Protein 4TOY (pdb70)

Sequence (455 aa):
GQLVQSGAELKKPGASSVKISCKTSGYRFNFYHINWIRQTAGRGPEWMGWISPYSGDKNLAPAFQDDRVIMMTTDTEVPVTSFTSTGAAYMMEIRNLKFDDTGTYFCAKGLLRDGSSTWLPYLWGQGTLLTVSSASTKGPSVFPLAPSSKSTSGGTAALGCCLVKDYFPEPVTVSWNSGALTSGVHHTFPAVLQSSGLYSLSSVVTVPSSSLGTQTYICNVNNHKPSNNTKVDKRVEPKSCCDKGLEVLFSVLTQSASVSGSLGQSVTISCTGPNSVCCCSSHKSISWYQWPPGRAPTLIIYEDNEERAPGISPRFSGYKSYWSAYLTISSDLRPEDETTYYCCCSYTHNSGCVFGTGTKVSVLGQSKANPSVTLFPPSSEELQANKATLVCLISDFYPGAVTVAWKADSSPVKAGVEETTTPSKQSNNKYAASSYLSLTPEQWKSHRSYSCCQVTHEGSTVEKTVAPTEC

Structure (mmCIF, N/CA/C/O backbone):
data_4TOY
#
_entry.id   4TOY
#
_cell.length_a   57.183
_cell.length_b   57.183
_cell.length_c   267.677
_cell.angle_alpha   90.00
_cell.angle_beta   90.00
_cell.angle_gamma   90.00
#
_symmetry.space_group_name_H-M   'P 41 21 2'
#
loop_
_entity.id
_entity.type
_entity.pdbx_description
1 polymer '35O22 Fab Heavy chain'
2 polymer '35O22 Fab Light chain'
3 water water
#
loop_
_atom_site.group_PDB
_atom_site.id
_atom_site.type_symbol
_atom_site.label_atom_id
_atom_site.label_alt_id
_atom_site.label_comp_id
_atom_site.label_asym_id
_atom_site.label_entity_id
_atom_site.label_seq_id
_atom_site.pdbx_PDB_ins_code
_atom_site.Cartn_x
_atom_site.Cartn_y
_atom_site.Cartn_z
_atom_site.occupancy
_atom_site.B_iso_or_equiv
_atom_site.auth_seq_id
_atom_site.auth_comp_id
_atom_site.auth_asym_id
_atom_site.auth_atom_id
_atom_site.pdbx_PDB_model_num
ATOM 9 N N . GLY A 1 2 ? 8.339 -5.175 -18.651 1.00 72.56 2 GLY H N 1
ATOM 10 C CA . GLY A 1 2 ? 8.845 -3.878 -18.245 1.00 63.86 2 GLY H CA 1
ATOM 11 C C . GLY A 1 2 ? 7.749 -2.928 -17.812 1.00 58.23 2 GLY H C 1
ATOM 12 O O . GLY A 1 2 ? 6.692 -3.349 -17.334 1.00 43.20 2 GLY H O 1
ATOM 16 N N . GLN A 1 3 ? 8.009 -1.636 -17.991 1.00 43.15 3 GLN H N 1
ATOM 17 C CA . GLN A 1 3 ? 7.121 -0.597 -17.505 1.00 38.76 3 GLN H CA 1
ATOM 18 C C . GLN A 1 3 ? 7.034 0.541 -18.506 1.00 31.58 3 GLN H C 1
ATOM 19 O O . GLN A 1 3 ? 8.052 1.020 -19.002 1.00 31.32 3 GLN H O 1
ATOM 33 N N . LEU A 1 4 ? 5.807 0.945 -18.811 1.00 28.59 4 LEU H N 1
ATOM 34 C CA . LEU A 1 4 ? 5.544 2.188 -19.521 1.00 23.84 4 LEU H CA 1
ATOM 35 C C . LEU A 1 4 ? 4.835 3.124 -18.553 1.00 24.46 4 LEU H C 1
ATOM 36 O O . LEU A 1 4 ? 3.718 2.842 -18.122 1.00 28.51 4 LEU H O 1
ATOM 52 N N . VAL A 1 5 ? 5.500 4.221 -18.195 1.00 25.45 5 VAL H N 1
ATOM 53 C CA . VAL A 1 5 ? 4.953 5.180 -17.241 1.00 23.54 5 VAL H CA 1
ATOM 54 C C . VAL A 1 5 ? 4.666 6.497 -17.942 1.00 22.02 5 VAL H C 1
ATOM 55 O O . VAL A 1 5 ? 5.576 7.170 -18.427 1.00 26.26 5 VAL H O 1
ATOM 68 N N . GLN A 1 6 ? 3.388 6.858 -17.982 1.00 21.17 6 GLN H N 1
ATOM 69 C CA . GLN A 1 6 ? 2.953 8.054 -18.684 1.00 19.83 6 GLN H CA 1
ATOM 70 C C . GLN A 1 6 ? 2.860 9.271 -17.776 1.00 20.51 6 GLN H C 1
ATOM 71 O O . GLN A 1 6 ? 2.746 9.150 -16.558 1.00 23.72 6 GLN H O 1
ATOM 85 N N . SER A 1 7 ? 2.902 10.445 -18.396 1.00 21.04 7 SER H N 1
ATOM 86 C CA . SER A 1 7 ? 2.792 11.703 -17.672 1.00 21.07 7 SER H CA 1
ATOM 87 C C . SER A 1 7 ? 1.381 11.869 -17.121 1.00 22.75 7 SER H C 1
ATOM 88 O O . SER A 1 7 ? 0.462 11.139 -17.502 1.00 21.11 7 SER H O 1
ATOM 96 N N . GLY A 1 8 ? 1.219 12.832 -16.219 1.00 22.89 8 GLY H N 1
ATOM 97 C CA . GLY A 1 8 ? -0.023 12.995 -15.490 1.00 25.12 8 GLY H CA 1
ATOM 98 C C . GLY A 1 8 ? -1.164 13.620 -16.270 1.00 22.36 8 GLY H C 1
ATOM 99 O O . GLY A 1 8 ? -0.995 14.125 -17.384 1.00 22.39 8 GLY H O 1
ATOM 103 N N . ALA A 1 9 ? -2.342 13.585 -15.656 1.00 23.11 9 ALA H N 1
ATOM 104 C CA . ALA A 1 9 ? -3.553 14.153 -16.232 1.00 19.87 9 ALA H CA 1
ATOM 105 C C . ALA A 1 9 ? -3.371 15.626 -16.548 1.00 20.50 9 ALA H C 1
ATOM 106 O O . ALA A 1 9 ? -2.648 16.335 -15.842 1.00 23.09 9 ALA H O 1
ATOM 113 N N . GLU A 1 10 ? -4.041 16.081 -17.600 1.00 20.11 10 GLU H N 1
ATOM 114 C CA . GLU A 1 10 ? -3.947 17.473 -18.021 1.00 20.06 10 GLU H CA 1
ATOM 115 C C . GLU A 1 10 ? -5.298 18.068 -18.400 1.00 20.16 10 GLU H C 1
ATOM 116 O O . GLU A 1 10 ? -6.174 17.381 -18.941 1.00 19.29 10 GLU H O 1
ATOM 128 N N . LEU A 1 11 ? -5.446 19.351 -18.085 1.00 20.85 11 LEU H N 1
ATOM 129 C CA . LEU A 1 11 ? -6.574 20.158 -18.524 1.00 19.29 11 LEU H CA 1
ATOM 130 C C . LEU A 1 11 ? -6.070 21.146 -19.557 1.00 21.30 11 LEU H C 1
ATOM 131 O O . LEU A 1 11 ? -5.101 21.862 -19.306 1.00 21.57 11 LEU H O 1
ATOM 147 N N . LYS A 1 12 ? -6.724 21.173 -20.714 1.00 17.09 12 LYS H N 1
ATOM 148 C CA . LYS A 1 12 ? -6.365 22.085 -21.796 1.00 16.92 12 LYS H CA 1
ATOM 149 C C . LYS A 1 12 ? -7.590 22.810 -22.323 1.00 17.47 12 LYS H C 1
ATOM 150 O O . LYS A 1 12 ? -8.699 22.286 -22.284 1.00 17.89 12 LYS H O 1
ATOM 169 N N . LYS A 1 13 ? -7.381 24.027 -22.812 1.00 18.22 13 LYS H N 1
ATOM 170 C CA . LYS A 1 13 ? -8.449 24.802 -23.416 1.00 18.70 13 LYS H CA 1
ATOM 171 C C . LYS A 1 13 ? -8.575 24.437 -24.890 1.00 18.05 13 LYS H C 1
ATOM 172 O O . LYS A 1 13 ? -7.623 23.948 -25.497 1.00 18.50 13 LYS H O 1
ATOM 191 N N . PRO A 1 14 ? -9.761 24.652 -25.470 1.00 19.31 14 PRO H N 1
ATOM 192 C CA . PRO A 1 14 ? -9.884 24.393 -26.905 1.00 19.09 14 PRO H CA 1
ATOM 193 C C . PRO A 1 14 ? -8.895 25.238 -27.701 1.00 19.79 14 PRO H C 1
ATOM 194 O O . PRO A 1 14 ? -8.655 26.404 -27.363 1.00 21.25 14 PRO H O 1
ATOM 205 N N . GLY A 1 15 ? -8.311 24.635 -28.729 1.00 20.03 15 GLY H N 1
ATOM 206 C CA . GLY A 1 15 ? -7.347 25.308 -29.578 1.00 21.44 15 GLY H CA 1
ATOM 207 C C . GLY A 1 15 ? -5.918 25.045 -29.147 1.00 21.20 15 GLY H C 1
ATOM 208 O O . GLY A 1 15 ? -4.977 25.251 -29.917 1.00 25.48 15 GLY H O 1
ATOM 212 N N . ALA A 1 16 ? -5.753 24.591 -27.911 1.00 19.93 16 ALA H N 1
ATOM 213 C CA . ALA A 1 16 ? -4.425 24.350 -27.362 1.00 19.92 16 ALA H CA 1
ATOM 214 C C . ALA A 1 16 ? -3.811 23.042 -27.865 1.00 22.93 16 ALA H C 1
ATOM 215 O O . ALA A 1 16 ? -4.442 22.276 -28.594 1.00 20.08 16 ALA H O 1
ATOM 222 N N . SER A 1 17 ? -2.552 22.829 -27.491 1.00 21.64 17 SER H N 1
ATOM 223 C CA A SER A 1 17 ? -1.848 21.584 -27.770 0.59 19.05 17 SER H CA 1
ATOM 224 C CA B SER A 1 17 ? -1.853 21.582 -27.770 0.41 22.32 17 SER H CA 1
ATOM 225 C C . SER A 1 17 ? -1.408 20.957 -26.456 1.00 19.90 17 SER H C 1
ATOM 226 O O . SER A 1 17 ? -1.344 21.632 -25.428 1.00 22.64 17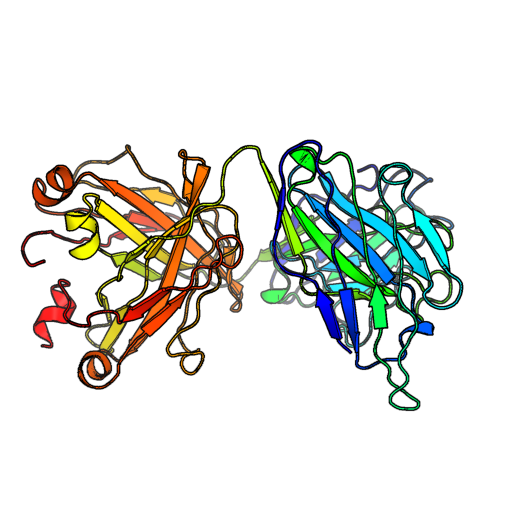 SER H O 1
ATOM 239 N N . VAL A 1 18 ? -1.107 19.669 -26.492 1.00 20.12 18 VAL H N 1
ATOM 240 C CA . VAL A 1 18 ? -0.605 18.981 -25.314 1.00 19.02 18 VAL H CA 1
ATOM 241 C C . VAL A 1 18 ? 0.405 17.939 -25.765 1.00 20.57 18 VAL H C 1
ATOM 242 O O . VAL A 1 18 ? 0.228 17.313 -26.803 1.00 21.38 18 VAL H O 1
ATOM 255 N N . LYS A 1 19 ? 1.473 17.780 -24.991 1.00 19.65 19 LYS H N 1
ATOM 256 C CA . LYS A 1 19 ? 2.480 16.767 -25.269 1.00 18.12 19 LYS H CA 1
ATOM 257 C C . LYS A 1 19 ? 2.532 15.792 -24.099 1.00 19.20 19 LYS H C 1
ATOM 258 O O . LYS A 1 19 ? 2.876 16.175 -22.974 1.00 23.58 19 LYS H O 1
ATOM 277 N N . ILE A 1 20 ? 2.170 14.545 -24.379 1.00 20.14 20 ILE H N 1
ATOM 278 C CA . ILE A 1 20 ? 2.137 13.473 -23.390 1.00 16.40 20 ILE H CA 1
ATOM 279 C C . ILE A 1 20 ? 3.414 12.640 -23.506 1.00 17.72 20 ILE H C 1
ATOM 280 O O . ILE A 1 20 ? 3.868 12.348 -24.612 1.00 21.82 20 ILE H O 1
ATOM 296 N N . SER A 1 21 ? 3.995 12.261 -22.370 1.00 20.63 21 SER H N 1
ATOM 297 C CA . SER A 1 21 ? 5.217 11.456 -22.372 1.00 22.18 21 SER H CA 1
ATOM 298 C C . SER A 1 21 ? 4.956 10.028 -21.904 1.00 23.73 21 SER H C 1
ATOM 299 O O . SER A 1 21 ? 3.977 9.747 -21.206 1.00 19.49 21 SER H O 1
ATOM 307 N N . CYS A 1 22 ? 5.849 9.136 -22.319 1.00 20.06 22 CYS H N 1
ATOM 308 C CA . CYS A 1 22 ? 5.755 7.714 -22.041 1.00 23.10 22 CYS H CA 1
ATOM 309 C C . CYS A 1 22 ? 7.178 7.228 -21.779 1.00 22.99 22 CYS H C 1
ATOM 310 O O . CYS A 1 22 ? 7.944 7.023 -22.720 1.00 23.83 22 CYS H O 1
ATOM 317 N N . LYS A 1 23 ? 7.534 7.084 -20.503 1.00 23.95 23 LYS H N 1
ATOM 318 C CA . LYS A 1 23 ? 8.884 6.682 -20.104 1.00 23.58 23 LYS H CA 1
ATOM 319 C C . LYS A 1 23 ? 8.946 5.180 -19.881 1.00 28.90 23 LYS H C 1
ATOM 320 O O . LYS A 1 23 ? 8.076 4.607 -19.223 1.00 29.11 23 LYS H O 1
ATOM 339 N N . THR A 1 24 ? 9.993 4.556 -20.414 1.00 26.80 24 THR H N 1
ATOM 340 C CA . THR A 1 24 ? 10.073 3.102 -20.477 1.00 26.40 24 THR H CA 1
ATOM 341 C C . THR A 1 24 ? 11.245 2.540 -19.691 1.00 28.41 24 THR H C 1
ATOM 342 O O . THR A 1 24 ? 12.264 3.201 -19.511 1.00 30.00 24 THR H O 1
ATOM 353 N N . SER A 1 25 ? 11.085 1.302 -19.237 1.00 32.42 25 SER H N 1
ATOM 354 C CA . SER A 1 25 ? 12.153 0.584 -18.559 1.00 31.22 25 SER H CA 1
ATOM 355 C C . SER A 1 25 ? 11.840 -0.911 -18.549 1.00 30.43 25 SER H C 1
ATOM 356 O O . SER A 1 25 ? 10.722 -1.319 -18.855 1.00 29.68 25 SER H O 1
ATOM 364 N N . GLY A 1 26 ? 12.838 -1.724 -18.213 1.00 36.46 26 GLY H N 1
ATOM 365 C CA . GLY A 1 26 ? 12.635 -3.152 -18.035 1.00 34.97 26 GLY H CA 1
ATOM 366 C C . GLY A 1 26 ? 12.732 -3.984 -19.299 1.00 36.06 26 GLY H C 1
ATOM 367 O O . GLY A 1 26 ? 12.539 -5.198 -19.255 1.00 33.13 26 GLY H O 1
ATOM 371 N N . TYR A 1 27 ? 13.032 -3.334 -20.421 1.00 31.47 27 TYR H N 1
ATOM 372 C CA . TYR A 1 27 ? 13.218 -4.015 -21.701 1.00 26.51 27 TYR H CA 1
ATOM 373 C C . TYR A 1 27 ? 14.075 -3.131 -22.608 1.00 32.78 27 TYR H C 1
ATOM 374 O O . TYR A 1 27 ? 14.372 -1.989 -22.257 1.00 30.97 27 TYR H O 1
ATOM 392 N N . ARG A 1 28 ? 14.479 -3.649 -23.764 1.00 25.30 28 ARG H N 1
ATOM 393 C CA . ARG A 1 28 ? 15.308 -2.869 -24.682 1.00 31.02 28 ARG H CA 1
ATOM 394 C C . ARG A 1 28 ? 14.439 -1.974 -25.560 1.00 25.34 28 ARG H C 1
ATOM 395 O O . ARG A 1 28 ? 13.838 -2.420 -26.541 1.00 23.31 28 ARG H O 1
ATOM 416 N N . PHE A 1 29 ? 14.398 -0.699 -25.184 1.00 24.23 29 PHE H N 1
ATOM 417 C CA . PHE A 1 29 ? 13.578 0.319 -25.832 1.00 24.89 29 PHE H CA 1
ATOM 418 C C . PHE A 1 29 ? 13.651 0.317 -27.360 1.00 20.94 29 PHE H C 1
ATOM 419 O O . PHE A 1 29 ? 12.628 0.419 -28.031 1.00 22.10 29 PHE H O 1
ATOM 436 N N . ASN A 1 30 ? 14.855 0.201 -27.909 1.00 23.23 30 ASN H N 1
ATOM 437 C CA . ASN A 1 30 ? 15.043 0.398 -29.344 1.00 27.19 30 ASN H CA 1
ATOM 438 C C . ASN A 1 30 ? 14.305 -0.610 -30.222 1.00 24.47 30 ASN H C 1
ATOM 439 O O . ASN A 1 30 ? 14.035 -0.325 -31.387 1.00 31.06 30 ASN H O 1
ATOM 450 N N . PHE A 1 31 ? 13.966 -1.774 -29.671 1.00 20.18 31 PHE H N 1
ATOM 451 C CA . PHE A 1 31 ? 13.556 -2.909 -30.495 1.00 21.10 31 PHE H CA 1
ATOM 452 C C . PHE A 1 31 ? 12.043 -3.135 -30.581 1.00 22.09 31 PHE H C 1
ATOM 453 O O . PHE A 1 31 ? 11.598 -4.108 -31.191 1.00 20.76 31 PHE H O 1
ATOM 470 N N . TYR A 1 32 ? 11.257 -2.237 -29.994 1.00 16.89 32 TYR H N 1
ATOM 471 C CA . TYR A 1 32 ? 9.799 -2.369 -29.993 1.00 15.42 32 TYR H CA 1
ATOM 472 C C . TYR A 1 32 ? 9.100 -1.081 -30.427 1.00 15.31 32 TYR H C 1
ATOM 473 O O . TYR A 1 32 ? 9.410 -0.004 -29.924 1.00 18.01 32 TYR H O 1
ATOM 491 N N . HIS A 1 33 ? 8.140 -1.201 -31.340 1.00 16.58 33 HIS H N 1
ATOM 492 C CA . HIS A 1 33 ? 7.310 -0.056 -31.722 1.00 17.16 33 HIS H CA 1
ATOM 493 C C . HIS A 1 33 ? 6.545 0.476 -30.517 1.00 15.44 33 HIS H C 1
ATOM 494 O O . HIS A 1 33 ? 6.061 -0.303 -29.697 1.00 15.93 33 HIS H O 1
ATOM 507 N N . ILE A 1 34 ? 6.420 1.798 -30.424 1.00 14.07 34 ILE H N 1
ATOM 508 C CA . ILE A 1 34 ? 5.537 2.427 -29.448 1.00 16.36 34 ILE H CA 1
ATOM 509 C C . ILE A 1 34 ? 4.281 2.928 -30.167 1.00 12.91 34 ILE H C 1
ATOM 510 O O . ILE A 1 34 ? 4.377 3.697 -31.122 1.00 14.45 34 ILE H O 1
ATOM 526 N N . ASN A 1 35 ? 3.120 2.475 -29.696 1.00 13.85 35 ASN H N 1
ATOM 527 C CA . ASN A 1 35 ? 1.817 2.905 -30.207 1.00 13.41 35 ASN H CA 1
ATOM 528 C C . ASN A 1 35 ? 1.177 3.935 -29.308 1.00 12.79 35 ASN H C 1
ATOM 529 O O . ASN A 1 35 ? 1.429 3.955 -28.109 1.00 14.34 35 ASN H O 1
ATOM 540 N N . TRP A 1 36 ? 0.290 4.735 -29.888 1.00 12.97 36 TRP H N 1
ATOM 541 C CA . TRP A 1 36 ? -0.579 5.613 -29.118 1.00 13.79 36 TRP H CA 1
ATOM 542 C C . TRP A 1 36 ? -2.018 5.290 -29.491 1.00 11.58 36 TRP H C 1
ATOM 543 O O . TRP A 1 36 ? -2.356 5.203 -30.667 1.00 13.74 36 TRP H O 1
ATOM 564 N N . ILE A 1 37 ? -2.832 5.080 -28.461 1.00 13.39 37 ILE H N 1
ATOM 565 C CA . ILE A 1 37 ? -4.231 4.697 -28.590 1.00 13.54 37 ILE H CA 1
ATOM 566 C C . ILE A 1 37 ? -5.028 5.514 -27.590 1.00 13.38 37 ILE H C 1
ATOM 567 O O . ILE A 1 37 ? -4.579 5.714 -26.463 1.00 17.04 37 ILE H O 1
ATOM 583 N N . ARG A 1 38 ? -6.198 6.003 -27.988 1.00 14.56 38 ARG H N 1
ATOM 584 C CA . ARG A 1 38 ? -7.042 6.742 -27.054 1.00 12.94 38 ARG H CA 1
ATOM 585 C C . ARG A 1 38 ? -8.432 6.128 -26.944 1.00 14.52 38 ARG H C 1
ATOM 586 O O . ARG A 1 38 ? -8.839 5.327 -27.774 1.00 16.51 38 ARG H O 1
ATOM 607 N N . GLN A 1 39 ? -9.132 6.516 -25.886 1.00 15.52 39 GLN H N 1
ATOM 608 C CA . GLN A 1 39 ? -10.531 6.193 -25.702 1.00 18.06 39 GLN H CA 1
ATOM 609 C C . GLN A 1 39 ? -11.259 7.487 -25.391 1.00 15.43 39 GLN H C 1
ATOM 610 O O . GLN A 1 39 ? -10.910 8.178 -24.442 1.00 19.98 39 GLN H O 1
ATOM 624 N N . THR A 1 40 ? -12.241 7.827 -26.223 1.00 21.59 40 THR H N 1
ATOM 625 C CA . THR A 1 40 ? -13.107 8.981 -25.984 1.00 18.13 40 THR H CA 1
ATOM 626 C C . THR A 1 40 ? -14.555 8.510 -25.913 1.00 22.13 40 THR H C 1
ATOM 627 O O . THR A 1 40 ? -14.907 7.464 -26.464 1.00 26.20 40 THR H O 1
ATOM 638 N N . ALA A 1 41 ? -15.388 9.284 -25.229 1.00 30.17 41 ALA H N 1
ATOM 639 C CA . ALA A 1 41 ? -16.793 8.936 -25.061 1.00 34.02 41 ALA H CA 1
ATOM 640 C C . ALA A 1 41 ? -17.505 8.859 -26.408 1.00 44.41 41 ALA H C 1
ATOM 641 O O . ALA A 1 41 ? -18.380 8.017 -26.610 1.00 43.47 41 ALA H O 1
ATOM 648 N N . GLY A 1 42 ? -17.109 9.732 -27.329 1.00 31.43 42 GLY H N 1
ATOM 649 C CA . GLY A 1 42 ? -17.787 9.865 -28.605 1.00 40.17 42 GLY H CA 1
ATOM 650 C C . GLY A 1 42 ? -17.417 8.841 -29.663 1.00 37.80 42 GLY H C 1
ATOM 651 O O . GLY A 1 42 ? -18.249 8.511 -30.509 1.00 52.87 42 GLY H O 1
ATOM 655 N N . ARG A 1 43 ? -16.185 8.335 -29.624 1.00 28.98 43 ARG H N 1
ATOM 656 C CA . ARG A 1 43 ? -15.682 7.484 -30.705 1.00 32.11 43 ARG H CA 1
ATOM 657 C C . ARG A 1 43 ? -15.198 6.103 -30.251 1.00 33.47 43 ARG H C 1
ATOM 658 O O . ARG A 1 43 ? -14.898 5.250 -31.082 1.00 36.44 43 ARG H O 1
ATOM 679 N N . GLY A 1 44 ? -15.129 5.876 -28.945 1.00 33.54 44 GLY H N 1
ATOM 680 C CA . GLY A 1 44 ? -14.646 4.605 -28.434 1.00 29.59 44 GLY H CA 1
ATOM 681 C C . GLY A 1 44 ? -13.146 4.472 -28.625 1.00 21.71 44 GLY H C 1
ATOM 682 O O . GLY A 1 44 ? -12.449 5.478 -28.757 1.00 25.71 44 GLY H O 1
ATOM 686 N N . PRO A 1 45 ? -12.631 3.232 -28.623 1.00 19.47 45 PRO H N 1
ATOM 687 C CA . PRO A 1 45 ? -11.175 3.094 -28.754 1.00 16.99 45 PRO H CA 1
ATOM 688 C C . PRO A 1 45 ? -10.689 3.441 -30.154 1.00 16.78 45 PRO H C 1
ATOM 689 O O . PRO A 1 45 ? -11.305 3.056 -31.143 1.00 18.77 45 PRO H O 1
ATOM 700 N N . GLU A 1 46 ? -9.582 4.171 -30.220 1.00 17.19 46 GLU H N 1
ATOM 701 C CA . GLU A 1 46 ? -9.073 4.680 -31.477 1.00 15.45 46 GLU H CA 1
ATOM 702 C C . GLU A 1 46 ? -7.546 4.645 -31.493 1.00 12.84 46 GLU H C 1
ATOM 703 O O . GLU A 1 46 ? -6.888 5.339 -30.726 1.00 14.78 46 GLU H O 1
ATOM 715 N N . TRP A 1 47 ? -6.989 3.815 -32.368 1.00 14.12 47 TRP H N 1
ATOM 716 C CA . TRP A 1 47 ? -5.547 3.750 -32.567 1.00 14.93 47 TRP H CA 1
ATOM 717 C C . TRP A 1 47 ? -5.084 4.994 -33.325 1.00 13.23 47 TRP H C 1
ATOM 718 O O . TRP A 1 47 ? -5.676 5.364 -34.333 1.00 16.16 47 TRP H O 1
ATOM 739 N N . MET A 1 48 ? -4.032 5.642 -32.833 1.00 14.81 48 MET H N 1
ATOM 740 C CA . MET A 1 48 ? -3.600 6.926 -33.376 1.00 15.05 48 MET H CA 1
ATOM 741 C C . MET A 1 48 ? -2.368 6.787 -34.273 1.00 15.08 48 MET H C 1
ATOM 742 O O . MET A 1 48 ? -2.287 7.405 -35.330 1.00 17.01 48 MET H O 1
ATOM 756 N N . GLY A 1 49 ? -1.413 5.965 -33.857 1.00 16.16 49 GLY H N 1
ATOM 757 C CA . GLY A 1 49 ? -0.216 5.756 -34.648 1.00 14.59 49 GLY H CA 1
ATOM 758 C C . GLY A 1 49 ? 0.842 4.975 -33.902 1.00 16.18 49 GLY H C 1
ATOM 759 O O . GLY A 1 49 ? 0.680 4.653 -32.723 1.00 14.69 49 GLY H O 1
ATOM 763 N N . TRP A 1 50 ? 1.923 4.633 -34.597 1.00 13.98 50 TRP H N 1
ATOM 764 C CA . TRP A 1 50 ? 3.101 4.127 -33.914 1.00 14.05 50 TRP H CA 1
ATOM 765 C C . TRP A 1 50 ? 4.364 4.759 -34.464 1.00 14.16 50 TRP H C 1
ATOM 766 O O . TRP A 1 50 ? 4.371 5.381 -35.532 1.00 16.65 50 TRP H O 1
ATOM 787 N N . ILE A 1 51 ? 5.426 4.618 -33.683 1.00 14.41 51 ILE H N 1
ATOM 788 C CA . ILE A 1 51 ? 6.747 5.071 -34.067 1.00 14.41 51 ILE H CA 1
ATOM 789 C C . ILE A 1 51 ? 7.765 3.999 -33.693 1.00 16.46 51 ILE H C 1
ATOM 790 O O . ILE A 1 51 ? 7.610 3.313 -32.682 1.00 16.77 51 ILE H O 1
ATOM 806 N N . SER A 1 52 ? 8.779 3.837 -34.538 1.00 15.63 52 SER H N 1
ATOM 807 C CA . SER A 1 52 ? 9.907 2.956 -34.260 1.00 18.69 52 SER H CA 1
ATOM 808 C C . SER A 1 52 ? 11.037 3.729 -33.594 1.00 17.17 52 SER H C 1
ATOM 809 O O . SER A 1 52 ? 11.613 4.626 -34.203 1.00 21.21 52 SER H O 1
ATOM 817 N N . PRO A 1 53 A 11.372 3.387 -32.342 1.00 17.81 52 PRO H N 1
ATOM 818 C CA . PRO A 1 53 A 12.473 4.089 -31.679 1.00 20.14 52 PRO H CA 1
ATOM 819 C C . PRO A 1 53 A 13.806 3.991 -32.417 1.00 23.12 52 PRO H C 1
ATOM 820 O O . PRO A 1 53 A 14.596 4.925 -32.360 1.00 25.87 52 PRO H O 1
ATOM 831 N N . TYR A 1 54 ? 14.053 2.887 -33.113 1.00 19.84 53 TYR H N 1
ATOM 832 C CA . TYR A 1 54 ? 15.351 2.691 -33.753 1.00 20.97 53 TYR H CA 1
ATOM 833 C C . TYR A 1 54 ? 15.554 3.557 -34.993 1.00 23.24 53 TYR H C 1
ATOM 834 O O . TYR A 1 54 ? 16.636 4.103 -35.205 1.00 24.00 53 TYR H O 1
ATOM 852 N N . SER A 1 55 ? 14.516 3.664 -35.816 1.00 19.69 54 SER H N 1
ATOM 853 C CA . SER A 1 55 ? 14.635 4.315 -37.122 1.00 21.70 54 SER H CA 1
ATOM 854 C C . SER A 1 55 ? 13.947 5.668 -37.184 1.00 20.83 54 SER H C 1
ATOM 855 O O . SER A 1 55 ? 14.303 6.509 -38.003 1.00 23.67 54 SER H O 1
ATOM 863 N N . GLY A 1 56 ? 12.937 5.853 -36.343 1.00 19.32 55 GLY H N 1
ATOM 864 C CA . GLY A 1 56 ? 12.090 7.027 -36.426 1.00 20.76 55 GLY H CA 1
ATOM 865 C C . GLY A 1 56 ? 10.962 6.855 -37.430 1.00 18.33 55 GLY H C 1
ATOM 866 O O . GLY A 1 56 ? 10.226 7.802 -37.712 1.00 21.26 55 GLY H O 1
ATOM 870 N N . ASP A 1 57 ? 10.834 5.656 -37.990 1.00 19.75 56 ASP H N 1
ATOM 871 C CA . ASP A 1 57 ? 9.724 5.349 -38.890 1.00 19.33 56 ASP H CA 1
ATOM 872 C C . ASP A 1 57 ? 8.404 5.545 -38.148 1.00 17.84 56 ASP H C 1
ATOM 873 O O . ASP A 1 57 ? 8.287 5.170 -36.986 1.00 18.88 56 ASP H O 1
ATOM 882 N N . LYS A 1 58 ? 7.430 6.145 -38.826 1.00 19.87 57 LYS H N 1
ATOM 883 C CA . LYS A 1 58 ? 6.139 6.460 -38.231 1.00 21.62 57 LYS H CA 1
ATOM 884 C C . LYS A 1 58 ? 4.993 5.967 -39.104 1.00 21.33 57 LYS H C 1
ATOM 885 O O . LYS A 1 58 ? 5.097 5.914 -40.333 1.00 24.10 57 LYS H O 1
ATOM 904 N N . ASN A 1 59 ? 3.898 5.618 -38.445 1.00 17.09 58 ASN H N 1
ATOM 905 C CA . ASN A 1 59 ? 2.650 5.290 -39.110 1.00 15.59 58 ASN H CA 1
ATOM 906 C C . ASN A 1 59 ? 1.529 5.969 -38.337 1.00 17.02 58 ASN H C 1
ATOM 907 O O . ASN A 1 59 ? 1.318 5.673 -37.171 1.00 17.78 58 ASN H O 1
ATOM 918 N N . LEU A 1 60 ? 0.843 6.914 -38.976 1.00 20.37 59 LEU H N 1
ATOM 919 C CA . LEU A 1 60 ? -0.257 7.646 -38.345 1.00 22.13 59 LEU H CA 1
ATOM 920 C C . LEU A 1 60 ? -1.593 7.319 -38.996 1.00 20.06 59 LEU H C 1
ATOM 921 O O . LEU A 1 60 ? -1.691 7.230 -40.217 1.00 23.49 59 LEU H O 1
ATOM 937 N N . ALA A 1 61 ? -2.628 7.156 -38.178 1.00 19.37 60 ALA H N 1
ATOM 938 C CA . ALA A 1 61 ? -3.975 7.015 -38.707 1.00 20.08 60 ALA H CA 1
ATOM 939 C C . ALA A 1 61 ? -4.352 8.304 -39.441 1.00 21.54 60 ALA H C 1
ATOM 940 O O . ALA A 1 61 ? -3.978 9.391 -39.005 1.00 21.35 60 ALA H O 1
ATOM 947 N N . PRO A 1 62 ? -5.075 8.191 -40.569 1.00 25.01 61 PRO H N 1
ATOM 948 C CA . PRO A 1 62 ? -5.456 9.380 -41.340 1.00 27.40 61 PRO H CA 1
ATOM 949 C C . PRO A 1 62 ? -6.089 10.496 -40.511 1.00 25.90 61 PRO H C 1
ATOM 950 O O . PRO A 1 62 ? -5.864 11.672 -40.805 1.00 28.58 61 PRO H O 1
ATOM 961 N N . ALA A 1 63 ? -6.869 10.137 -39.497 1.00 24.96 62 ALA H N 1
ATOM 962 C CA . ALA A 1 63 ? -7.566 11.133 -38.689 1.00 29.23 62 ALA H CA 1
ATOM 963 C C . ALA A 1 63 ? -6.607 11.997 -37.873 1.00 29.21 62 ALA H C 1
ATOM 964 O O . ALA A 1 63 ? -6.989 13.069 -37.399 1.00 33.81 62 ALA H O 1
ATOM 971 N N . PHE A 1 64 ? -5.370 11.533 -37.714 1.00 25.33 63 PHE H N 1
ATOM 972 C CA . PHE A 1 64 ? -4.392 12.215 -36.861 1.00 25.99 63 PHE H CA 1
ATOM 973 C C . PHE A 1 64 ? -3.152 12.681 -37.617 1.00 30.10 63 PHE H C 1
ATOM 974 O O . PHE A 1 64 ? -2.245 13.267 -37.030 1.00 30.79 63 PHE H O 1
ATOM 991 N N . GLN A 1 65 ? -3.130 12.438 -38.922 1.00 30.16 64 GLN H N 1
ATOM 992 C CA . GLN A 1 65 ? -1.955 12.707 -39.746 1.00 31.43 64 GLN H CA 1
ATOM 993 C C . GLN A 1 65 ? -1.465 14.156 -39.686 1.00 34.38 64 GLN H C 1
ATOM 994 O O . GLN A 1 65 ? -0.260 14.404 -39.730 1.00 39.43 64 GLN H O 1
ATOM 1008 N N . ASP A 1 66 ? -2.394 15.104 -39.577 1.00 27.31 65 ASP H N 1
ATOM 1009 C CA A ASP A 1 66 ? -2.059 16.522 -39.669 0.65 34.88 65 ASP H CA 1
ATOM 1010 C CA B ASP A 1 66 ? -2.057 16.523 -39.671 0.35 34.00 65 ASP H CA 1
ATOM 1011 C C . ASP A 1 66 ? -2.119 17.242 -38.324 1.00 29.59 65 ASP H C 1
ATOM 1012 O O . ASP A 1 66 ? -2.011 18.470 -38.269 1.00 35.14 65 ASP H O 1
ATOM 1027 N N . ARG A 1 67 ? -2.286 16.491 -37.239 1.00 24.57 66 ARG H N 1
ATOM 1028 C CA . ARG A 1 67 ? -2.398 17.113 -35.918 1.00 25.41 66 ARG H CA 1
ATOM 1029 C C . ARG A 1 67 ? -1.618 16.407 -34.809 1.00 19.46 66 ARG H C 1
ATOM 1030 O O . ARG A 1 67 ? -1.596 16.893 -33.676 1.00 21.62 66 ARG H O 1
ATOM 1051 N N . VAL A 1 68 ? -0.979 15.284 -35.126 1.00 22.56 67 VAL H N 1
ATOM 1052 C CA . VAL A 1 68 ? -0.196 14.548 -34.135 1.00 20.37 67 VAL H CA 1
ATOM 1053 C C . VAL A 1 68 ? 1.264 14.432 -34.555 1.00 20.81 67 VAL H C 1
ATOM 1054 O O . VAL A 1 68 ? 1.570 14.097 -35.704 1.00 23.67 67 VAL H O 1
ATOM 1067 N N . ILE A 1 69 ? 2.152 14.710 -33.603 1.00 18.36 68 ILE H N 1
ATOM 1068 C CA . ILE A 1 69 ? 3.592 14.565 -33.783 1.00 20.03 68 ILE H CA 1
ATOM 1069 C C . ILE A 1 69 ? 4.118 13.548 -32.777 1.00 20.55 68 ILE H C 1
ATOM 1070 O O . ILE A 1 69 ? 4.013 13.748 -31.569 1.00 19.16 68 ILE H O 1
ATOM 1086 N N . MET A 1 70 ? 4.661 12.446 -33.284 1.00 18.79 69 MET H N 1
ATOM 1087 C CA A MET A 1 70 ? 5.273 11.426 -32.438 0.81 19.08 69 MET H CA 1
ATOM 1088 C CA B MET A 1 70 ? 5.270 11.435 -32.432 0.19 18.16 69 MET H CA 1
ATOM 1089 C C . MET A 1 70 ? 6.788 11.538 -32.502 1.00 19.58 69 MET H C 1
ATOM 1090 O O . MET A 1 70 ? 7.360 11.684 -33.581 1.00 21.71 69 MET H O 1
ATOM 1115 N N . THR A 1 71 ? 7.428 11.468 -31.340 1.00 21.04 70 THR H N 1
ATOM 1116 C CA . THR A 1 71 ? 8.881 11.508 -31.245 1.00 22.00 70 THR H CA 1
ATOM 1117 C C . THR A 1 71 ? 9.363 10.519 -30.190 1.00 21.80 70 THR H C 1
ATOM 1118 O O . THR A 1 71 ? 8.580 10.055 -29.357 1.00 21.96 70 THR H O 1
ATOM 1129 N N . THR A 1 72 ? 10.651 10.189 -30.238 1.00 23.70 71 THR H N 1
ATOM 1130 C CA . THR A 1 72 ? 11.291 9.434 -29.162 1.00 24.67 71 THR H CA 1
ATOM 1131 C C . THR A 1 72 ? 12.657 10.024 -28.845 1.00 30.35 71 THR H C 1
ATOM 1132 O O . THR A 1 72 ? 13.269 10.707 -29.673 1.00 30.58 71 THR H O 1
ATOM 1143 N N . ASP A 1 73 ? 13.124 9.765 -27.630 1.00 31.80 72 ASP H N 1
ATOM 1144 C CA . ASP A 1 73 ? 14.492 10.084 -27.260 1.00 31.02 72 ASP H CA 1
ATOM 1145 C C . ASP A 1 73 ? 15.363 8.893 -27.613 1.00 41.04 72 ASP H C 1
ATOM 1146 O O . ASP A 1 73 ? 14.870 7.878 -28.103 1.00 35.53 72 ASP H O 1
ATOM 1155 N N . THR A 1 74 A 16.661 9.017 -27.368 1.00 34.94 72 THR H N 1
ATOM 1156 C CA . THR A 1 74 A 17.580 7.921 -27.620 1.00 37.34 72 THR H CA 1
ATOM 1157 C C . THR A 1 74 A 17.647 7.009 -26.402 1.00 36.06 72 THR H C 1
ATOM 1158 O O . THR A 1 74 A 17.604 7.469 -25.260 1.00 39.43 72 THR H O 1
ATOM 1169 N N . GLU A 1 75 B 17.753 5.713 -26.662 1.00 37.18 72 GLU H N 1
ATOM 1170 C CA . GLU A 1 75 B 17.765 4.708 -25.609 1.00 35.30 72 GLU H CA 1
ATOM 1171 C C . GLU A 1 75 B 18.990 4.844 -24.705 1.00 40.76 72 GLU H C 1
ATOM 1172 O O . GLU A 1 75 B 20.109 5.043 -25.181 1.00 47.74 72 GLU H O 1
ATOM 1184 N N . VAL A 1 76 C 18.762 4.742 -23.399 1.00 39.11 72 VAL H N 1
ATOM 1185 C CA . VAL A 1 76 C 19.844 4.706 -22.422 1.00 49.71 72 VAL H CA 1
ATOM 1186 C C . VAL A 1 76 C 20.091 3.270 -21.974 1.00 48.08 72 VAL H C 1
ATOM 1187 O O . VAL A 1 76 C 19.322 2.717 -21.186 1.00 41.64 72 VAL H O 1
ATOM 1191 N N . PRO A 1 77 D 21.169 2.659 -22.484 1.00 51.74 72 PRO H N 1
ATOM 1192 C CA . PRO A 1 77 D 21.496 1.263 -22.177 1.00 54.73 72 PRO H CA 1
ATOM 1193 C C . PRO A 1 77 D 21.694 1.023 -20.682 1.00 56.20 72 PRO H C 1
ATOM 1194 O O . PRO A 1 77 D 22.323 1.835 -20.003 1.00 53.06 72 PRO H O 1
ATOM 1198 N N . VAL A 1 78 E 21.145 -0.079 -20.181 1.00 49.60 72 VAL H N 1
ATOM 1199 C CA . VAL A 1 78 E 21.358 -0.494 -18.797 1.00 61.66 72 VAL H CA 1
ATOM 1200 C C . VAL A 1 78 E 22.037 -1.868 -18.759 1.00 61.80 72 VAL H C 1
ATOM 1201 O O . VAL A 1 78 E 23.182 -2.003 -18.317 1.00 67.06 72 VAL H O 1
ATOM 1205 N N . THR A 1 79 F 21.322 -2.885 -19.231 1.00 54.99 72 THR H N 1
ATOM 1206 C CA . THR A 1 79 F 21.869 -4.230 -19.336 1.00 60.95 72 THR H CA 1
ATOM 1207 C C . THR A 1 79 F 21.634 -4.744 -20.751 1.00 59.97 72 THR H C 1
ATOM 1208 O O . THR A 1 79 F 21.076 -4.035 -21.589 1.00 57.99 72 THR H O 1
ATOM 1212 N N . SER A 1 80 G 22.068 -5.972 -21.017 1.00 52.38 72 SER H N 1
ATOM 1213 C CA . SER A 1 80 G 21.885 -6.574 -22.331 1.00 53.87 72 SER H CA 1
ATOM 1214 C C . SER A 1 80 G 20.402 -6.677 -22.667 1.00 45.21 72 SER H C 1
ATOM 1215 O O . SER A 1 80 G 20.003 -6.485 -23.816 1.00 48.26 72 SER H O 1
ATOM 1218 N N . PHE A 1 81 H 19.585 -6.936 -21.648 1.00 45.84 72 PHE H N 1
ATOM 1219 C CA . PHE A 1 81 H 18.156 -7.178 -21.834 1.00 44.74 72 PHE H CA 1
ATOM 1220 C C . PHE A 1 81 H 17.281 -5.962 -21.530 1.00 40.29 72 PHE H C 1
ATOM 1221 O O . PHE A 1 81 H 16.089 -5.982 -21.828 1.00 37.33 72 PHE H O 1
ATOM 1238 N N . THR A 1 82 ? 17.852 -4.910 -20.945 1.00 37.97 73 THR H N 1
ATOM 1239 C CA . THR A 1 82 ? 17.045 -3.753 -20.552 1.00 36.66 73 THR H CA 1
ATOM 1240 C C . THR A 1 82 ? 17.710 -2.408 -20.818 1.00 37.52 73 THR H C 1
ATOM 1241 O O . THR A 1 82 ? 18.933 -2.287 -20.854 1.00 40.05 73 THR H O 1
ATOM 1252 N N . SER A 1 83 ? 16.863 -1.401 -21.003 1.00 35.59 74 SER H N 1
ATOM 1253 C CA . SER A 1 83 ? 17.292 -0.024 -21.178 1.00 36.36 74 SER H CA 1
ATOM 1254 C C . SER A 1 83 ? 16.134 0.886 -20.792 1.00 34.58 74 SER H C 1
ATOM 1255 O O . SER A 1 83 ? 15.018 0.414 -20.563 1.00 35.90 74 SER H O 1
ATOM 1263 N N . THR A 1 84 ? 16.401 2.185 -20.706 1.00 35.50 75 THR H N 1
ATOM 1264 C CA . THR A 1 84 ? 15.341 3.168 -20.507 1.00 33.86 75 THR H CA 1
ATOM 1265 C C . THR A 1 84 ? 15.198 4.034 -21.747 1.00 32.47 75 THR H C 1
ATOM 1266 O O . THR A 1 84 ? 16.169 4.284 -22.464 1.00 37.99 75 THR H O 1
ATOM 1277 N N . GLY A 1 85 ? 13.975 4.483 -21.996 1.00 29.89 76 GLY H N 1
ATOM 1278 C CA . GLY A 1 85 ? 13.693 5.323 -23.139 1.00 29.28 76 GLY H CA 1
ATOM 1279 C C . GLY A 1 85 ? 12.534 6.243 -22.843 1.00 25.19 76 GLY H C 1
ATOM 1280 O O . GLY A 1 85 ? 11.999 6.252 -21.735 1.00 29.26 76 GLY H O 1
ATOM 1284 N N . ALA A 1 86 ? 12.145 7.023 -23.841 1.00 24.29 77 ALA H N 1
ATOM 1285 C CA . ALA A 1 86 ? 10.977 7.873 -23.718 1.00 23.94 77 ALA H CA 1
ATOM 1286 C C . ALA A 1 86 ? 10.390 8.134 -25.088 1.00 21.86 77 ALA H C 1
ATOM 1287 O O . ALA A 1 86 ? 11.123 8.325 -26.060 1.00 23.48 77 ALA H O 1
ATOM 1294 N N . ALA A 1 87 ? 9.062 8.109 -25.147 1.00 19.65 78 ALA H N 1
ATOM 1295 C CA . ALA A 1 87 ? 8.309 8.458 -26.343 1.00 17.54 78 ALA H CA 1
ATOM 1296 C C . ALA A 1 87 ? 7.345 9.581 -26.005 1.00 18.11 78 ALA H C 1
ATOM 1297 O O . ALA A 1 87 ? 6.900 9.695 -24.863 1.00 19.59 78 ALA H O 1
ATOM 1304 N N . TYR A 1 88 ? 7.027 10.406 -26.999 1.00 18.80 79 TYR H N 1
ATOM 1305 C CA . TYR A 1 88 ? 6.130 11.531 -26.800 1.00 18.29 79 TYR H CA 1
ATOM 1306 C C . TYR A 1 88 ? 5.116 11.613 -27.908 1.00 17.72 79 TYR H C 1
ATOM 1307 O O . TYR A 1 88 ? 5.387 11.252 -29.049 1.00 20.19 79 TYR H O 1
ATOM 1325 N N . MET A 1 89 ? 3.943 12.105 -27.546 1.00 15.85 80 MET H N 1
ATOM 1326 C CA A MET A 1 89 ? 2.880 12.347 -28.499 0.73 15.75 80 MET H CA 1
ATOM 1327 C CA B MET A 1 89 ? 2.881 12.360 -28.507 0.27 17.22 80 MET H CA 1
ATOM 1328 C C . MET A 1 89 ? 2.330 13.747 -28.260 1.00 16.14 80 MET H C 1
ATOM 1329 O O . MET A 1 89 ? 1.820 14.039 -27.175 1.00 17.57 80 MET H O 1
ATOM 1354 N N . GLU A 1 90 ? 2.456 14.597 -29.273 1.00 16.35 81 GLU H N 1
ATOM 1355 C CA . GLU A 1 90 ? 1.928 15.951 -29.224 1.00 17.38 81 GLU H CA 1
ATOM 1356 C C . GLU A 1 90 ? 0.720 16.039 -30.136 1.00 17.38 81 GLU H C 1
ATOM 1357 O O . GLU A 1 90 ? 0.813 15.734 -31.320 1.00 19.15 81 GLU H O 1
ATOM 1369 N N . ILE A 1 91 ? -0.409 16.452 -29.577 1.00 17.55 82 ILE H N 1
ATOM 1370 C CA . ILE A 1 91 ? -1.628 16.615 -30.354 1.00 17.69 82 ILE H CA 1
ATOM 1371 C C . ILE A 1 91 ? -2.061 18.080 -30.297 1.00 19.12 82 ILE H C 1
ATOM 1372 O O . ILE A 1 91 ? -2.073 18.697 -29.232 1.00 19.05 82 ILE H O 1
ATOM 1388 N N . ARG A 1 92 A -2.383 18.633 -31.460 1.00 18.25 82 ARG H N 1
ATOM 1389 C CA . ARG A 1 92 A -2.664 20.062 -31.602 1.00 18.24 82 ARG H CA 1
ATOM 1390 C C . ARG A 1 92 A -4.131 20.328 -31.928 1.00 18.14 82 ARG H C 1
ATOM 1391 O O . ARG A 1 92 A -4.888 19.403 -32.234 1.00 21.00 82 ARG H O 1
ATOM 1412 N N . ASN A 1 93 B -4.517 21.598 -31.851 1.00 22.19 82 ASN H N 1
ATOM 1413 C CA . ASN A 1 93 B -5.868 22.029 -32.193 1.00 25.56 82 ASN H CA 1
ATOM 1414 C C . ASN A 1 93 B -6.926 21.259 -31.417 1.00 18.54 82 ASN H C 1
ATOM 1415 O O . ASN A 1 93 B -7.886 20.749 -31.997 1.00 20.66 82 ASN H O 1
ATOM 1426 N N . LEU A 1 94 C -6.756 21.178 -30.101 1.00 17.08 82 LEU H N 1
ATOM 1427 C CA . LEU A 1 94 C -7.653 20.381 -29.272 1.00 16.05 82 LEU H CA 1
ATOM 1428 C C . LEU A 1 94 C -9.076 20.917 -29.266 1.00 16.77 82 LEU H C 1
ATOM 1429 O O . LEU A 1 94 C -9.310 22.126 -29.310 1.00 16.62 82 LEU H O 1
ATOM 1445 N N . LYS A 1 95 ? -10.020 19.985 -29.213 1.00 18.50 83 LYS H N 1
ATOM 1446 C CA . LYS A 1 95 ? -11.438 20.299 -29.121 1.00 16.49 83 LYS H CA 1
ATOM 1447 C C . LYS A 1 95 ? -12.068 19.423 -28.048 1.00 17.40 83 LYS H C 1
ATOM 1448 O O . LYS A 1 95 ? -11.430 18.501 -27.549 1.00 17.58 83 LYS H O 1
ATOM 1467 N N . PHE A 1 96 ? -13.314 19.712 -27.685 1.00 16.82 84 PHE H N 1
ATOM 1468 C CA . PHE A 1 96 ? -13.950 19.008 -26.577 1.00 20.01 84 PHE H CA 1
ATOM 1469 C C . PHE A 1 96 ? -14.011 17.496 -26.811 1.00 23.79 84 PHE H C 1
ATOM 1470 O O . PHE A 1 96 ? -13.932 16.728 -25.857 1.00 21.32 84 PHE H O 1
ATOM 1487 N N . ASP A 1 97 ? -14.121 17.063 -28.064 1.00 19.24 85 ASP H N 1
ATOM 1488 C CA . ASP A 1 97 ? -14.259 15.636 -28.351 1.00 22.07 85 ASP H CA 1
ATOM 1489 C C . ASP A 1 97 ? -12.926 14.884 -28.267 1.00 19.13 85 ASP H C 1
ATOM 1490 O O . ASP A 1 97 ? -12.884 13.666 -28.451 1.00 21.99 85 ASP H O 1
ATOM 1499 N N . ASP A 1 98 ? -11.846 15.602 -27.973 1.00 17.22 86 ASP H N 1
ATOM 1500 C CA . ASP A 1 98 ? -10.550 14.970 -27.721 1.00 16.76 86 ASP H CA 1
ATOM 1501 C C . ASP A 1 98 ? -10.402 14.572 -26.254 1.00 18.28 86 ASP H C 1
ATOM 1502 O O . ASP A 1 98 ? -9.430 13.927 -25.880 1.00 17.60 86 ASP H O 1
ATOM 1511 N N . THR A 1 99 ? -11.358 14.973 -25.420 1.00 17.03 87 THR H N 1
ATOM 1512 C CA . THR A 1 99 ? -11.373 14.564 -24.022 1.00 15.33 87 THR H CA 1
ATOM 1513 C C . THR A 1 99 ? -11.422 13.048 -23.928 1.00 16.13 87 THR H C 1
ATOM 1514 O O . THR A 1 99 ? -12.268 12.411 -24.560 1.00 18.50 87 THR H O 1
ATOM 1525 N N . GLY A 1 100 ? -10.528 12.474 -23.134 1.00 17.71 88 GLY H N 1
ATOM 1526 C CA . GLY A 1 100 ? -10.512 11.038 -22.959 1.00 17.64 88 GLY H CA 1
ATOM 1527 C C . GLY A 1 100 ? -9.207 10.541 -22.391 1.00 15.86 88 GLY H C 1
ATOM 1528 O O . GLY A 1 100 ? -8.409 11.316 -21.876 1.00 18.08 88 GLY H O 1
ATOM 1532 N N . THR A 1 101 ? -8.999 9.232 -22.490 1.00 15.75 89 THR H N 1
ATOM 1533 C CA . THR A 1 101 ? -7.814 8.594 -21.934 1.00 15.52 89 THR H CA 1
ATOM 1534 C C . THR A 1 101 ? -6.872 8.198 -23.060 1.00 15.79 89 THR H C 1
ATOM 1535 O O . THR A 1 101 ? -7.277 7.564 -24.024 1.00 16.65 89 THR H O 1
ATOM 1546 N N . TYR A 1 102 ? -5.613 8.594 -22.923 1.00 15.37 90 TYR H N 1
ATOM 1547 C CA . TYR A 1 102 ? -4.596 8.354 -23.932 1.00 15.03 90 TYR H CA 1
ATOM 1548 C C . TYR A 1 102 ? -3.576 7.372 -23.389 1.00 14.40 90 TYR H C 1
ATOM 1549 O O . TYR A 1 102 ? -3.066 7.554 -22.285 1.00 17.75 90 TYR H O 1
ATOM 1567 N N . PHE A 1 103 ? -3.303 6.336 -24.177 1.00 14.86 91 PHE H N 1
ATOM 1568 C CA . PHE A 1 103 ? -2.393 5.256 -23.805 1.00 15.16 91 PHE H CA 1
ATOM 1569 C C . PHE A 1 103 ? -1.206 5.186 -24.743 1.00 15.03 91 PHE H C 1
ATOM 1570 O O . PHE A 1 103 ? -1.365 5.372 -25.949 1.00 15.01 91 PHE H O 1
ATOM 1587 N N . CYS A 1 104 ? -0.031 4.881 -24.203 1.00 14.85 92 CYS H N 1
ATOM 1588 C CA . CYS A 1 104 ? 1.063 4.399 -25.035 1.00 14.74 92 CYS H CA 1
ATOM 1589 C C . CYS A 1 104 ? 1.142 2.891 -24.825 1.00 16.36 92 CYS H C 1
ATOM 1590 O O . CYS A 1 104 ? 0.741 2.389 -23.775 1.00 16.61 92 CYS H O 1
ATOM 1597 N N . ALA A 1 105 ? 1.623 2.164 -25.828 1.00 14.19 93 ALA H N 1
ATOM 1598 C CA . ALA A 1 105 ? 1.716 0.710 -25.722 1.00 13.91 93 ALA H CA 1
ATOM 1599 C C . ALA A 1 105 ? 2.795 0.148 -26.630 1.00 14.18 93 ALA H C 1
ATOM 1600 O O . ALA A 1 105 ? 2.937 0.564 -27.781 1.00 16.33 93 ALA H O 1
ATOM 1607 N N . LYS A 1 106 ? 3.533 -0.813 -26.090 1.00 15.22 94 LYS H N 1
ATOM 1608 C CA . LYS A 1 106 ? 4.664 -1.447 -26.756 1.00 18.02 94 LYS H CA 1
ATOM 1609 C C . LYS A 1 106 ? 4.192 -2.643 -27.587 1.00 17.92 94 LYS H C 1
ATOM 1610 O O . LYS A 1 106 ? 3.319 -3.391 -27.163 1.00 17.35 94 LYS H O 1
ATOM 1629 N N . GLY A 1 107 ? 4.768 -2.809 -28.772 1.00 14.34 95 GLY H N 1
ATOM 1630 C CA . GLY A 1 107 ? 4.345 -3.846 -29.701 1.00 14.17 95 GLY H CA 1
ATOM 1631 C C . GLY A 1 107 ? 4.755 -5.269 -29.338 1.00 15.57 95 GLY H C 1
ATOM 1632 O O . GLY A 1 107 ? 5.752 -5.492 -28.655 1.00 16.69 95 GLY H O 1
ATOM 1636 N N . LEU A 1 108 ? 3.972 -6.231 -29.821 1.00 13.69 96 LEU H N 1
ATOM 1637 C CA . LEU A 1 108 ? 4.231 -7.661 -29.644 1.00 15.11 96 LEU H CA 1
ATOM 1638 C C . LEU A 1 108 ? 5.077 -8.230 -30.786 1.00 13.88 96 LEU H C 1
ATOM 1639 O O . LEU A 1 108 ? 4.573 -8.475 -31.882 1.00 15.19 96 LEU H O 1
ATOM 1655 N N . LEU A 1 109 ? 6.357 -8.473 -30.525 1.00 15.62 97 LEU H N 1
ATOM 1656 C CA . LEU A 1 109 ? 7.261 -9.030 -31.535 1.00 16.29 97 LEU H CA 1
ATOM 1657 C C . LEU A 1 109 ? 6.854 -10.421 -32.012 1.00 15.79 97 LEU H C 1
ATOM 1658 O O . LEU A 1 109 ? 7.155 -10.811 -33.142 1.00 16.15 97 LEU H O 1
ATOM 1674 N N . ARG A 1 110 ? 6.190 -11.171 -31.137 1.00 16.33 98 ARG H N 1
ATOM 1675 C CA . ARG A 1 110 ? 5.725 -12.519 -31.451 1.00 17.52 98 ARG H CA 1
ATOM 1676 C C . ARG A 1 110 ? 4.665 -12.509 -32.560 1.00 16.05 98 ARG H C 1
ATOM 1677 O O . ARG A 1 110 ? 4.403 -13.541 -33.184 1.00 18.67 98 ARG H O 1
ATOM 1698 N N . ASP A 1 111 ? 4.050 -11.351 -32.795 1.00 16.97 99 ASP H N 1
ATOM 1699 C CA . ASP A 1 111 ? 3.173 -11.179 -33.952 1.00 17.13 99 ASP H CA 1
ATOM 1700 C C . ASP A 1 111 ? 4.056 -10.855 -35.158 1.00 19.34 99 ASP H C 1
ATOM 1701 O O . ASP A 1 111 ? 4.342 -9.696 -35.441 1.00 18.74 99 ASP H O 1
ATOM 1710 N N . GLY A 1 112 ? 4.488 -11.897 -35.856 1.00 18.56 100 GLY H N 1
ATOM 1711 C CA . GLY A 1 112 ? 5.533 -11.784 -36.858 1.00 19.78 100 GLY H CA 1
ATOM 1712 C C . GLY A 1 112 ? 5.232 -10.900 -38.055 1.00 19.86 100 GLY H C 1
ATOM 1713 O O . GLY A 1 112 ? 6.149 -10.312 -38.627 1.00 18.34 100 GLY H O 1
ATOM 1717 N N . SER A 1 113 A 3.964 -10.806 -38.446 1.00 18.02 100 SER H N 1
ATOM 1718 C CA . SER A 1 113 A 3.590 -9.988 -39.598 1.00 17.13 100 SER H CA 1
ATOM 1719 C C . SER A 1 113 A 3.166 -8.574 -39.188 1.00 17.14 100 SER H C 1
ATOM 1720 O O . SER A 1 113 A 3.085 -7.684 -40.035 1.00 19.85 100 SER H O 1
ATOM 1728 N N . SER A 1 114 B 2.914 -8.370 -37.896 1.00 15.66 100 SER H N 1
ATOM 1729 C CA . SER A 1 114 B 2.598 -7.043 -37.350 1.00 15.59 100 SER H CA 1
ATOM 1730 C C . SER A 1 114 B 3.207 -6.882 -35.961 1.00 15.02 100 SER H C 1
ATOM 1731 O O . SER A 1 114 B 2.509 -6.942 -34.950 1.00 14.21 100 SER H O 1
ATOM 1739 N N . THR A 1 115 C 4.522 -6.677 -35.918 1.00 15.52 100 THR H N 1
ATOM 1740 C CA . THR A 1 115 C 5.253 -6.650 -34.653 1.00 14.65 100 THR H CA 1
ATOM 1741 C C . THR A 1 115 C 4.916 -5.433 -33.794 1.00 14.97 100 THR H C 1
ATOM 1742 O O . THR A 1 115 C 5.340 -5.342 -32.643 1.00 17.07 100 THR H O 1
ATOM 1753 N N . TRP A 1 116 D 4.154 -4.505 -34.362 1.00 16.16 100 TRP H N 1
ATOM 1754 C CA . TRP A 1 116 D 3.728 -3.299 -33.662 1.00 15.05 100 TRP H CA 1
ATOM 1755 C C . TRP A 1 116 D 2.473 -3.513 -32.803 1.00 14.20 100 TRP H C 1
ATOM 1756 O O . TRP A 1 116 D 2.133 -2.648 -32.001 1.00 14.31 100 TRP H O 1
ATOM 1777 N N . LEU A 1 117 E 1.783 -4.644 -32.957 1.00 13.35 100 LEU H N 1
ATOM 1778 C CA . LEU A 1 117 E 0.474 -4.819 -32.310 1.00 12.97 100 LEU H CA 1
ATOM 1779 C C . LEU A 1 117 E 0.556 -4.521 -30.809 1.00 13.44 100 LEU H C 1
ATOM 1780 O O . LEU A 1 117 E 1.375 -5.113 -30.113 1.00 15.71 100 LEU H O 1
ATOM 1796 N N . PRO A 1 118 F -0.275 -3.578 -30.311 1.00 13.23 100 PRO H N 1
ATOM 1797 C CA . PRO A 1 118 F -0.055 -3.097 -28.938 1.00 13.74 100 PRO H CA 1
ATOM 1798 C C . PRO A 1 118 F -0.339 -4.145 -27.871 1.00 14.83 100 PRO H C 1
ATOM 1799 O O . PRO A 1 118 F -1.441 -4.685 -27.773 1.00 17.27 100 PRO H O 1
ATOM 1810 N N . TYR A 1 119 ? 0.681 -4.412 -27.064 1.00 14.72 101 TYR H N 1
ATOM 1811 C CA . TYR A 1 119 ? 0.664 -5.521 -26.117 1.00 14.29 101 TYR H CA 1
ATOM 1812 C C . TYR A 1 119 ? 0.831 -5.092 -24.665 1.00 15.62 101 TYR H C 1
ATOM 1813 O O . TYR A 1 119 ? 0.026 -5.466 -23.811 1.00 15.54 101 TYR H O 1
ATOM 1831 N N . LEU A 1 120 ? 1.889 -4.338 -24.383 1.00 14.55 102 LEU H N 1
ATOM 1832 C CA . LEU A 1 120 ? 2.166 -3.875 -23.027 1.00 14.80 102 LEU H CA 1
ATOM 1833 C C . LEU A 1 120 ? 1.814 -2.401 -22.951 1.00 15.75 102 LEU H C 1
ATOM 1834 O O . LEU A 1 120 ? 2.431 -1.577 -23.630 1.00 17.36 102 LEU H O 1
ATOM 1850 N N . TRP A 1 121 ? 0.822 -2.078 -22.122 1.00 15.57 103 TRP H N 1
ATOM 1851 C CA . TRP A 1 121 ? 0.227 -0.744 -22.101 1.00 16.29 103 TRP H CA 1
ATOM 1852 C C . TRP A 1 121 ? 0.664 0.087 -20.906 1.00 18.13 103 TRP H C 1
ATOM 1853 O O . TRP A 1 121 ? 0.881 -0.435 -19.814 1.00 20.29 103 TRP H O 1
ATOM 1874 N N . GLY A 1 122 ? 0.776 1.394 -21.121 1.00 17.80 104 GLY H N 1
ATOM 1875 C CA . GLY A 1 122 ? 0.974 2.326 -20.025 1.00 17.42 104 GLY H CA 1
ATOM 1876 C C . GLY A 1 122 ? -0.298 2.469 -19.209 1.00 16.34 104 GLY H C 1
ATOM 1877 O O . GLY A 1 122 ? -1.314 1.858 -19.524 1.00 19.10 104 GLY H O 1
ATOM 1881 N N . GLN A 1 123 ? -0.247 3.286 -18.158 1.00 19.82 105 GLN H N 1
ATOM 1882 C CA . GLN A 1 123 ? -1.374 3.397 -17.231 1.00 20.46 105 GLN H CA 1
ATOM 1883 C C . GLN A 1 123 ? -2.441 4.371 -17.730 1.00 21.79 105 GLN H C 1
ATOM 1884 O O . GLN A 1 123 ? -3.520 4.467 -17.148 1.00 24.47 105 GLN H O 1
ATOM 1898 N N . GLY A 1 124 ? -2.131 5.092 -18.804 1.00 19.85 106 GLY H N 1
ATOM 1899 C CA . GLY A 1 124 ? -3.071 6.028 -19.390 1.00 18.99 106 GLY H CA 1
ATOM 1900 C C . GLY A 1 124 ? -2.909 7.426 -18.825 1.00 21.56 106 GLY H C 1
ATOM 1901 O O . GLY A 1 124 ? -2.490 7.605 -17.679 1.00 21.89 106 GLY H O 1
ATOM 1905 N N . THR A 1 125 ? -3.245 8.412 -19.655 1.00 18.33 107 THR H N 1
ATOM 1906 C CA . THR A 1 125 ? -3.230 9.823 -19.294 1.00 18.95 107 THR H CA 1
ATOM 1907 C C . THR A 1 125 ? -4.603 10.401 -19.597 1.00 20.71 107 THR H C 1
ATOM 1908 O O . THR A 1 125 ? -5.084 10.304 -20.725 1.00 19.00 107 THR H O 1
ATOM 1919 N N . LEU A 1 126 ? -5.236 11.001 -18.594 1.00 18.86 108 LEU H N 1
ATOM 1920 C CA . LEU A 1 126 ? -6.541 11.617 -18.785 1.00 20.49 108 LEU H CA 1
ATOM 1921 C C . LEU A 1 126 ? -6.384 13.060 -19.253 1.00 18.46 108 LEU H C 1
ATOM 1922 O O . LEU A 1 126 ? -5.851 13.909 -18.535 1.00 23.00 108 LEU H O 1
ATOM 1938 N N . LEU A 1 127 ? -6.842 13.317 -20.474 1.00 16.91 109 LEU H N 1
ATOM 1939 C CA . LEU A 1 127 ? -6.871 14.650 -21.045 1.00 17.31 109 LEU H CA 1
ATOM 1940 C C . LEU A 1 127 ? -8.293 15.169 -21.031 1.00 18.13 109 LEU H C 1
ATOM 1941 O O . LEU A 1 127 ? -9.192 14.541 -21.583 1.00 19.97 109 LEU H O 1
ATOM 1957 N N . THR A 1 128 ? -8.494 16.312 -20.387 1.00 18.16 110 THR H N 1
ATOM 1958 C CA . THR A 1 128 ? -9.773 16.998 -20.426 1.00 18.90 110 THR H CA 1
ATOM 1959 C C . THR A 1 128 ? -9.611 18.293 -21.210 1.00 21.68 110 THR H C 1
ATOM 1960 O O . THR A 1 128 ? -8.758 19.120 -20.884 1.00 20.33 110 THR H O 1
ATOM 1971 N N . VAL A 1 129 ? -10.421 18.461 -22.253 1.00 17.67 111 VAL H N 1
ATOM 1972 C CA . VAL A 1 129 ? -10.457 19.711 -23.004 1.00 18.53 111 VAL H CA 1
ATOM 1973 C C . VAL A 1 129 ? -11.732 20.445 -22.634 1.00 21.28 111 VAL H C 1
ATOM 1974 O O . VAL A 1 129 ? -12.834 19.946 -22.853 1.00 23.32 111 VAL H O 1
ATOM 1987 N N . SER A 1 130 ? -11.571 21.627 -22.051 1.00 20.04 112 SER H N 1
ATOM 1988 C CA . SER A 1 130 ? -12.700 22.378 -21.515 1.00 21.07 112 SER H CA 1
ATOM 1989 C C . SER A 1 130 ? -12.332 23.843 -21.351 1.00 27.92 112 SER H C 1
ATOM 1990 O O . SER A 1 130 ? -11.155 24.181 -21.257 1.00 25.60 112 SER H O 1
ATOM 1998 N N . SER A 1 131 ? -13.342 24.709 -21.316 1.00 24.61 113 SER H N 1
ATOM 1999 C CA . SER A 1 131 ? -13.125 26.133 -21.084 1.00 24.84 113 SER H CA 1
ATOM 2000 C C . SER A 1 131 ? -13.162 26.474 -19.596 1.00 30.01 113 SER H C 1
ATOM 2001 O O . SER A 1 131 ? -12.856 27.603 -19.205 1.00 32.78 113 SER H O 1
ATOM 2009 N N . ALA A 1 132 ? -13.548 25.501 -18.776 1.00 27.40 114 ALA H N 1
ATOM 2010 C CA . ALA A 1 132 ? -13.661 25.704 -17.336 1.00 30.67 114 ALA H CA 1
ATOM 2011 C C . ALA A 1 132 ? -12.300 25.634 -16.657 1.00 26.72 114 ALA H C 1
ATOM 2012 O O . ALA A 1 132 ? -11.407 24.915 -17.110 1.00 32.14 114 ALA H O 1
ATOM 2019 N N . SER A 1 133 ? -12.151 26.386 -15.570 1.00 31.40 115 SER H N 1
ATOM 2020 C CA . SER A 1 133 ? -10.898 26.428 -14.824 1.00 34.86 115 SER H CA 1
ATOM 2021 C C . SER A 1 133 ? -10.769 25.245 -13.871 1.00 33.73 115 SER H C 1
ATOM 2022 O O . SER A 1 133 ? -11.766 24.635 -13.475 1.00 37.93 115 SER H O 1
ATOM 2030 N N . THR A 1 134 ? -9.531 24.924 -13.509 1.00 29.11 116 THR H N 1
ATOM 2031 C CA . THR A 1 134 ? -9.269 23.877 -12.531 1.00 28.76 116 THR H CA 1
ATOM 2032 C C . THR A 1 134 ? -9.836 24.295 -11.182 1.00 30.11 116 THR H C 1
ATOM 2033 O O . THR A 1 134 ? -9.770 25.468 -10.811 1.00 34.85 116 THR H O 1
ATOM 2044 N N . LYS A 1 135 ? -10.409 23.339 -10.459 1.00 33.17 117 LYS H N 1
ATOM 2045 C CA . LYS A 1 135 ? -10.854 23.576 -9.091 1.00 34.70 117 LYS H CA 1
ATOM 2046 C C . LYS A 1 135 ? -10.454 22.403 -8.207 1.00 33.70 117 LYS H C 1
ATOM 2047 O O . LYS A 1 135 ? -10.775 21.254 -8.505 1.00 31.80 117 LYS H O 1
ATOM 2066 N N . GLY A 1 136 ? -9.740 22.702 -7.127 1.00 35.62 118 GLY H N 1
ATOM 2067 C CA . GLY A 1 136 ? -9.322 21.681 -6.185 1.00 43.50 118 GLY H CA 1
ATOM 2068 C C . GLY A 1 136 ? -10.472 21.278 -5.283 1.00 38.08 118 GLY H C 1
ATOM 2069 O O . GLY A 1 136 ? -11.387 22.070 -5.051 1.00 39.59 118 GLY H O 1
ATOM 2073 N N . PRO A 1 137 ? -10.433 20.045 -4.757 1.00 39.68 119 PRO H N 1
ATOM 2074 C CA . PRO A 1 137 ? -11.546 19.530 -3.954 1.00 34.19 119 PRO H CA 1
ATOM 2075 C C . PRO A 1 137 ? -11.603 20.091 -2.540 1.00 34.91 119 PRO H C 1
ATOM 2076 O O . PRO A 1 137 ? -10.582 20.515 -1.997 1.00 36.01 119 PRO H O 1
ATOM 2087 N N . SER A 1 138 ? -12.803 20.094 -1.967 1.00 33.81 120 SER H N 1
ATOM 2088 C CA . SER A 1 138 ? -12.979 20.269 -0.533 1.00 32.29 120 SER H CA 1
ATOM 2089 C C . SER A 1 138 ? -13.234 18.887 0.045 1.00 35.62 120 SER H C 1
ATOM 2090 O O . SER A 1 138 ? -14.109 18.169 -0.444 1.00 37.71 120 SER H O 1
ATOM 2098 N N . VAL A 1 139 ? -12.468 18.505 1.063 1.00 33.65 121 VAL H N 1
ATOM 2099 C CA . VAL A 1 139 ? -12.589 17.164 1.634 1.00 32.77 121 VAL H CA 1
ATOM 2100 C C . VAL A 1 139 ? -13.266 17.236 2.997 1.00 34.87 121 VAL H C 1
ATOM 2101 O O . VAL A 1 139 ? -12.875 18.019 3.866 1.00 34.27 121 VAL H O 1
ATOM 2114 N N . PHE A 1 140 ? -14.298 16.414 3.160 1.00 35.29 122 PHE H N 1
ATOM 2115 C CA . PHE A 1 140 ? -15.061 16.361 4.395 1.00 32.02 122 PHE H CA 1
ATOM 2116 C C . PHE A 1 140 ? -15.090 14.934 4.914 1.00 31.43 122 PHE H C 1
ATOM 2117 O O . PHE A 1 140 ? -15.109 13.988 4.129 1.00 30.35 122 PHE H O 1
ATOM 2134 N N . PRO A 1 141 ? -15.099 14.771 6.241 1.00 32.20 123 PRO H N 1
ATOM 2135 C CA . PRO A 1 141 ? -15.126 13.422 6.807 1.00 32.86 123 PRO H CA 1
ATOM 2136 C C . PRO A 1 141 ? -16.488 12.762 6.651 1.00 31.37 123 PRO H C 1
ATOM 2137 O O . PRO A 1 141 ? -17.518 13.436 6.721 1.00 34.06 123 PRO H O 1
ATOM 2148 N N . LEU A 1 142 ? -16.479 11.457 6.418 1.00 30.50 124 LEU H N 1
ATOM 2149 C CA . LEU A 1 142 ? -17.680 10.649 6.503 1.00 30.80 124 LEU H CA 1
ATOM 2150 C C . LEU A 1 142 ? -17.607 9.906 7.832 1.00 30.71 124 LEU H C 1
ATOM 2151 O O . LEU A 1 142 ? -16.933 8.883 7.942 1.00 30.23 124 LEU H O 1
ATOM 2167 N N . ALA A 1 143 ? -18.288 10.446 8.838 1.00 29.62 125 ALA H N 1
ATOM 2168 C CA . ALA A 1 143 ? -18.155 9.971 10.210 1.00 31.38 125 ALA H CA 1
ATOM 2169 C C . ALA A 1 143 ? -18.543 8.506 10.334 1.00 26.83 125 ALA H C 1
ATOM 2170 O O . ALA A 1 143 ? -19.423 8.038 9.615 1.00 26.96 125 ALA H O 1
ATOM 2177 N N . PRO A 1 144 ? -17.887 7.776 11.252 1.00 26.56 126 PRO H N 1
ATOM 2178 C CA . PRO A 1 144 ? -18.133 6.336 11.364 1.00 23.18 126 PRO H CA 1
ATOM 2179 C C . PRO A 1 144 ? -19.610 5.990 11.478 1.00 24.32 126 PRO H C 1
ATOM 2180 O O . PRO A 1 144 ? -20.366 6.658 12.184 1.00 26.36 126 PRO H O 1
ATOM 2191 N N . SER A 1 145 ? -20.000 4.951 10.752 1.00 24.15 127 SER H N 1
ATOM 2192 C CA . SER A 1 145 ? -21.371 4.474 10.730 1.00 25.33 127 SER H CA 1
ATOM 2193 C C . SER A 1 145 ? -21.334 2.978 10.988 1.00 25.14 127 SER H C 1
ATOM 2194 O O . SER A 1 145 ? -20.421 2.292 10.537 1.00 25.32 127 SER H O 1
ATOM 2202 N N . SER A 1 146 ? -22.314 2.478 11.728 1.00 26.38 128 SER H N 1
ATOM 2203 C CA . SER A 1 146 ? -22.370 1.059 12.031 1.00 26.23 128 SER H CA 1
ATOM 2204 C C . SER A 1 146 ? -22.537 0.254 10.748 1.00 28.03 128 SER H C 1
ATOM 2205 O O . SER A 1 146 ? -23.323 0.625 9.877 1.00 34.01 128 SER H O 1
ATOM 2213 N N . LYS A 1 147 ? -21.770 -0.826 10.624 1.00 25.50 129 LYS H N 1
ATOM 2214 C CA . LYS A 1 147 ? -21.990 -1.803 9.561 1.00 27.95 129 LYS H CA 1
ATOM 2215 C C . LYS A 1 147 ? -22.651 -3.038 10.167 1.00 30.78 129 LYS H C 1
ATOM 2216 O O . LYS A 1 147 ? -23.679 -3.502 9.680 1.00 35.06 129 LYS H O 1
ATOM 2235 N N . SER A 1 148 ? -22.054 -3.562 11.234 1.00 27.15 130 SER H N 1
ATOM 2236 C CA . SER A 1 148 ? -22.672 -4.626 12.018 1.00 28.61 130 SER H CA 1
ATOM 2237 C C . SER A 1 148 ? -22.350 -4.446 13.495 1.00 29.59 130 SER H C 1
ATOM 2238 O O . SER A 1 148 ? -21.184 -4.477 13.890 1.00 28.21 130 SER H O 1
ATOM 2246 N N . THR A 1 149 ? -23.386 -4.259 14.308 1.00 33.24 131 THR H N 1
ATOM 2247 C CA . THR A 1 149 ? -23.207 -4.120 15.749 1.00 37.49 131 THR H CA 1
ATOM 2248 C C . THR A 1 149 ? -22.681 -5.423 16.351 1.00 28.93 131 THR H C 1
ATOM 2249 O O . THR A 1 149 ? -21.724 -5.422 17.129 1.00 27.86 131 THR H O 1
ATOM 2260 N N . SER A 1 150 ? -23.309 -6.536 15.988 1.00 30.51 132 SER H N 1
ATOM 2261 C CA . SER A 1 150 ? -22.910 -7.835 16.519 1.00 30.86 132 SER H CA 1
ATOM 2262 C C . SER A 1 150 ? -21.506 -8.188 16.046 1.00 29.17 132 SER H C 1
ATOM 2263 O O . SER A 1 150 ? -20.718 -8.764 16.796 1.00 28.92 132 SER H O 1
ATOM 2271 N N . GLY A 1 151 ? -21.195 -7.815 14.806 1.00 28.55 133 GLY H N 1
ATOM 2272 C CA . GLY A 1 151 ? -19.877 -8.051 14.241 1.00 27.64 133 GLY H CA 1
ATOM 2273 C C . GLY A 1 151 ? -18.832 -7.072 14.743 1.00 25.82 133 GLY H C 1
ATOM 2274 O O . GLY A 1 151 ? -17.632 -7.325 14.627 1.00 29.60 133 GLY H O 1
ATOM 2278 N N . GLY A 1 152 ? -19.286 -5.952 15.298 1.00 26.15 134 GLY H N 1
ATOM 2279 C CA . GLY A 1 152 ? -18.385 -4.949 15.837 1.00 29.58 134 GLY H CA 1
ATOM 2280 C C . GLY A 1 152 ? -17.594 -4.254 14.746 1.00 25.74 134 GLY H C 1
ATOM 2281 O O . GLY A 1 152 ? -16.402 -4.000 14.903 1.00 26.48 134 GLY H O 1
ATOM 2285 N N . THR A 1 153 ? -18.273 -3.950 13.642 1.00 23.49 135 THR H N 1
ATOM 2286 C CA . THR A 1 153 ? -17.648 -3.306 12.489 1.00 22.46 135 THR H CA 1
ATOM 2287 C C . THR A 1 153 ? -18.311 -1.978 12.157 1.00 26.87 135 THR H C 1
ATOM 2288 O O . THR A 1 153 ? -19.497 -1.777 12.415 1.00 22.91 135 THR H O 1
ATOM 2299 N N . ALA A 1 154 ? -17.528 -1.081 11.568 1.00 21.35 136 ALA H N 1
ATOM 2300 C CA . ALA A 1 154 ? -17.996 0.248 11.211 1.00 21.18 136 ALA H CA 1
ATOM 2301 C C . ALA A 1 154 ? -17.393 0.648 9.877 1.00 20.89 136 ALA H C 1
ATOM 2302 O O . ALA A 1 154 ? -16.390 0.084 9.454 1.00 23.01 136 ALA H O 1
ATOM 2309 N N . ALA A 1 155 ? -18.018 1.613 9.218 1.00 21.11 137 ALA H N 1
ATOM 2310 C CA . ALA A 1 155 ? -17.475 2.195 8.001 1.00 21.03 137 ALA H CA 1
ATOM 2311 C C . ALA A 1 155 ? -17.289 3.694 8.196 1.00 22.29 137 ALA H C 1
ATOM 2312 O O . ALA A 1 155 ? -18.134 4.367 8.789 1.00 21.89 137 ALA H O 1
ATOM 2319 N N . LEU A 1 156 ? -16.162 4.202 7.714 1.00 21.27 138 LEU H N 1
ATOM 2320 C CA . LEU A 1 156 ? -15.839 5.621 7.809 1.00 20.61 138 LEU H CA 1
ATOM 2321 C C . LEU A 1 156 ? -15.126 6.005 6.532 1.00 22.80 138 LEU H C 1
ATOM 2322 O O . LEU A 1 156 ? -14.608 5.145 5.830 1.00 24.60 138 LEU H O 1
ATOM 2338 N N . GLY A 1 157 ? -15.083 7.290 6.213 1.00 23.86 139 GLY H N 1
ATOM 2339 C CA . GLY A 1 157 ? -14.493 7.675 4.951 1.00 26.29 139 GLY H CA 1
ATOM 2340 C C . GLY A 1 157 ? -14.280 9.155 4.772 1.00 24.83 139 GLY H C 1
ATOM 2341 O O . GLY A 1 157 ? -14.261 9.918 5.731 1.00 25.53 139 GLY H O 1
ATOM 2345 N N . CYS A 1 158 ? -14.094 9.537 3.514 1.00 25.10 140 CYS H N 1
ATOM 2346 C CA A CYS A 1 158 ? -13.918 10.932 3.135 0.55 25.72 140 CYS H CA 1
ATOM 2347 C CA B CYS A 1 158 ? -13.930 10.930 3.142 0.45 25.35 140 CYS H CA 1
ATOM 2348 C C . CYS A 1 158 ? -14.728 11.246 1.888 1.00 26.70 140 CYS H C 1
ATOM 2349 O O . CYS A 1 158 ? -14.760 10.454 0.938 1.00 26.49 140 CYS H O 1
ATOM 2361 N N . LEU A 1 159 ? -15.377 12.403 1.907 1.00 29.63 141 LEU H N 1
ATOM 2362 C CA . LEU A 1 159 ? -16.103 12.923 0.764 1.00 27.60 141 LEU H CA 1
ATOM 2363 C C . LEU A 1 159 ? -15.211 13.934 0.068 1.00 28.10 141 LEU H C 1
ATOM 2364 O O . LEU A 1 159 ? -14.832 14.939 0.664 1.00 31.05 141 LEU H O 1
ATOM 2380 N N . VAL A 1 160 ? -14.873 13.658 -1.185 1.00 28.71 142 VAL H N 1
ATOM 2381 C CA . VAL A 1 160 ? -14.036 14.550 -1.978 1.00 28.89 142 VAL H CA 1
ATOM 2382 C C . VAL A 1 160 ? -14.947 15.347 -2.902 1.00 30.47 142 VAL H C 1
ATOM 2383 O O . VAL A 1 160 ? -15.390 14.842 -3.931 1.00 31.53 142 VAL H O 1
ATOM 2396 N N . LYS A 1 161 ? -15.215 16.595 -2.529 1.00 32.45 143 LYS H N 1
ATOM 2397 C CA . LYS A 1 161 ? -16.318 17.350 -3.113 1.00 33.11 143 LYS H CA 1
ATOM 2398 C C . LYS A 1 161 ? -15.891 18.475 -4.053 1.00 34.88 143 LYS H C 1
ATOM 2399 O O . LYS A 1 161 ? -14.967 19.233 -3.757 1.00 38.37 143 LYS H O 1
ATOM 2418 N N . ASP A 1 162 ? -16.587 18.560 -5.187 1.00 30.16 144 ASP H N 1
ATOM 2419 C CA . ASP A 1 162 ? -16.522 19.699 -6.103 1.00 31.41 144 ASP H CA 1
ATOM 2420 C C . ASP A 1 162 ? -15.124 20.017 -6.636 1.00 35.74 144 ASP H C 1
ATOM 2421 O O . ASP A 1 162 ? -14.575 21.088 -6.362 1.00 39.30 144 ASP H O 1
ATOM 2430 N N . TYR A 1 163 ? -14.568 19.100 -7.422 1.00 33.14 145 TYR H N 1
ATOM 2431 C CA . TYR A 1 163 ? -13.286 19.331 -8.077 1.00 31.71 145 TYR H CA 1
ATOM 2432 C C . TYR A 1 163 ? -13.401 19.210 -9.592 1.00 31.61 145 TYR H C 1
ATOM 2433 O O . TYR A 1 163 ? -14.373 18.662 -10.116 1.00 32.27 145 TYR H O 1
ATOM 2451 N N . PHE A 1 164 ? -12.393 19.723 -10.287 1.00 34.13 146 PHE H N 1
ATOM 2452 C CA . PHE A 1 164 ? -12.340 19.659 -11.739 1.00 30.67 146 PHE H CA 1
ATOM 2453 C C . PHE A 1 164 ? -10.916 19.933 -12.209 1.00 31.12 146 PHE H C 1
ATOM 2454 O O . PHE A 1 164 ? -10.255 20.819 -11.675 1.00 32.27 146 PHE H O 1
ATOM 2471 N N . PRO A 1 165 ? -10.422 19.161 -13.192 1.00 32.27 147 PRO H N 1
ATOM 2472 C CA . PRO A 1 165 ? -11.026 17.997 -13.842 1.00 29.55 147 PRO H CA 1
ATOM 2473 C C . PRO A 1 165 ? -10.743 16.720 -13.062 1.00 27.97 147 PRO H C 1
ATOM 2474 O O . PRO A 1 165 ? -10.119 16.774 -12.005 1.00 30.75 147 PRO H O 1
ATOM 2485 N N . GLU A 1 166 ? -11.182 15.586 -13.591 1.00 28.57 148 GLU H N 1
ATOM 2486 C CA . GLU A 1 166 ? -10.691 14.299 -13.120 1.00 27.74 148 GLU H CA 1
ATOM 2487 C C . GLU A 1 166 ? -9.198 14.227 -13.442 1.00 29.84 148 GLU H C 1
ATOM 2488 O O . GLU A 1 166 ? -8.737 14.901 -14.361 1.00 32.43 148 GLU H O 1
ATOM 2500 N N . PRO A 1 167 ? -8.437 13.394 -12.717 1.00 27.23 149 PRO H N 1
ATOM 2501 C CA . PRO A 1 167 ? -8.855 12.490 -11.647 1.00 27.87 149 PRO H CA 1
ATOM 2502 C C . PRO A 1 167 ? -8.399 12.922 -10.259 1.00 33.60 149 PRO H C 1
ATOM 2503 O O . PRO A 1 167 ? -7.595 13.843 -10.109 1.00 29.74 149 PRO H O 1
ATOM 2514 N N . VAL A 1 168 ? -8.921 12.227 -9.255 1.00 27.43 150 VAL H N 1
ATOM 2515 C CA . VAL A 1 168 ? -8.441 12.324 -7.885 1.00 26.25 150 VAL H CA 1
ATOM 2516 C C . VAL A 1 168 ? -7.969 10.935 -7.480 1.00 29.83 150 VAL H C 1
ATOM 2517 O O . VAL A 1 168 ? -8.533 9.935 -7.927 1.00 31.63 150 VAL H O 1
ATOM 2530 N N . THR A 1 169 ? -6.930 10.876 -6.654 1.00 28.83 151 THR H N 1
ATOM 2531 C CA . THR A 1 169 ? -6.490 9.612 -6.071 1.00 25.65 151 THR H CA 1
ATOM 2532 C C . THR A 1 169 ? -6.641 9.702 -4.559 1.00 25.69 151 THR H C 1
ATOM 2533 O O . THR A 1 169 ? -6.436 10.765 -3.967 1.00 26.81 151 THR H O 1
ATOM 2544 N N . VAL A 1 170 ? -7.023 8.586 -3.947 1.00 27.18 152 VAL H N 1
ATOM 2545 C CA . VAL A 1 170 ? -7.186 8.508 -2.503 1.00 26.13 152 VAL H CA 1
ATOM 2546 C C . VAL A 1 170 ? -6.432 7.306 -1.947 1.00 27.12 152 VAL H C 1
ATOM 2547 O O . VAL A 1 170 ? -6.522 6.196 -2.479 1.00 30.94 152 VAL H O 1
ATOM 2560 N N . SER A 1 171 ? -5.675 7.549 -0.883 1.00 30.63 153 SER H N 1
ATOM 2561 C CA . SER A 1 171 ? -5.067 6.480 -0.106 1.00 28.07 153 SER H CA 1
ATOM 2562 C C . SER A 1 171 ? -5.421 6.701 1.357 1.00 26.34 153 SER H C 1
ATOM 2563 O O . SER A 1 171 ? -5.936 7.758 1.724 1.00 27.67 153 SER H O 1
ATOM 2571 N N . TRP A 1 172 ? -5.155 5.692 2.179 1.00 31.13 154 TRP H N 1
ATOM 2572 C CA . TRP A 1 172 ? -5.460 5.749 3.603 1.00 25.52 154 TRP H CA 1
ATOM 2573 C C . TRP A 1 172 ? -4.209 5.475 4.430 1.00 26.25 154 TRP H C 1
ATOM 2574 O O . TRP A 1 172 ? -3.470 4.530 4.162 1.00 28.37 154 TRP H O 1
ATOM 2595 N N . ASN A 1 173 ? -3.986 6.327 5.427 1.00 33.67 155 ASN H N 1
ATOM 2596 C CA . ASN A 1 173 ? -2.814 6.240 6.289 1.00 31.56 155 ASN H CA 1
ATOM 2597 C C . ASN A 1 173 ? -1.528 6.097 5.479 1.00 41.63 155 ASN H C 1
ATOM 2598 O O . ASN A 1 173 ? -0.689 5.240 5.761 1.00 36.10 155 ASN H O 1
ATOM 2609 N N . SER A 1 174 ? -1.398 6.944 4.461 1.00 46.28 156 SER H N 1
ATOM 2610 C CA . SER A 1 174 ? -0.213 6.986 3.608 1.00 49.51 156 SER H CA 1
ATOM 2611 C C . SER A 1 174 ? 0.059 5.646 2.924 1.00 45.09 156 SER H C 1
ATOM 2612 O O . SER A 1 174 ? 1.211 5.297 2.664 1.00 53.21 156 SER H O 1
ATOM 2620 N N . GLY A 1 175 ? -1.006 4.904 2.631 1.00 49.51 157 GLY H N 1
ATOM 2621 C CA . GLY A 1 175 ? -0.894 3.655 1.897 1.00 46.64 157 GLY H CA 1
ATOM 2622 C C . GLY A 1 175 ? -0.729 2.434 2.782 1.00 49.71 157 GLY H C 1
ATOM 2623 O O . GLY A 1 175 ? -0.680 1.307 2.289 1.00 60.89 157 GLY H O 1
ATOM 2627 N N . ALA A 1 176 ? -0.646 2.654 4.090 1.00 44.19 158 ALA H N 1
ATOM 2628 C CA . ALA A 1 176 ? -0.492 1.561 5.043 1.00 51.49 158 ALA H CA 1
ATOM 2629 C C . ALA A 1 176 ? -1.783 0.759 5.167 1.00 44.66 158 ALA H C 1
ATOM 2630 O O . ALA A 1 176 ? -1.758 -0.439 5.450 1.00 52.05 158 ALA H O 1
ATOM 2637 N N . LEU A 1 177 ? -2.908 1.432 4.950 1.00 35.08 159 LEU H N 1
ATOM 2638 C CA . LEU A 1 177 ? -4.224 0.812 5.060 1.00 30.84 159 LEU H CA 1
ATOM 2639 C C . LEU A 1 177 ? -4.809 0.575 3.672 1.00 31.42 159 LEU H C 1
ATOM 2640 O O . LEU A 1 177 ? -5.132 1.526 2.964 1.00 29.86 159 LEU H O 1
ATOM 2656 N N . THR A 1 178 ? -4.939 -0.693 3.291 1.00 31.11 160 THR H N 1
ATOM 2657 C CA . THR A 1 178 ? -5.440 -1.057 1.968 1.00 35.04 160 THR H CA 1
ATOM 2658 C C . THR A 1 178 ? -6.600 -2.049 2.047 1.00 33.78 160 THR H C 1
ATOM 2659 O O . THR A 1 178 ? -7.436 -2.108 1.146 1.00 39.43 160 THR H O 1
ATOM 2670 N N . SER A 1 179 ? -6.650 -2.828 3.122 1.00 28.72 161 SER H N 1
ATOM 2671 C CA . SER A 1 179 ? -7.710 -3.812 3.292 1.00 28.04 161 SER H CA 1
ATOM 2672 C C . SER A 1 179 ? -9.021 -3.137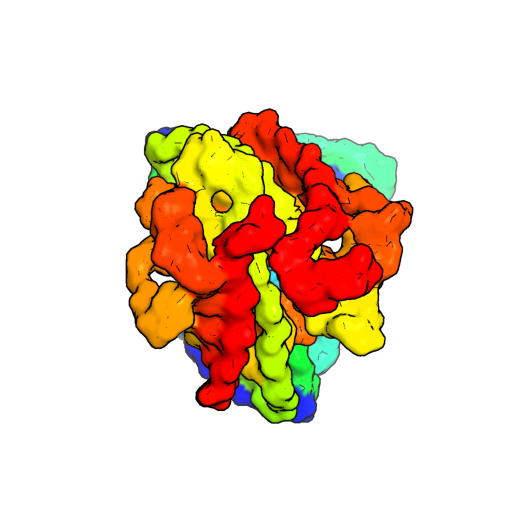 3.690 1.00 29.34 161 SER H C 1
ATOM 2673 O O . SER A 1 179 ? -9.038 -2.248 4.539 1.00 30.32 161 SER H O 1
ATOM 2681 N N . GLY A 1 180 ? -10.114 -3.554 3.057 1.00 26.29 162 GLY H N 1
ATOM 2682 C CA . GLY A 1 180 ? -11.431 -3.040 3.393 1.00 24.47 162 GLY H CA 1
ATOM 2683 C C . GLY A 1 180 ? -11.700 -1.654 2.838 1.00 27.83 162 GLY H C 1
ATOM 2684 O O . GLY A 1 180 ? -12.662 -0.997 3.241 1.00 27.62 162 GLY H O 1
ATOM 2688 N N . VAL A 1 181 ? -10.856 -1.211 1.911 1.00 23.32 163 VAL H N 1
ATOM 2689 C CA . VAL A 1 181 ? -11.008 0.103 1.292 1.00 26.60 163 VAL H CA 1
ATOM 2690 C C . VAL A 1 181 ? -11.880 0.018 0.040 1.00 24.87 163 VAL H C 1
ATOM 2691 O O . VAL A 1 181 ? -11.702 -0.867 -0.798 1.00 26.97 163 VAL H O 1
ATOM 2704 N N . HIS A 1 182 ? -12.831 0.941 -0.063 1.00 23.42 164 HIS H N 1
ATOM 2705 C CA A HIS A 1 182 ? -13.691 1.055 -1.239 0.60 22.46 164 HIS H CA 1
ATOM 2706 C CA B HIS A 1 182 ? -13.685 1.049 -1.239 0.40 23.76 164 HIS H CA 1
ATOM 2707 C C . HIS A 1 182 ? -13.700 2.498 -1.720 1.00 23.40 164 HIS H C 1
ATOM 2708 O O . HIS A 1 182 ? -14.324 3.355 -1.095 1.00 23.30 164 HIS H O 1
ATOM 2731 N N . THR A 1 183 ? -12.997 2.772 -2.819 1.00 26.44 165 THR H N 1
ATOM 2732 C CA . THR A 1 183 ? -12.999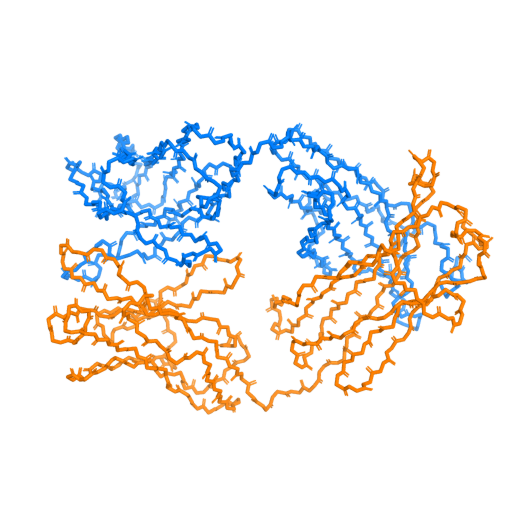 4.108 -3.409 1.00 24.53 165 THR H CA 1
ATOM 2733 C C . THR A 1 183 ? -13.897 4.079 -4.634 1.00 23.04 165 THR H C 1
ATOM 2734 O O . THR A 1 183 ? -13.689 3.283 -5.554 1.00 26.77 165 THR H O 1
ATOM 2745 N N . PHE A 1 184 ? -14.897 4.951 -4.629 1.00 22.65 166 PHE H N 1
ATOM 2746 C CA . PHE A 1 184 ? -15.960 4.926 -5.622 1.00 22.08 166 PHE H CA 1
ATOM 2747 C C . PHE A 1 184 ? -15.667 5.845 -6.799 1.00 23.59 166 PHE H C 1
ATOM 2748 O O . PHE A 1 184 ? -15.081 6.915 -6.623 1.00 27.73 166 PHE H O 1
ATOM 2765 N N . PRO A 1 185 ? -16.077 5.432 -8.009 1.00 22.74 167 PRO H N 1
ATOM 2766 C CA . PRO A 1 185 ? -16.022 6.342 -9.154 1.00 23.72 167 PRO H CA 1
ATOM 2767 C C . PRO A 1 185 ? -16.774 7.632 -8.873 1.00 25.69 167 PRO H C 1
ATOM 2768 O O . PRO A 1 185 ? -17.757 7.628 -8.128 1.00 25.11 167 PRO H O 1
ATOM 2779 N N . ALA A 1 186 ? -16.310 8.721 -9.472 1.00 26.14 168 ALA H N 1
ATOM 2780 C CA . ALA A 1 186 ? -16.866 10.038 -9.211 1.00 28.96 168 ALA H CA 1
ATOM 2781 C C . ALA A 1 186 ? -18.230 10.229 -9.859 1.00 25.75 168 ALA H C 1
ATOM 2782 O O . ALA A 1 186 ? -18.547 9.613 -10.875 1.00 29.99 168 ALA H O 1
ATOM 2789 N N . VAL A 1 187 ? -19.032 11.093 -9.248 1.00 28.19 169 VAL H N 1
ATOM 2790 C CA . VAL A 1 187 ? -20.276 11.549 -9.844 1.00 30.31 169 VAL H CA 1
ATOM 2791 C C . VAL A 1 187 ? -20.012 12.906 -10.510 1.00 30.45 169 VAL H C 1
ATOM 2792 O O . VAL A 1 187 ? -19.220 13.689 -9.990 1.00 32.70 169 VAL H O 1
ATOM 2805 N N . LEU A 1 188 ? -20.644 13.170 -11.657 1.00 31.48 170 LEU H N 1
ATOM 2806 C CA . LEU A 1 188 ? -20.444 14.433 -12.386 1.00 35.03 170 LEU H CA 1
ATOM 2807 C C . LEU A 1 188 ? -21.637 15.373 -12.251 1.00 40.28 170 LEU H C 1
ATOM 2808 O O . LEU A 1 188 ? -22.586 15.308 -13.034 1.00 76.08 170 LEU H O 1
ATOM 2824 N N . GLN A 1 189 ? -21.559 16.272 -11.278 1.00 39.37 171 GLN H N 1
ATOM 2825 C CA . GLN A 1 189 ? -22.667 17.161 -10.934 1.00 40.35 171 GLN H CA 1
ATOM 2826 C C . GLN A 1 189 ? -23.060 18.117 -12.062 1.00 45.84 171 GLN H C 1
ATOM 2827 O O . GLN A 1 189 ? -22.328 18.291 -13.041 1.00 46.11 171 GLN H O 1
ATOM 2841 N N . SER A 1 190 ? -24.230 18.730 -11.913 1.00 58.57 172 SER H N 1
ATOM 2842 C CA . SER A 1 190 ? -24.760 19.649 -12.916 1.00 55.96 172 SER H CA 1
ATOM 2843 C C . SER A 1 190 ? -23.911 20.912 -13.000 1.00 59.03 172 SER H C 1
ATOM 2844 O O . SER A 1 190 ? -23.936 21.624 -14.001 1.00 63.31 172 SER H O 1
ATOM 2852 N N . SER A 1 191 ? -23.164 21.184 -11.935 1.00 60.75 173 SER H N 1
ATOM 2853 C CA . SER A 1 191 ? -22.256 22.324 -11.899 1.00 49.34 173 SER H CA 1
ATOM 2854 C C . SER A 1 191 ? -21.095 22.133 -12.870 1.00 50.30 173 SER H C 1
ATOM 2855 O O . SER A 1 191 ? -20.409 23.091 -13.228 1.00 47.70 173 SER H O 1
ATOM 2863 N N . GLY A 1 192 ? -20.882 20.890 -13.289 1.00 46.19 174 GLY H N 1
ATOM 2864 C CA . GLY A 1 192 ? -19.734 20.543 -14.103 1.00 43.04 174 GLY H CA 1
ATOM 2865 C C . GLY A 1 192 ? -18.571 20.096 -13.236 1.00 41.15 174 GLY H C 1
ATOM 2866 O O . GLY A 1 192 ? -17.497 19.783 -13.747 1.00 44.44 174 GLY H O 1
ATOM 2870 N N . LEU A 1 193 ? -18.789 20.071 -11.923 1.00 37.09 175 LEU H N 1
ATOM 2871 C CA . LEU A 1 193 ? -17.771 19.631 -10.973 1.00 34.67 175 LEU H CA 1
ATOM 2872 C C . LEU A 1 193 ? -17.995 18.178 -10.567 1.00 37.13 175 LEU H C 1
ATOM 2873 O O . LEU A 1 193 ? -19.124 17.690 -10.575 1.00 41.85 175 LEU H O 1
ATOM 2889 N N . TYR A 1 194 ? -16.912 17.496 -10.207 1.00 30.67 176 TYR H N 1
ATOM 2890 C CA . TYR A 1 194 ? -16.981 16.106 -9.774 1.00 28.90 176 TYR H CA 1
ATOM 2891 C C . TYR A 1 194 ? -16.946 15.982 -8.259 1.00 30.28 176 TYR H C 1
ATOM 2892 O O . TYR A 1 194 ? -16.410 16.846 -7.565 1.00 30.73 176 TYR H O 1
ATOM 2910 N N . SER A 1 195 ? -17.511 14.889 -7.758 1.00 28.88 177 SER H N 1
ATOM 2911 C CA . SER A 1 195 ? -17.339 14.493 -6.368 1.00 28.61 177 SER H CA 1
ATOM 2912 C C . SER A 1 195 ? -17.164 12.983 -6.317 1.00 24.40 177 SER H C 1
ATOM 2913 O O . SER A 1 195 ? -17.721 12.268 -7.142 1.00 28.27 177 SER H O 1
ATOM 2921 N N . LEU A 1 196 ? -16.385 12.500 -5.357 1.00 23.60 178 LEU H N 1
ATOM 2922 C CA . LEU A 1 196 ? -16.304 11.064 -5.118 1.00 23.39 178 LEU H CA 1
ATOM 2923 C C . LEU A 1 196 ? -16.144 10.812 -3.634 1.00 27.45 178 LEU H C 1
ATOM 2924 O O . LEU A 1 196 ? -15.912 11.740 -2.860 1.00 28.50 178 LEU H O 1
ATOM 2940 N N . SER A 1 197 ? -16.273 9.548 -3.248 1.00 22.60 179 SER H N 1
ATOM 2941 C CA . SER A 1 197 ? -16.114 9.134 -1.861 1.00 24.88 179 SER H CA 1
ATOM 2942 C C . SER A 1 197 ? -15.182 7.935 -1.754 1.00 20.09 179 SER H C 1
ATOM 2943 O O . SER A 1 197 ? -15.118 7.103 -2.660 1.00 20.96 179 SER H O 1
ATOM 2951 N N . SER A 1 198 ? -14.461 7.858 -0.640 1.00 21.09 180 SER H N 1
ATOM 2952 C CA . SER A 1 198 ? -13.678 6.677 -0.293 1.00 23.07 180 SER H CA 1
ATOM 2953 C C . SER A 1 198 ? -14.030 6.258 1.125 1.00 21.71 180 SER H C 1
ATOM 2954 O O . SER A 1 198 ? -14.058 7.086 2.029 1.00 23.64 180 SER H O 1
ATOM 2962 N N . VAL A 1 199 ? -14.300 4.968 1.305 1.00 21.18 181 VAL H N 1
ATOM 2963 C CA . VAL A 1 199 ? -14.728 4.438 2.591 1.00 22.53 181 VAL H CA 1
ATOM 2964 C C . VAL A 1 199 ? -13.881 3.227 2.966 1.00 23.25 181 VAL H C 1
ATOM 2965 O O . VAL A 1 199 ? -13.420 2.485 2.097 1.00 25.91 181 VAL H O 1
ATOM 2978 N N . VAL A 1 200 ? -13.657 3.048 4.262 1.00 20.07 182 VAL H N 1
ATOM 2979 C CA . VAL A 1 200 ? -12.956 1.878 4.754 1.00 21.05 182 VAL H CA 1
ATOM 2980 C C . VAL A 1 200 ? -13.782 1.230 5.860 1.00 21.67 182 VAL H C 1
ATOM 2981 O O . VAL A 1 200 ? -14.394 1.915 6.683 1.00 23.29 182 VAL H O 1
ATOM 2994 N N . THR A 1 201 ? -13.823 -0.099 5.840 1.00 19.71 183 THR H N 1
ATOM 2995 C CA . THR A 1 201 ? -14.522 -0.876 6.853 1.00 19.00 183 THR H CA 1
ATOM 2996 C C . THR A 1 201 ? -13.510 -1.383 7.869 1.00 18.80 183 THR H C 1
ATOM 2997 O O . THR A 1 201 ? -12.508 -2.002 7.499 1.00 23.79 183 THR H O 1
ATOM 3008 N N . VAL A 1 202 ? -13.778 -1.114 9.145 1.00 20.43 184 VAL H N 1
ATOM 3009 C CA . VAL A 1 202 ? -12.834 -1.407 10.220 1.00 22.26 184 VAL H CA 1
ATOM 3010 C C . VAL A 1 202 ? -13.553 -1.943 11.456 1.00 19.28 184 VAL H C 1
ATOM 3011 O O . VAL A 1 202 ? -14.761 -1.766 11.597 1.00 19.82 184 VAL H O 1
ATOM 3024 N N . PRO A 1 203 ? -12.812 -2.592 12.368 1.00 20.13 185 PRO H N 1
ATOM 3025 C CA . PRO A 1 203 ? -13.451 -2.938 13.641 1.00 20.99 185 PRO H CA 1
ATOM 3026 C C . PRO A 1 203 ? -13.842 -1.678 14.403 1.00 21.81 185 PRO H C 1
ATOM 3027 O O . PRO A 1 203 ? -13.059 -0.729 14.455 1.00 21.33 185 PRO H O 1
ATOM 3038 N N . SER A 1 204 ? -15.037 -1.661 14.977 1.00 21.46 186 SER H N 1
ATOM 3039 C CA . SER A 1 204 ? -15.495 -0.489 15.708 1.00 19.68 186 SER H CA 1
ATOM 3040 C C . SER A 1 204 ? -14.592 -0.204 16.904 1.00 18.59 186 SER H C 1
ATOM 3041 O O . SER A 1 204 ? -14.430 0.947 17.302 1.00 23.31 186 SER H O 1
ATOM 3049 N N . SER A 1 205 ? -14.003 -1.250 17.475 1.00 18.93 187 SER H N 1
ATOM 3050 C CA . SER A 1 205 ? -13.095 -1.079 18.604 1.00 21.77 187 SER H CA 1
ATOM 3051 C C . SER A 1 205 ? -11.858 -0.273 18.210 1.00 19.41 187 SER H C 1
ATOM 3052 O O . SER A 1 205 ? -11.219 0.347 19.063 1.00 24.74 187 SER H O 1
ATOM 3060 N N . SER A 1 206 ? -11.523 -0.270 16.922 1.00 19.07 188 SER H N 1
ATOM 3061 C CA . SER A 1 206 ? -10.325 0.427 16.459 1.00 19.90 188 SER H CA 1
ATOM 3062 C C . SER A 1 206 ? -10.547 1.935 16.336 1.00 19.97 188 SER H C 1
ATOM 3063 O O . SER A 1 206 ? -9.590 2.692 16.172 1.00 20.68 188 SER H O 1
ATOM 3071 N N . LEU A 1 207 ? -11.798 2.380 16.419 1.00 19.80 189 LEU H N 1
ATOM 3072 C CA . LEU A 1 207 ? -12.078 3.807 16.311 1.00 20.48 189 LEU H CA 1
ATOM 3073 C C . LEU A 1 207 ? -11.429 4.574 17.460 1.00 21.78 189 LEU H C 1
ATOM 3074 O O . LEU A 1 207 ? -11.079 5.742 17.312 1.00 23.28 189 LEU H O 1
ATOM 3090 N N . GLY A 1 208 ? -11.247 3.903 18.595 1.00 21.84 190 GLY H N 1
ATOM 3091 C CA . GLY A 1 208 ? -10.615 4.513 19.751 1.00 23.76 190 GLY H CA 1
ATOM 3092 C C . GLY A 1 208 ? -9.107 4.321 19.818 1.00 23.75 190 GLY H C 1
ATOM 3093 O O . GLY A 1 208 ? -8.433 4.994 20.603 1.00 27.31 190 GLY H O 1
ATOM 3097 N N . THR A 1 209 ? -8.569 3.418 18.998 1.00 22.95 191 THR H N 1
ATOM 3098 C CA . THR A 1 209 ? -7.155 3.041 19.113 1.00 23.69 191 THR H CA 1
ATOM 3099 C C . THR A 1 209 ? -6.337 3.284 17.850 1.00 24.13 191 THR H C 1
ATOM 3100 O O . THR A 1 209 ? -5.109 3.218 17.887 1.00 26.03 191 THR H O 1
ATOM 3111 N N . GLN A 1 210 ? -7.014 3.559 16.740 1.00 22.93 192 GLN H N 1
ATOM 3112 C CA . GLN A 1 210 ? -6.347 3.727 15.454 1.00 23.13 192 GLN H CA 1
ATOM 3113 C C . GLN A 1 210 ? -6.769 5.023 14.780 1.00 27.63 192 GLN H C 1
ATOM 3114 O O . GLN A 1 210 ? -7.954 5.344 14.719 1.00 27.05 192 GLN H O 1
ATOM 3128 N N . THR A 1 211 ? -5.787 5.753 14.264 1.00 31.72 193 THR H N 1
ATOM 3129 C CA . THR A 1 211 ? -6.044 6.971 13.509 1.00 35.06 193 THR H CA 1
ATOM 3130 C C . THR A 1 211 ? -6.290 6.630 12.041 1.00 23.63 193 THR H C 1
ATOM 3131 O O . THR A 1 211 ? -5.562 5.837 11.449 1.00 27.99 193 THR H O 1
ATOM 3142 N N . TYR A 1 212 ? -7.328 7.237 11.470 1.00 27.26 194 TYR H N 1
ATOM 3143 C CA . TYR A 1 212 ? -7.658 7.057 10.060 1.00 29.04 194 TYR H CA 1
ATOM 3144 C C . TYR A 1 212 ? -7.583 8.392 9.330 1.00 24.29 194 TYR H C 1
ATOM 3145 O O . TYR A 1 212 ? -8.321 9.331 9.636 1.00 28.06 194 TYR H O 1
ATOM 3163 N N . ILE A 1 213 ? -6.659 8.452 8.378 1.00 27.78 195 ILE H N 1
ATOM 3164 C CA . ILE A 1 213 ? -6.395 9.651 7.595 1.00 28.71 195 ILE H CA 1
ATOM 3165 C C . ILE A 1 213 ? -6.480 9.315 6.113 1.00 25.94 195 ILE H C 1
ATOM 3166 O O . ILE A 1 213 ? -5.754 8.448 5.626 1.00 27.13 195 ILE H O 1
ATOM 3182 N N . CYS A 1 214 ? -7.373 9.995 5.402 1.00 28.69 196 CYS H N 1
ATOM 3183 C CA . CYS A 1 214 ? -7.454 9.847 3.956 1.00 27.92 196 CYS H CA 1
ATOM 3184 C C . CYS A 1 214 ? -6.494 10.829 3.312 1.00 27.85 196 CYS H C 1
ATOM 3185 O O . CYS A 1 214 ? -6.476 12.008 3.662 1.00 30.71 196 CYS H O 1
ATOM 3192 N N . ASN A 1 215 ? -5.680 10.332 2.388 1.00 27.43 197 ASN H N 1
ATOM 3193 C CA . ASN A 1 215 ? -4.755 11.176 1.646 1.00 25.55 197 ASN H CA 1
ATOM 3194 C C . ASN A 1 215 ? -5.289 11.391 0.243 1.00 30.20 197 ASN H C 1
ATOM 3195 O O . ASN A 1 215 ? -5.276 10.480 -0.580 1.00 30.31 197 ASN H O 1
ATOM 3206 N N . VAL A 1 216 ? -5.767 12.605 -0.011 1.00 29.84 198 VAL H N 1
ATOM 3207 C CA . VAL A 1 216 ? -6.415 12.947 -1.272 1.00 30.64 198 VAL H CA 1
ATOM 3208 C C . VAL A 1 216 ? -5.495 13.808 -2.124 1.00 32.55 198 VAL H C 1
ATOM 3209 O O . VAL A 1 216 ? -4.999 14.835 -1.659 1.00 33.43 198 VAL H O 1
ATOM 3222 N N . ASN A 1 217 ? -5.277 13.388 -3.368 1.00 28.68 199 ASN H N 1
ATOM 3223 C CA A ASN A 1 217 ? -4.435 14.133 -4.295 0.60 34.93 199 ASN H CA 1
ATOM 3224 C CA B ASN A 1 217 ? -4.433 14.133 -4.295 0.40 34.22 199 ASN H CA 1
ATOM 3225 C C . ASN A 1 217 ? -5.194 14.527 -5.555 1.00 30.64 199 ASN H C 1
ATOM 3226 O O . ASN A 1 217 ? -5.777 13.676 -6.229 1.00 30.11 199 ASN H O 1
ATOM 3245 N N . HIS A 1 218 ? -5.182 15.822 -5.860 1.00 31.96 200 HIS H N 1
ATOM 3246 C CA . HIS A 1 218 ? -5.737 16.337 -7.104 1.00 28.76 200 HIS H CA 1
ATOM 3247 C C . HIS A 1 218 ? -4.628 17.091 -7.825 1.00 39.71 200 HIS H C 1
ATOM 3248 O O . HIS A 1 218 ? -4.519 18.313 -7.720 1.00 36.56 200 HIS H O 1
ATOM 3261 N N . LYS A 1 219 ? -3.798 16.347 -8.547 1.00 34.55 201 LYS H N 1
ATOM 3262 C CA . LYS A 1 219 ? -2.601 16.907 -9.168 1.00 38.52 201 LYS H CA 1
ATOM 3263 C C . LYS A 1 219 ? -2.888 18.045 -10.154 1.00 34.44 201 LYS H C 1
ATOM 3264 O O . LYS A 1 219 ? -2.094 18.979 -10.249 1.00 37.79 201 LYS H O 1
ATOM 3283 N N . PRO A 1 220 ? -4.011 17.976 -10.894 1.00 35.20 202 PRO H N 1
ATOM 3284 C CA . PRO A 1 220 ? -4.317 19.083 -11.809 1.00 38.39 202 PRO H CA 1
ATOM 3285 C C . PRO A 1 220 ? -4.373 20.462 -11.137 1.00 37.03 202 PRO H C 1
ATOM 3286 O O . PRO A 1 220 ? -4.037 21.451 -11.788 1.00 40.51 202 PRO H O 1
ATOM 3297 N N . SER A 1 221 ? -4.781 20.524 -9.871 1.00 36.94 203 SER H N 1
ATOM 3298 C CA . SER A 1 221 ? -4.802 21.785 -9.129 1.00 37.90 203 SER H CA 1
ATOM 3299 C C . SER A 1 221 ? -3.608 21.887 -8.183 1.00 42.84 203 SER H C 1
ATOM 3300 O O . SER A 1 221 ? -3.458 22.878 -7.466 1.00 45.59 203 SER H O 1
ATOM 3308 N N . ASN A 1 222 ? -2.764 20.857 -8.197 1.00 45.60 204 ASN H N 1
ATOM 3309 C CA A ASN A 1 222 ? -1.587 20.801 -7.341 0.43 50.58 204 ASN H CA 1
ATOM 3310 C CA B ASN A 1 222 ? -1.589 20.801 -7.334 0.57 50.52 204 ASN H CA 1
ATOM 3311 C C . ASN A 1 222 ? -1.968 20.949 -5.867 1.00 48.63 204 ASN H C 1
ATOM 3312 O O . ASN A 1 222 ? -1.280 21.622 -5.097 1.00 47.56 204 ASN H O 1
ATOM 3331 N N . THR A 1 223 ? -3.068 20.307 -5.486 1.00 42.96 205 THR H N 1
ATOM 3332 C CA . THR A 1 223 ? -3.529 20.326 -4.106 1.00 45.74 205 THR H CA 1
ATOM 3333 C C . THR A 1 223 ? -3.561 18.919 -3.526 1.00 40.83 205 THR H C 1
ATOM 3334 O O . THR A 1 223 ? -3.956 17.962 -4.196 1.00 39.07 205 THR H O 1
ATOM 3345 N N . LYS A 1 224 ? -3.114 18.808 -2.280 1.00 41.38 206 LYS H N 1
ATOM 3346 C CA . LYS A 1 224 ? -3.291 17.597 -1.493 1.00 40.24 206 LYS H CA 1
ATOM 3347 C C . LYS A 1 224 ? -4.126 17.933 -0.272 1.00 39.84 206 LYS H C 1
ATOM 3348 O O . LYS A 1 224 ? -4.070 19.051 0.242 1.00 43.32 206 LYS H O 1
ATOM 3367 N N . VAL A 1 225 ? -4.894 16.960 0.198 1.00 38.97 207 VAL H N 1
ATOM 3368 C CA . VAL A 1 225 ? -5.627 17.123 1.441 1.00 39.13 207 VAL H CA 1
ATOM 3369 C C . VAL A 1 225 ? -5.518 15.848 2.256 1.00 41.89 207 VAL H C 1
ATOM 3370 O O . VAL A 1 225 ? -5.907 14.774 1.797 1.00 39.60 207 VAL H O 1
ATOM 3383 N N . ASP A 1 226 ? -4.960 15.975 3.456 1.00 39.06 208 ASP H N 1
ATOM 3384 C CA . ASP A 1 226 ? -4.907 14.874 4.408 1.00 43.70 208 ASP H CA 1
ATOM 3385 C C . ASP A 1 226 ? -5.891 15.146 5.539 1.00 51.47 208 ASP H C 1
ATOM 3386 O O . ASP A 1 226 ? -5.618 15.961 6.421 1.00 59.72 208 ASP H O 1
ATOM 3395 N N . LYS A 1 227 ? -7.038 14.470 5.500 1.00 35.13 209 LYS H N 1
ATOM 3396 C CA . LYS A 1 227 ? -8.078 14.655 6.504 1.00 40.13 209 LYS H CA 1
ATOM 3397 C C . LYS A 1 227 ? -8.104 13.503 7.485 1.00 33.69 209 LYS H C 1
ATOM 3398 O O . LYS A 1 227 ? -8.270 12.342 7.103 1.00 31.94 209 LYS H O 1
ATOM 3417 N N . ARG A 1 228 ? -7.938 13.838 8.756 1.00 36.52 210 ARG H N 1
ATOM 3418 C CA . ARG A 1 228 ? -8.166 12.890 9.826 1.00 36.85 210 ARG H CA 1
ATOM 3419 C C . ARG A 1 228 ? -9.679 12.780 10.018 1.00 34.56 210 ARG H C 1
ATOM 3420 O O . ARG A 1 228 ? -10.358 13.777 10.256 1.00 47.47 210 ARG H O 1
ATOM 3441 N N . VAL A 1 229 ? -10.202 11.563 9.885 1.00 31.14 211 VAL H N 1
ATOM 3442 C CA . VAL A 1 229 ? -11.628 11.321 10.072 1.00 30.54 211 VAL H CA 1
ATOM 3443 C C . VAL A 1 229 ? -11.941 11.206 11.559 1.00 32.00 211 VAL H C 1
ATOM 3444 O O . VAL A 1 229 ? -11.556 10.235 12.217 1.00 30.05 211 VAL H O 1
ATOM 3457 N N . GLU A 1 230 ? -12.628 12.207 12.089 1.00 34.47 212 GLU H N 1
ATOM 3458 C CA . GLU A 1 230 ? -12.954 12.225 13.499 1.00 38.02 212 GLU H CA 1
ATOM 3459 C C . GLU A 1 230 ? -13.867 11.031 13.815 1.00 32.89 212 GLU H C 1
ATOM 3460 O O . GLU A 1 230 ? -14.896 10.850 13.167 1.00 35.56 212 GLU H O 1
ATOM 3472 N N . PRO A 1 231 ? -13.475 10.194 14.795 1.00 30.91 213 PRO H N 1
ATOM 3473 C CA . PRO A 1 231 ? -14.117 8.882 14.976 1.00 30.34 213 PRO H CA 1
ATOM 3474 C C . PRO A 1 231 ? -15.389 8.844 15.827 1.00 29.71 213 PRO H C 1
ATOM 3475 O O . PRO A 1 231 ? -16.016 7.795 15.944 1.00 28.63 213 PRO H O 1
ATOM 3486 N N . LYS A 1 232 ? -15.757 9.966 16.425 1.00 31.65 214 LYS H N 1
ATOM 3487 C CA . LYS A 1 232 ? -16.954 10.030 17.245 1.00 32.59 214 LYS H CA 1
ATOM 3488 C C . LYS A 1 232 ? -18.175 10.134 16.341 1.00 48.60 214 LYS H C 1
ATOM 3489 O O . LYS A 1 232 ? -18.332 11.097 15.589 1.00 87.63 214 LYS H O 1
ATOM 3508 N N . SER A 1 233 ? -19.038 9.129 16.430 1.00 36.92 215 SER H N 1
ATOM 3509 C CA . SER A 1 233 ? -20.127 8.954 15.479 1.00 44.97 215 SER H CA 1
ATOM 3510 C C . SER A 1 233 ? -21.445 9.553 15.946 1.00 48.62 215 SER H C 1
ATOM 3511 O O . SER A 1 233 ? -21.687 9.720 17.142 1.00 51.44 215 SER H O 1
ATOM 3519 N N . CYS A 1 234 ? -22.285 9.873 14.967 1.00 50.53 216 CYS H N 1
ATOM 3520 C CA A CYS A 1 234 ? -23.627 10.384 15.212 0.56 58.34 216 CYS H CA 1
ATOM 3521 C CA B CYS A 1 234 ? -23.628 10.375 15.223 0.44 57.96 216 CYS H CA 1
ATOM 3522 C C . CYS A 1 234 ? -24.646 9.264 14.985 1.00 50.82 216 CYS H C 1
ATOM 3523 O O . CYS A 1 234 ? -25.847 9.450 15.180 1.00 66.73 216 CYS H O 1
ATOM 3534 N N . ASP A 1 235 ? -24.145 8.103 14.567 1.00 40.10 217 ASP H N 1
ATOM 3535 C CA . ASP A 1 235 ? -24.965 6.919 14.319 1.00 40.79 217 ASP H CA 1
ATOM 3536 C C . ASP A 1 235 ? -25.402 6.297 15.639 1.00 37.24 217 ASP H C 1
ATOM 3537 O O . ASP A 1 235 ? -24.567 5.950 16.466 1.00 35.86 217 ASP H O 1
ATOM 3545 N N . LYS A 1 236 ? -26.709 6.142 15.822 1.00 45.49 218 LYS H N 1
ATOM 3546 C CA . LYS A 1 236 ? -27.248 5.636 17.081 1.00 48.06 218 LYS H CA 1
ATOM 3547 C C . LYS A 1 236 ? -26.729 4.239 17.415 1.00 54.37 218 LYS H C 1
ATOM 3548 O O . LYS A 1 236 ? -26.341 3.975 18.551 1.00 46.98 218 LYS H O 1
ATOM 3567 N N . GLY A 1 237 ? -26.721 3.352 16.424 1.00 54.19 219 GLY H N 1
ATOM 3568 C CA . GLY A 1 237 ? -26.295 1.980 16.634 1.00 40.65 219 GLY H CA 1
ATOM 3569 C C . GLY A 1 237 ? -24.857 1.891 17.106 1.00 42.28 219 GLY H C 1
ATOM 3570 O O . GLY A 1 237 ? -24.495 1.008 17.887 1.00 58.55 219 GLY H O 1
ATOM 3574 N N . LEU A 1 238 ? -24.036 2.819 16.629 1.00 38.84 220 LEU H N 1
ATOM 3575 C CA . LEU A 1 238 ? -22.628 2.866 16.992 1.00 32.09 220 LEU H CA 1
ATOM 3576 C C . LEU A 1 238 ? -22.424 3.627 18.302 1.00 38.66 220 LEU H C 1
ATOM 3577 O O . LEU A 1 238 ? -21.584 3.251 19.122 1.00 37.54 220 LEU H O 1
ATOM 3593 N N . GLU A 1 239 ? -23.202 4.692 18.488 1.00 35.34 221 GLU H N 1
ATOM 3594 C CA . GLU A 1 239 ? -23.138 5.521 19.693 1.00 35.58 221 GLU H CA 1
ATOM 3595 C C . GLU A 1 239 ? -23.210 4.702 20.978 1.00 40.25 221 GLU H C 1
ATOM 3596 O O . GLU A 1 239 ? -22.499 4.986 21.944 1.00 34.43 221 GLU H O 1
ATOM 3608 N N . VAL A 1 240 ? -24.073 3.691 20.985 1.00 32.06 222 VAL H N 1
ATOM 3609 C CA . VAL A 1 240 ? -24.282 2.871 22.174 1.00 32.79 222 VAL H CA 1
ATOM 3610 C C . VAL A 1 240 ? -22.990 2.184 22.615 1.00 29.63 222 VAL H C 1
ATOM 3611 O O . VAL A 1 240 ? -22.775 1.958 23.807 1.00 35.21 222 VAL H O 1
ATOM 3624 N N . LEU A 1 241 ? -22.124 1.865 21.658 1.00 28.40 223 LEU H N 1
ATOM 3625 C CA . LEU A 1 241 ? -20.896 1.138 21.969 1.00 26.99 223 LEU H CA 1
ATOM 3626 C C . LEU A 1 241 ? -19.812 2.030 22.574 1.00 26.98 223 LEU H C 1
ATOM 3627 O O . LEU A 1 241 ? -18.770 1.535 22.996 1.00 26.37 223 LEU H O 1
ATOM 3643 N N . PHE A 1 242 ? -20.057 3.336 22.616 1.00 28.16 224 PHE H N 1
ATOM 3644 C CA . PHE A 1 242 ? -19.106 4.284 23.197 1.00 29.62 224 PHE H CA 1
ATOM 3645 C C . PHE A 1 242 ? -19.731 5.059 24.350 1.00 32.28 224 PHE H C 1
ATOM 3646 O O . PHE A 1 242 ? -20.807 4.705 24.838 1.00 36.26 224 PHE H O 1
ATOM 3663 N N . SER B 2 2 ? -18.089 2.313 -36.188 1.00 72.55 2 SER L N 1
ATOM 3664 C CA . SER B 2 2 ? -17.022 1.468 -36.807 1.00 54.04 2 SER L CA 1
ATOM 3665 C C . SER B 2 2 ? -17.591 0.495 -37.833 1.00 47.88 2 SER L C 1
ATOM 3666 O O . SER B 2 2 ? -18.695 -0.025 -37.671 1.00 50.88 2 SER L O 1
ATOM 3674 N N . VAL B 2 3 ? -16.818 0.248 -38.886 1.00 37.07 3 VAL L N 1
ATOM 3675 C CA . VAL B 2 3 ? -17.241 -0.653 -39.950 1.00 35.68 3 VAL L CA 1
ATOM 3676 C C . VAL B 2 3 ? -17.018 -2.111 -39.546 1.00 24.59 3 VAL L C 1
ATOM 3677 O O . VAL B 2 3 ? -17.506 -3.023 -40.213 1.00 32.40 3 VAL L O 1
ATOM 3690 N N . LEU B 2 4 ? -16.297 -2.322 -38.446 1.00 24.85 4 LEU L N 1
ATOM 3691 C CA . LEU B 2 4 ? -16.067 -3.662 -37.909 1.00 24.91 4 LEU L CA 1
ATOM 3692 C C . LEU B 2 4 ? -17.082 -3.920 -36.797 1.00 25.49 4 LEU L C 1
ATOM 3693 O O . LEU B 2 4 ? -16.974 -3.366 -35.704 1.00 24.04 4 LEU L O 1
ATOM 3709 N N . THR B 2 5 ? -18.080 -4.753 -37.087 1.00 25.20 5 THR L N 1
ATOM 3710 C CA . THR B 2 5 ? -19.225 -4.922 -36.195 1.00 22.40 5 THR L CA 1
ATOM 3711 C C . THR B 2 5 ? -19.100 -6.141 -35.288 1.00 20.80 5 THR L C 1
ATOM 3712 O O . THR B 2 5 ? -18.718 -7.228 -35.726 1.00 26.57 5 THR L O 1
ATOM 3723 N N . GLN B 2 6 ? -19.435 -5.937 -34.017 1.00 22.46 6 GLN L N 1
ATOM 3724 C CA . GLN B 2 6 ? -19.537 -7.015 -33.048 1.00 20.08 6 GLN L CA 1
ATOM 3725 C C . GLN B 2 6 ? -20.958 -7.090 -32.520 1.00 27.42 6 GLN L C 1
ATOM 3726 O O . GLN B 2 6 ? -21.695 -6.110 -32.568 1.00 29.46 6 GLN L O 1
ATOM 3740 N N . SER B 2 7 ? -21.331 -8.256 -32.005 1.00 37.05 7 SER L N 1
ATOM 3741 C CA . SER B 2 7 ? -22.580 -8.388 -31.274 1.00 43.80 7 SER L CA 1
ATOM 3742 C C . SER B 2 7 ? -22.523 -7.479 -30.051 1.00 40.45 7 SER L C 1
ATOM 3743 O O . SER B 2 7 ? -21.557 -7.518 -29.292 1.00 34.59 7 SER L O 1
ATOM 3746 N N . ALA B 2 8 ? -23.542 -6.648 -29.872 1.00 37.35 8 ALA L N 1
ATOM 3747 C CA . ALA B 2 8 ? -23.528 -5.651 -28.803 1.00 38.03 8 ALA L CA 1
ATOM 3748 C C . ALA B 2 8 ? -23.466 -6.305 -27.428 1.00 39.63 8 ALA L C 1
ATOM 3749 O O . ALA B 2 8 ? -22.805 -5.807 -26.516 1.00 36.17 8 ALA L O 1
ATOM 3751 N N . SER B 2 9 ? -24.161 -7.426 -27.286 1.00 32.81 9 SER L N 1
ATOM 3752 C CA . SER B 2 9 ? -24.217 -8.125 -26.014 1.00 32.99 9 SER L CA 1
ATOM 3753 C C . SER B 2 9 ? -24.343 -9.618 -26.252 1.00 27.76 9 SER L C 1
ATOM 3754 O O . SER B 2 9 ? -24.962 -10.056 -27.221 1.00 36.08 9 SER L O 1
ATOM 3762 N N . VAL B 2 10 ? -23.732 -10.399 -25.371 1.00 26.95 11 VAL L N 1
ATOM 3763 C CA . VAL B 2 10 ? -23.858 -11.844 -25.429 1.00 24.99 11 VAL L CA 1
ATOM 3764 C C . VAL B 2 10 ? -23.779 -12.384 -24.010 1.00 23.48 11 VAL L C 1
ATOM 3765 O O . VAL B 2 10 ? -23.206 -11.746 -23.128 1.00 27.86 11 VAL L O 1
ATOM 3778 N N . SER B 2 11 ? -24.380 -13.545 -23.778 1.00 22.18 12 SER L N 1
ATOM 3779 C CA . SER B 2 11 ? -24.382 -14.125 -22.446 1.00 19.96 12 SER L CA 1
ATOM 3780 C C . SER B 2 11 ? -24.172 -15.625 -22.481 1.00 23.41 12 SER L C 1
ATOM 3781 O O . SER B 2 11 ? -24.520 -16.300 -23.452 1.00 25.59 12 SER L O 1
ATOM 3789 N N . GLY B 2 12 ? -23.592 -16.131 -21.400 1.00 22.67 13 GLY L N 1
ATOM 3790 C CA . GLY B 2 12 ? -23.412 -17.553 -21.199 1.00 21.09 13 GLY L CA 1
ATOM 3791 C C . GLY B 2 12 ? -23.392 -17.827 -19.710 1.00 21.50 13 GLY L C 1
ATOM 3792 O O . GLY B 2 12 ? -23.175 -16.913 -18.915 1.00 21.42 13 GLY L O 1
ATOM 3796 N N . SER B 2 13 ? -23.615 -19.077 -19.326 1.00 22.24 14 SER L N 1
ATOM 3797 C CA . SER B 2 13 ? -23.696 -19.432 -17.915 1.00 21.06 14 SER L CA 1
ATOM 3798 C C . SER B 2 13 ? -22.340 -19.863 -17.377 1.00 20.28 14 SER L C 1
ATOM 3799 O O . SER B 2 13 ? -21.482 -20.329 -18.132 1.00 19.84 14 SER L O 1
ATOM 3807 N N . LEU B 2 14 ? -22.149 -19.689 -16.070 1.00 21.24 15 LEU L N 1
ATOM 3808 C CA . LEU B 2 14 ? -20.956 -20.174 -15.381 1.00 23.44 15 LEU L CA 1
ATOM 3809 C C . LEU B 2 14 ? -20.601 -21.593 -15.806 1.00 21.66 15 LEU L C 1
ATOM 3810 O O . LEU B 2 14 ? -21.452 -22.483 -15.799 1.00 23.17 15 LEU L O 1
ATOM 3826 N N . GLY B 2 15 ? -19.342 -21.797 -16.175 1.00 21.33 16 GLY L N 1
ATOM 3827 C CA . GLY B 2 15 ? -18.851 -23.118 -16.517 1.00 23.10 16 GLY L CA 1
ATOM 3828 C C . GLY B 2 15 ? -19.168 -23.541 -17.936 1.00 23.58 16 GLY L C 1
ATOM 3829 O O . GLY B 2 15 ? -18.774 -24.626 -18.365 1.00 25.81 16 GLY L O 1
ATOM 3833 N N . GLN B 2 16 ? -19.880 -22.686 -18.662 1.00 20.21 17 GLN L N 1
ATOM 3834 C CA . GLN B 2 16 ? -20.245 -22.966 -20.045 1.00 21.08 17 GLN L CA 1
ATOM 3835 C C . GLN B 2 16 ? -19.510 -22.009 -20.966 1.00 22.00 17 GLN L C 1
ATOM 3836 O O . GLN B 2 16 ? -18.641 -21.265 -20.515 1.00 21.68 17 GLN L O 1
ATOM 3850 N N . SER B 2 17 ? -19.847 -22.022 -22.251 1.00 21.77 18 SER L N 1
ATOM 3851 C CA . SER B 2 17 ? -19.138 -21.192 -23.213 1.00 19.24 18 SER L CA 1
ATOM 3852 C C . SER B 2 17 ? -20.028 -20.161 -23.888 1.00 18.90 18 SER L C 1
ATOM 3853 O O . SER B 2 17 ? -21.255 -20.233 -23.836 1.00 22.66 18 SER L O 1
ATOM 3861 N N . VAL B 2 18 ? -19.374 -19.192 -24.517 1.00 17.62 19 VAL L N 1
ATOM 3862 C CA . VAL B 2 18 ? -20.042 -18.208 -25.343 1.00 17.27 19 VAL L CA 1
ATOM 3863 C C . VAL B 2 18 ? -19.082 -17.820 -26.457 1.00 21.73 19 VAL L C 1
ATOM 3864 O O . VAL B 2 18 ? -17.870 -17.856 -26.263 1.00 17.83 19 VAL L O 1
ATOM 3877 N N . THR B 2 19 ? -19.624 -17.479 -27.622 1.00 16.50 20 THR L N 1
ATOM 3878 C CA . THR B 2 19 ? -18.822 -17.044 -28.756 1.00 16.67 20 THR L CA 1
ATOM 3879 C C . THR B 2 19 ? -19.235 -15.640 -29.182 1.00 18.70 20 THR L C 1
ATOM 3880 O O . THR B 2 19 ? -20.425 -15.330 -29.268 1.00 20.50 20 THR L O 1
ATOM 3891 N N . ILE B 2 20 ? -18.229 -14.803 -29.423 1.00 17.25 21 ILE L N 1
ATOM 3892 C CA . ILE B 2 20 ? -18.405 -13.421 -29.850 1.00 15.60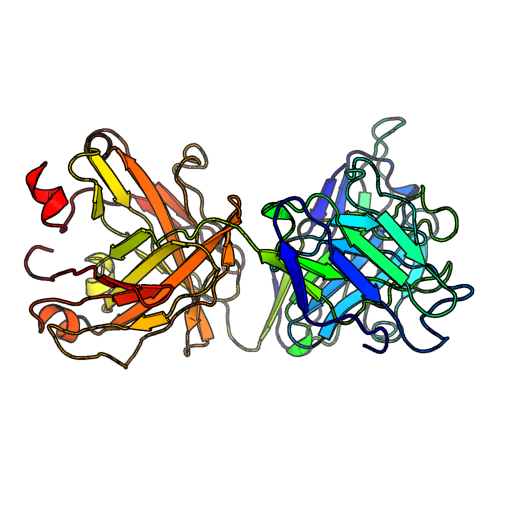 21 ILE L CA 1
ATOM 3893 C C . ILE B 2 20 ? -17.952 -13.290 -31.292 1.00 15.82 21 ILE L C 1
ATOM 3894 O O . ILE B 2 20 ? -16.885 -13.791 -31.638 1.00 19.31 21 ILE L O 1
ATOM 3910 N N . SER B 2 21 ? -18.731 -12.596 -32.119 1.00 16.81 22 SER L N 1
ATOM 3911 C CA . SER B 2 21 ? -18.398 -12.442 -33.528 1.00 17.37 22 SER L CA 1
ATOM 3912 C C . SER B 2 21 ? -17.850 -11.052 -33.830 1.00 20.02 22 SER L C 1
ATOM 3913 O O . SER B 2 21 ? -18.107 -10.086 -33.105 1.00 21.24 22 SER L O 1
ATOM 3921 N N . CYS B 2 22 ? -17.106 -10.971 -34.926 1.00 17.50 23 CYS L N 1
ATOM 3922 C CA . CYS B 2 22 ? -16.441 -9.752 -35.358 1.00 19.16 23 CYS L CA 1
ATOM 3923 C C . CYS B 2 22 ? -16.337 -9.812 -36.872 1.00 22.73 23 CYS L C 1
ATOM 3924 O O . CYS B 2 22 ? -15.589 -10.625 -37.412 1.00 22.69 23 CYS L O 1
ATOM 3931 N N . THR B 2 23 ? -17.113 -8.980 -37.560 1.00 21.07 24 THR L N 1
ATOM 3932 C CA . THR B 2 23 ? -17.140 -9.015 -39.016 1.00 22.31 24 THR L CA 1
ATOM 3933 C C . THR B 2 23 ? -17.358 -7.621 -39.597 1.00 24.94 24 THR L C 1
ATOM 3934 O O . THR B 2 23 ? -17.672 -6.680 -38.875 1.00 26.74 24 THR L O 1
ATOM 3945 N N . GLY B 2 24 ? -17.185 -7.496 -40.905 1.00 27.06 25 GLY L N 1
ATOM 3946 C CA . GLY B 2 24 ? -17.413 -6.235 -41.585 1.00 27.95 25 GLY L CA 1
ATOM 3947 C C . GLY B 2 24 ? -17.041 -6.359 -43.045 1.00 31.90 25 GLY L C 1
ATOM 3948 O O . GLY B 2 24 ? -16.813 -7.465 -43.522 1.00 27.00 25 GLY L O 1
ATOM 3952 N N . PRO B 2 25 ? -16.977 -5.226 -43.764 1.00 27.25 26 PRO L N 1
ATOM 3953 C CA . PRO B 2 25 ? -16.598 -5.241 -45.181 1.00 30.55 26 PRO L CA 1
ATOM 3954 C C . PRO B 2 25 ? -15.200 -5.822 -45.416 1.00 27.39 26 PRO L C 1
ATOM 3955 O O . PRO B 2 25 ? -14.424 -5.967 -44.472 1.00 28.07 26 PRO L O 1
ATOM 3966 N N . ASN B 2 26 ? -14.889 -6.134 -46.671 1.00 28.81 27 ASN L N 1
ATOM 3967 C CA . ASN B 2 26 ? -13.634 -6.793 -47.022 1.00 30.22 27 ASN L CA 1
ATOM 3968 C C . ASN B 2 26 ? -12.395 -6.003 -46.620 1.00 32.58 27 ASN L C 1
ATOM 3969 O O . ASN B 2 26 ? -11.322 -6.579 -46.428 1.00 29.62 27 ASN L O 1
ATOM 3980 N N . SER B 2 27 A -12.544 -4.691 -46.479 1.00 27.93 27 SER L N 1
ATOM 3981 C CA . SER B 2 27 A -11.432 -3.840 -46.075 1.00 31.36 27 SER L CA 1
ATOM 3982 C C . SER B 2 27 A -11.002 -4.098 -44.636 1.00 29.94 27 SER L C 1
ATOM 3983 O O . SER B 2 27 A -9.902 -3.701 -44.243 1.00 32.28 27 SER L O 1
ATOM 3991 N N . VAL B 2 28 B -11.862 -4.749 -43.848 1.00 25.65 27 VAL L N 1
ATOM 3992 C CA . VAL B 2 28 B -11.522 -5.054 -42.456 1.00 23.96 27 VAL L CA 1
ATOM 3993 C C . VAL B 2 28 B -11.583 -6.545 -42.118 1.00 22.96 27 VAL L C 1
ATOM 3994 O O . VAL B 2 28 B -10.969 -6.966 -41.140 1.00 22.72 27 VAL L O 1
ATOM 4007 N N . CYS B 2 29 C -12.305 -7.352 -42.895 1.00 21.61 27 CYS L N 1
ATOM 4008 C CA A CYS B 2 29 C -12.336 -8.795 -42.640 0.55 22.44 27 CYS L CA 1
ATOM 4009 C CA B CYS B 2 29 C -12.334 -8.781 -42.641 0.45 21.08 27 CYS L CA 1
ATOM 4010 C C . CYS B 2 29 C -12.791 -9.539 -43.895 1.00 22.88 27 CYS L C 1
ATOM 4011 O O . CYS B 2 29 C -13.631 -9.035 -44.643 1.00 25.65 27 CYS L O 1
ATOM 4022 N N . CYS B 2 30 ? -12.272 -10.751 -44.145 1.00 26.33 28 CYS L N 1
ATOM 4023 C CA . CYS B 2 30 ? -11.360 -11.504 -43.265 1.00 21.58 28 CYS L CA 1
ATOM 4024 C C . CYS B 2 30 ? -10.099 -11.974 -43.984 1.00 24.71 28 CYS L C 1
ATOM 4025 O O . CYS B 2 30 ? -9.045 -12.140 -43.363 1.00 27.84 28 CYS L O 1
ATOM 4032 N N . SER B 2 31 ? -10.206 -12.195 -45.290 1.00 27.74 29 SER L N 1
ATOM 4033 C CA A SER B 2 31 ? -9.062 -12.612 -46.089 0.32 29.15 29 SER L CA 1
ATOM 4034 C CA B SER B 2 31 ? -9.061 -12.613 -46.087 0.68 27.89 29 SER L CA 1
ATOM 4035 C C . SER B 2 31 ? -7.973 -11.542 -46.070 1.00 30.01 29 SER L C 1
ATOM 4036 O O . SER B 2 31 ? -8.239 -10.368 -46.331 1.00 28.24 29 SER L O 1
ATOM 4049 N N . HIS B 2 32 ? -6.750 -11.956 -45.750 1.00 27.29 30 HIS L N 1
ATOM 4050 C CA . HIS B 2 32 ? -5.589 -11.064 -45.732 1.00 27.34 30 HIS L CA 1
ATOM 4051 C C . HIS B 2 32 ? -5.701 -9.955 -44.688 1.00 25.84 30 HIS L C 1
ATOM 4052 O O . HIS B 2 32 ? -5.002 -8.942 -44.783 1.00 28.79 30 HIS L O 1
ATOM 4065 N N . LYS B 2 33 ? -6.582 -10.142 -43.708 1.00 20.43 31 LYS L N 1
ATOM 4066 C CA . LYS B 2 33 ? -6.690 -9.230 -42.572 1.00 19.06 31 LYS L CA 1
ATOM 4067 C C . LYS B 2 33 ? -6.466 -10.013 -41.288 1.00 20.27 31 LYS L C 1
ATOM 4068 O O . LYS B 2 33 ? -7.062 -11.068 -41.087 1.00 24.54 31 LYS L O 1
ATOM 4087 N N . SER B 2 34 ? -5.603 -9.498 -40.422 1.00 17.11 32 SER L N 1
ATOM 4088 C CA . SER B 2 34 ? -5.371 -10.115 -39.127 1.00 16.25 32 SER L CA 1
ATOM 4089 C C . SER B 2 34 ? -6.389 -9.606 -38.117 1.00 15.41 32 SER L C 1
ATOM 4090 O O . SER B 2 34 ? -6.786 -8.446 -38.169 1.00 15.45 32 SER L O 1
ATOM 4098 N N . ILE B 2 35 ? -6.806 -10.472 -37.197 1.00 15.92 33 ILE L N 1
ATOM 4099 C CA . ILE B 2 35 ? -7.765 -10.094 -36.166 1.00 14.58 33 ILE L CA 1
ATOM 4100 C C . ILE B 2 35 ? -7.181 -10.381 -34.790 1.00 15.33 33 ILE L C 1
ATOM 4101 O O . ILE B 2 35 ? -6.650 -11.469 -34.544 1.00 17.11 33 ILE L O 1
ATOM 4117 N N . SER B 2 36 ? -7.272 -9.394 -33.907 1.00 13.43 34 SER L N 1
ATOM 4118 C CA . SER B 2 36 ? -6.897 -9.579 -32.513 1.00 14.78 34 SER L CA 1
ATOM 4119 C C . SER B 2 36 ? -8.093 -9.295 -31.630 1.00 14.74 34 SER L C 1
ATOM 4120 O O . SER B 2 36 ? -9.077 -8.694 -32.068 1.00 14.82 34 SER L O 1
ATOM 4128 N N . TRP B 2 37 ? -7.995 -9.742 -30.385 1.00 14.85 35 TRP L N 1
ATOM 4129 C CA . TRP B 2 37 ? -9.048 -9.558 -29.402 1.00 15.78 35 TRP L CA 1
ATOM 4130 C C . TRP B 2 37 ? -8.460 -9.025 -28.105 1.00 13.92 35 TRP L C 1
ATOM 4131 O O . TRP B 2 37 ? -7.442 -9.536 -27.618 1.00 14.12 35 TRP L O 1
ATOM 4152 N N . TYR B 2 38 ? -9.126 -8.011 -27.554 1.00 13.94 36 TYR L N 1
ATOM 4153 C CA . TYR B 2 38 ? -8.748 -7.386 -26.293 1.00 14.77 36 TYR L CA 1
ATOM 4154 C C . TYR B 2 38 ? -9.890 -7.457 -25.291 1.00 16.86 36 TYR L C 1
ATOM 4155 O O . TYR B 2 38 ? -11.042 -7.217 -25.648 1.00 18.36 36 TYR L O 1
ATOM 4173 N N . GLN B 2 39 ? -9.561 -7.777 -24.045 1.00 15.61 37 GLN L N 1
ATOM 4174 C CA . GLN B 2 39 ? -10.463 -7.540 -22.927 1.00 15.38 37 GLN L CA 1
ATOM 4175 C C . GLN B 2 39 ? -10.229 -6.100 -22.493 1.00 15.76 37 GLN L C 1
ATOM 4176 O O . GLN B 2 39 ? -9.084 -5.723 -22.228 1.00 18.51 37 GLN L O 1
ATOM 4190 N N . TRP B 2 40 ? -11.283 -5.285 -22.434 1.00 18.94 38 TRP L N 1
ATOM 4191 C CA . TRP B 2 40 ? -11.119 -3.861 -22.154 1.00 18.73 38 TRP L CA 1
ATOM 4192 C C . TRP B 2 40 ? -12.154 -3.361 -21.154 1.00 19.82 38 TRP L C 1
ATOM 4193 O O . TRP B 2 40 ? -13.135 -2.713 -21.526 1.00 22.75 38 TRP L O 1
ATOM 4214 N N . PRO B 2 41 ? -11.933 -3.653 -19.868 1.00 20.92 39 PRO L N 1
ATOM 4215 C CA . PRO B 2 41 ? -12.879 -3.207 -18.842 1.00 23.22 39 PRO L CA 1
ATOM 4216 C C . PRO B 2 41 ? -13.000 -1.687 -18.825 1.00 25.61 39 PRO L C 1
ATOM 4217 O O . PRO B 2 41 ? -11.979 -1.008 -18.956 1.00 27.46 39 PRO L O 1
ATOM 4228 N N . PRO B 2 42 ? -14.228 -1.160 -18.690 1.00 32.54 40 PRO L N 1
ATOM 4229 C CA . PRO B 2 42 ? -14.389 0.288 -18.556 1.00 31.44 40 PRO L CA 1
ATOM 4230 C C . PRO B 2 42 ? -13.471 0.873 -17.491 1.00 34.02 40 PRO L C 1
ATOM 4231 O O . PRO B 2 42 ? -13.445 0.365 -16.373 1.00 36.40 40 PRO L O 1
ATOM 4242 N N . GLY B 2 43 ? -12.709 1.903 -17.852 1.00 35.88 41 GLY L N 1
ATOM 4243 C CA . GLY B 2 43 ? -11.888 2.625 -16.896 1.00 38.82 41 GLY L CA 1
ATOM 4244 C C . GLY B 2 43 ? -10.546 1.982 -16.594 1.00 33.83 41 GLY L C 1
ATOM 4245 O O . GLY B 2 43 ? -9.849 2.408 -15.672 1.00 41.66 41 GLY L O 1
ATOM 4249 N N . ARG B 2 44 ? -10.180 0.962 -17.367 1.00 34.63 42 ARG L N 1
ATOM 4250 C CA . ARG B 2 44 ? -8.913 0.262 -17.177 1.00 33.37 42 ARG L CA 1
ATOM 4251 C C . ARG B 2 44 ? -8.162 0.123 -18.494 1.00 30.17 42 ARG L C 1
ATOM 4252 O O . ARG B 2 44 ? -8.722 0.360 -19.564 1.00 30.30 42 ARG L O 1
ATOM 4273 N N . ALA B 2 45 ? -6.889 -0.249 -18.410 1.00 26.23 43 ALA L N 1
ATOM 4274 C CA . ALA B 2 45 ? -6.114 -0.581 -19.596 1.00 22.27 43 ALA L CA 1
ATOM 4275 C C . ALA B 2 45 ? -6.538 -1.964 -20.072 1.00 19.71 43 ALA L C 1
ATOM 4276 O O . ALA B 2 45 ? -6.929 -2.801 -19.260 1.00 24.44 43 ALA L O 1
ATOM 4283 N N . PRO B 2 46 ? -6.462 -2.214 -21.388 1.00 18.00 44 PRO L N 1
ATOM 4284 C CA . PRO B 2 46 ? -6.888 -3.514 -21.916 1.00 16.71 44 PRO L CA 1
ATOM 4285 C C . PRO B 2 46 ? -5.838 -4.601 -21.784 1.00 17.02 44 PRO L C 1
ATOM 4286 O O . PRO B 2 46 ? -4.677 -4.316 -21.494 1.00 19.05 44 PRO L O 1
ATOM 4297 N N . THR B 2 47 ? -6.278 -5.834 -22.008 1.00 16.18 45 THR L N 1
ATOM 4298 C CA . THR B 2 47 ? -5.421 -7.009 -22.026 1.00 15.42 45 THR L CA 1
ATOM 4299 C C . THR B 2 47 ? -5.585 -7.700 -23.373 1.00 15.82 45 THR L C 1
ATOM 4300 O O . THR B 2 47 ? -6.699 -8.036 -23.762 1.00 15.54 45 THR L O 1
ATOM 4311 N N . LEU B 2 48 ? -4.485 -7.900 -24.090 1.00 14.20 46 LEU L N 1
ATOM 4312 C CA . LEU B 2 48 ? -4.514 -8.680 -25.325 1.00 13.82 46 LEU L CA 1
ATOM 4313 C C . LEU B 2 48 ? -4.804 -10.146 -25.012 1.00 12.88 46 LEU L C 1
ATOM 4314 O O . LEU B 2 48 ? -4.135 -10.753 -24.172 1.00 16.04 46 LEU L O 1
ATOM 4330 N N . ILE B 2 49 ? -5.804 -10.703 -25.689 1.00 13.95 47 ILE L N 1
ATOM 4331 C CA . ILE B 2 49 ? -6.205 -12.101 -25.515 1.00 12.48 47 ILE L CA 1
ATOM 4332 C C . ILE B 2 49 ? -5.726 -12.963 -26.679 1.00 13.39 47 ILE L C 1
ATOM 4333 O O . ILE B 2 49 ? -5.093 -14.004 -26.482 1.00 15.83 47 ILE L O 1
ATOM 4349 N N . ILE B 2 50 ? -6.053 -12.518 -27.890 1.00 13.68 48 ILE L N 1
ATOM 4350 C CA . ILE B 2 50 ? -5.774 -13.248 -29.122 1.00 15.35 48 ILE L CA 1
ATOM 4351 C C . ILE B 2 50 ? -5.090 -12.326 -30.113 1.00 15.36 48 ILE L C 1
ATOM 4352 O O . ILE B 2 50 ? -5.489 -11.175 -30.247 1.00 14.32 48 ILE L O 1
ATOM 4368 N N . TYR B 2 51 ? -4.084 -12.834 -30.820 1.00 13.40 49 TYR L N 1
ATOM 4369 C CA . TYR B 2 51 ? -3.513 -12.128 -31.968 1.00 15.22 49 TYR L CA 1
ATOM 4370 C C . TYR B 2 51 ? -3.444 -13.084 -33.159 1.00 13.92 49 TYR L C 1
ATOM 4371 O O . TYR B 2 51 ? -3.504 -14.308 -33.001 1.00 14.63 49 TYR L O 1
ATOM 4389 N N . GLU B 2 52 ? -3.324 -12.508 -34.350 1.00 14.48 50 GLU L N 1
ATOM 4390 C CA . GLU B 2 52 ? -3.312 -13.255 -35.606 1.00 15.86 50 GLU L CA 1
ATOM 4391 C C . GLU B 2 52 ? -4.390 -14.346 -35.647 1.00 16.26 50 GLU L C 1
ATOM 4392 O O . GLU B 2 52 ? -4.114 -15.515 -35.933 1.00 17.35 50 GLU L O 1
ATOM 4404 N N . ASP B 2 53 ? -5.621 -13.930 -35.349 1.00 15.59 51 ASP L N 1
ATOM 4405 C CA . ASP B 2 53 ? -6.832 -14.744 -35.521 1.00 16.72 51 ASP L CA 1
ATOM 4406 C C . ASP B 2 53 ? -7.034 -15.798 -34.434 1.00 19.87 51 ASP L C 1
ATOM 4407 O O . ASP B 2 53 ? -8.140 -15.944 -33.919 1.00 17.68 51 ASP L O 1
ATOM 4416 N N . ASN B 2 54 ? -5.985 -16.547 -34.106 1.00 17.04 52 ASN L N 1
ATOM 4417 C CA . ASN B 2 54 ? -6.151 -17.743 -33.278 1.00 16.32 52 ASN L CA 1
ATOM 4418 C C . ASN B 2 54 ? -4.999 -18.047 -32.324 1.00 16.96 52 ASN L C 1
ATOM 4419 O O . ASN B 2 54 ? -4.947 -19.138 -31.758 1.00 19.34 52 ASN L O 1
ATOM 4430 N N . GLU B 2 55 ? -4.085 -17.103 -32.130 1.00 15.41 53 GLU L N 1
ATOM 4431 C CA A GLU B 2 55 ? -2.967 -17.322 -31.218 0.53 15.40 53 GLU L CA 1
ATOM 4432 C CA B GLU B 2 55 ? -2.964 -17.319 -31.218 0.47 15.39 53 GLU L CA 1
ATOM 4433 C C . GLU B 2 55 ? -3.225 -16.644 -29.879 1.00 16.06 53 GLU L C 1
ATOM 4434 O O . GLU B 2 55 ? -3.520 -15.456 -29.823 1.00 15.62 53 GLU L O 1
ATOM 4455 N N . ARG B 2 56 ? -3.123 -17.409 -28.799 1.00 16.21 54 ARG L N 1
ATOM 4456 C CA . ARG B 2 56 ? -3.290 -16.834 -27.471 1.00 15.65 54 ARG L CA 1
ATOM 4457 C C . ARG B 2 56 ? -2.076 -15.996 -27.096 1.00 15.71 54 ARG L C 1
ATOM 4458 O O . ARG B 2 56 ? -0.931 -16.409 -27.301 1.00 17.37 54 ARG L O 1
ATOM 4479 N N . ALA B 2 57 ? -2.331 -14.816 -26.538 1.00 15.37 55 ALA L N 1
ATOM 4480 C CA . ALA B 2 57 ? -1.261 -13.996 -25.987 1.00 15.69 55 ALA L CA 1
ATOM 4481 C C . ALA B 2 57 ? -0.585 -14.751 -24.842 1.00 17.94 55 ALA L C 1
ATOM 4482 O O 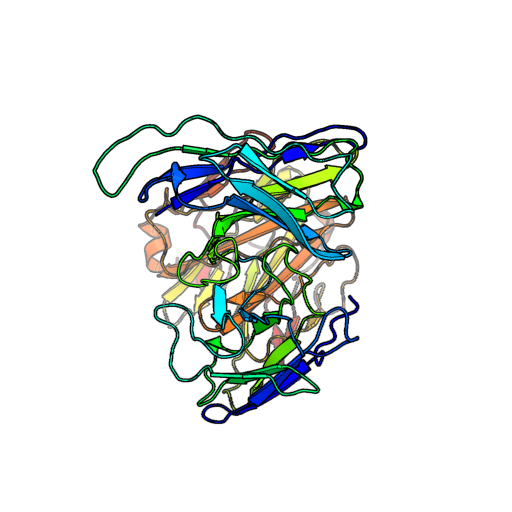. ALA B 2 57 ? -1.162 -15.678 -24.275 1.00 16.78 55 ALA L O 1
ATOM 4489 N N . PRO B 2 58 ? 0.657 -14.373 -24.507 1.00 21.47 56 PRO L N 1
ATOM 4490 C CA . PRO B 2 58 ? 1.400 -15.122 -23.487 1.00 22.64 56 PRO L CA 1
ATOM 4491 C C . PRO B 2 58 ? 0.663 -15.195 -22.150 1.00 17.64 56 PRO L C 1
ATOM 4492 O O . PRO B 2 58 ? 0.183 -14.176 -21.653 1.00 21.50 56 PRO L O 1
ATOM 4503 N N . GLY B 2 59 ? 0.542 -16.399 -21.605 1.00 18.25 57 GLY L N 1
ATOM 4504 C CA . GLY B 2 59 ? -0.049 -16.582 -20.291 1.00 20.11 57 GLY L CA 1
ATOM 4505 C C . GLY B 2 59 ? -1.569 -16.586 -20.259 1.00 20.68 57 GLY L C 1
ATOM 4506 O O . GLY B 2 59 ? -2.162 -16.786 -19.196 1.00 20.33 57 GLY L O 1
ATOM 4510 N N . ILE B 2 60 ? -2.205 -16.373 -21.407 1.00 17.47 58 ILE L N 1
ATOM 4511 C CA . ILE B 2 60 ? -3.661 -16.403 -21.483 1.00 15.31 58 ILE L CA 1
ATOM 4512 C C . ILE B 2 60 ? -4.175 -17.825 -21.297 1.00 18.28 58 ILE L C 1
ATOM 4513 O O . ILE B 2 60 ? -3.616 -18.779 -21.840 1.00 19.77 58 ILE L O 1
ATOM 4529 N N . SER B 2 61 ? -5.241 -17.955 -20.513 1.00 20.35 59 SER L N 1
ATOM 4530 C CA . SER B 2 61 ? -5.853 -19.243 -20.241 1.00 23.34 59 SER L CA 1
ATOM 4531 C C . SER B 2 61 ? -6.342 -19.920 -21.517 1.00 18.47 59 SER L C 1
ATOM 4532 O O . SER B 2 61 ? -6.888 -19.253 -22.399 1.00 18.78 59 SER L O 1
ATOM 4540 N N . PRO B 2 62 ? -6.170 -21.250 -21.614 1.00 20.51 60 PRO L N 1
ATOM 4541 C CA . PRO B 2 62 ? -6.690 -21.943 -22.800 1.00 22.49 60 PRO L CA 1
ATOM 4542 C C . PRO B 2 62 ? -8.223 -21.930 -22.896 1.00 20.18 60 PRO L C 1
ATOM 4543 O O . PRO B 2 62 ? -8.764 -22.424 -23.886 1.00 25.93 60 PRO L O 1
ATOM 4554 N N . ARG B 2 63 ? -8.904 -21.358 -21.906 1.00 19.58 61 ARG L N 1
ATOM 4555 C CA . ARG B 2 63 ? -10.347 -21.133 -21.995 1.00 20.22 61 ARG L CA 1
ATOM 4556 C C . ARG B 2 63 ? -10.709 -20.213 -23.161 1.00 18.99 61 ARG L C 1
ATOM 4557 O O . ARG B 2 63 ? -11.837 -20.238 -23.659 1.00 20.37 61 ARG L O 1
ATOM 4578 N N . PHE B 2 64 ? -9.756 -19.382 -23.571 1.00 16.21 62 PHE L N 1
ATOM 4579 C CA . PHE B 2 64 ? -9.964 -18.427 -24.653 1.00 15.59 62 PHE L CA 1
ATOM 4580 C C . PHE B 2 64 ? -9.416 -18.975 -25.956 1.00 15.49 62 PHE L C 1
ATOM 4581 O O . PHE B 2 64 ? -8.268 -19.412 -26.020 1.00 18.24 62 PHE L O 1
ATOM 4598 N N . SER B 2 65 ? -10.232 -18.947 -27.000 1.00 15.90 63 SER L N 1
ATOM 4599 C CA . SER B 2 65 ? -9.786 -19.405 -28.306 1.00 15.96 63 SER L CA 1
ATOM 4600 C C . SER B 2 65 ? -10.342 -18.508 -29.398 1.00 16.78 63 SER L C 1
ATOM 4601 O O . SER B 2 65 ? -11.405 -17.898 -29.246 1.00 18.32 63 SER L O 1
ATOM 4609 N N . GLY B 2 66 ? -9.604 -18.431 -30.499 1.00 16.46 64 GLY L N 1
ATOM 4610 C CA . GLY B 2 66 ? -9.985 -17.618 -31.634 1.00 17.06 64 GLY L CA 1
ATOM 4611 C C . GLY B 2 66 ? -10.039 -18.445 -32.899 1.00 16.50 64 GLY L C 1
ATOM 4612 O O . GLY B 2 66 ? -9.281 -19.408 -33.071 1.00 18.97 64 GLY L O 1
ATOM 4616 N N . TYR B 2 67 ? -10.960 -18.074 -33.781 1.00 16.45 65 TYR L N 1
ATOM 4617 C CA . TYR B 2 67 ? -11.077 -18.684 -35.089 1.00 16.35 65 TYR L CA 1
ATOM 4618 C C . TYR B 2 67 ? -11.563 -17.644 -36.084 1.00 20.49 65 TYR L C 1
ATOM 4619 O O . TYR B 2 67 ? -12.478 -16.892 -35.785 1.00 18.84 65 TYR L O 1
ATOM 4637 N N . LYS B 2 68 ? -10.944 -17.598 -37.260 1.00 18.09 66 LYS L N 1
ATOM 4638 C CA . LYS B 2 68 ? -11.380 -16.694 -38.318 1.00 17.97 66 LYS L CA 1
ATOM 4639 C C . LYS B 2 68 ? -11.725 -17.470 -39.575 1.00 19.79 66 LYS L C 1
ATOM 4640 O O . LYS B 2 68 ? -10.880 -18.153 -40.153 1.00 20.42 66 LYS L O 1
ATOM 4659 N N . SER B 2 69 ? -12.983 -17.374 -39.986 1.00 18.28 67 SER L N 1
ATOM 4660 C CA . SER B 2 69 ? -13.419 -17.954 -41.240 1.00 19.18 67 SER L CA 1
ATOM 4661 C C . SER B 2 69 ? -13.327 -16.922 -42.349 1.00 18.11 67 SER L C 1
ATOM 4662 O O . SER B 2 69 ? -12.877 -15.792 -42.143 1.00 17.85 67 SER L O 1
ATOM 4670 N N . TYR B 2 70 ? -13.774 -17.321 -43.528 1.00 19.51 68 TYR L N 1
ATOM 4671 C CA . TYR B 2 70 ? -13.852 -16.422 -44.662 1.00 20.55 68 TYR L CA 1
ATOM 4672 C C . TYR B 2 70 ? -14.781 -15.242 -44.351 1.00 22.20 68 TYR L C 1
ATOM 4673 O O . TYR B 2 70 ? -14.550 -14.118 -44.799 1.00 22.05 68 TYR L O 1
ATOM 4691 N N . TRP B 2 71 ? -15.813 -15.506 -43.555 1.00 20.95 69 TRP L N 1
ATOM 4692 C CA . TRP B 2 71 ? -16.881 -14.537 -43.306 1.00 25.62 69 TRP L CA 1
ATOM 4693 C C . TRP B 2 71 ? -16.672 -13.643 -42.090 1.00 20.91 69 TRP L C 1
ATOM 4694 O O . TRP B 2 71 ? -17.084 -12.485 -42.090 1.00 25.35 69 TRP L O 1
ATOM 4715 N N . SER B 2 72 ? -16.075 -14.194 -41.038 1.00 18.14 70 SER L N 1
ATOM 4716 C CA . SER B 2 72 ? -16.089 -13.542 -39.741 1.00 16.61 70 SER L CA 1
ATOM 4717 C C . SER B 2 72 ? -14.997 -14.102 -38.833 1.00 16.26 70 SER L C 1
ATOM 4718 O O . SER B 2 72 ? -14.519 -15.225 -39.037 1.00 18.69 70 SER L O 1
ATOM 4726 N N . ALA B 2 73 ? -14.600 -13.304 -37.848 1.00 15.79 71 ALA L N 1
ATOM 4727 C CA . ALA B 2 73 ? -13.736 -13.762 -36.773 1.00 14.30 71 ALA L CA 1
ATOM 4728 C C . ALA B 2 73 ? -14.565 -14.027 -35.531 1.00 15.76 71 ALA L C 1
ATOM 4729 O O . ALA B 2 73 ? -15.636 -13.443 -35.345 1.00 17.71 71 ALA L O 1
ATOM 4736 N N . TYR B 2 74 ? -14.052 -14.903 -34.676 1.00 16.80 72 TYR L N 1
ATOM 4737 C CA . TYR B 2 74 ? -14.757 -15.332 -33.481 1.00 16.56 72 TYR L CA 1
ATOM 4738 C C . TYR B 2 74 ? -13.823 -15.482 -32.300 1.00 17.39 72 TYR L C 1
ATOM 4739 O O . TYR B 2 74 ? -12.696 -15.961 -32.450 1.00 19.15 72 TYR L O 1
ATOM 4757 N N . LEU B 2 75 ? -14.304 -15.057 -31.137 1.00 15.43 73 LEU L N 1
ATOM 4758 C CA . LEU B 2 75 ? -13.660 -15.337 -29.862 1.00 16.28 73 LEU L CA 1
ATOM 4759 C C . LEU B 2 75 ? -14.587 -16.214 -29.042 1.00 15.45 73 LEU L C 1
ATOM 4760 O O . LEU B 2 75 ? -15.729 -15.845 -28.797 1.00 17.93 73 LEU L O 1
ATOM 4776 N N . THR B 2 76 ? -14.094 -17.376 -28.628 1.00 15.27 74 THR L N 1
ATOM 4777 C CA . THR B 2 76 ? -14.870 -18.259 -27.779 1.00 16.93 74 THR L CA 1
ATOM 4778 C C . THR B 2 76 ? -14.251 -18.274 -26.390 1.00 15.74 74 THR L C 1
ATOM 4779 O O . THR B 2 76 ? -13.048 -18.461 -26.234 1.00 16.89 74 THR L O 1
ATOM 4790 N N . ILE B 2 77 ? -15.091 -18.045 -25.391 1.00 15.90 75 ILE L N 1
ATOM 4791 C CA . ILE B 2 77 ? -14.696 -18.119 -23.992 1.00 17.16 75 ILE L CA 1
ATOM 4792 C C . ILE B 2 77 ? -15.397 -19.319 -23.388 1.00 16.55 75 ILE L C 1
ATOM 4793 O O . ILE B 2 77 ? -16.616 -19.324 -23.277 1.00 18.69 75 ILE L O 1
ATOM 4809 N N . SER B 2 78 ? -14.631 -20.342 -23.021 1.00 18.00 76 SER L N 1
ATOM 4810 C CA A SER B 2 78 ? -15.200 -21.548 -22.428 0.42 17.47 76 SER L CA 1
ATOM 4811 C CA B SER B 2 78 ? -15.198 -21.547 -22.429 0.58 16.56 76 SER L CA 1
ATOM 4812 C C . SER B 2 78 ? -15.047 -21.523 -20.911 1.00 18.94 76 SER L C 1
ATOM 4813 O O . SER B 2 78 ? -14.277 -20.723 -20.374 1.00 18.27 76 SER L O 1
ATOM 4826 N N . ASP B 2 79 ? -15.791 -22.397 -20.232 1.00 20.71 77 ASP L N 1
ATOM 4827 C CA . ASP B 2 79 ? -15.734 -22.531 -18.774 1.00 23.57 77 ASP L CA 1
ATOM 4828 C C . ASP B 2 79 ? -15.809 -21.159 -18.100 1.00 19.32 77 ASP L C 1
ATOM 4829 O O . ASP B 2 79 ? -14.958 -20.800 -17.288 1.00 21.57 77 ASP L O 1
ATOM 4838 N N . LEU B 2 80 ? -16.850 -20.408 -18.449 1.00 19.05 78 LEU L N 1
ATOM 4839 C CA . LEU B 2 80 ? -16.993 -19.011 -18.046 1.00 17.33 78 LEU L CA 1
ATOM 4840 C C . LEU B 2 80 ? -16.865 -18.792 -16.543 1.00 19.94 78 LEU L C 1
ATOM 4841 O O . LEU B 2 80 ? -17.380 -19.574 -15.737 1.00 20.08 78 LEU L O 1
ATOM 4857 N N . ARG B 2 81 ? -16.185 -17.701 -16.197 1.00 18.04 79 ARG L N 1
ATOM 4858 C CA . ARG B 2 81 ? -15.934 -17.299 -14.817 1.00 20.78 79 ARG L CA 1
ATOM 4859 C C . ARG B 2 81 ? -16.494 -15.895 -14.583 1.00 20.02 79 ARG L C 1
ATOM 4860 O O . ARG B 2 81 ? -16.706 -15.146 -15.538 1.00 19.56 79 ARG L O 1
ATOM 4881 N N . PRO B 2 82 ? -16.712 -15.520 -13.312 1.00 21.84 80 PRO L N 1
ATOM 4882 C CA . PRO B 2 82 ? -17.234 -14.177 -13.023 1.00 23.30 80 PRO L CA 1
ATOM 4883 C C . PRO B 2 82 ? -16.378 -13.053 -13.611 1.00 25.16 80 PRO L C 1
ATOM 4884 O O . PRO B 2 82 ? -16.914 -12.027 -14.032 1.00 22.48 80 PRO L O 1
ATOM 4895 N N . GLU B 2 83 ? -15.064 -13.247 -13.655 1.00 21.18 81 GLU L N 1
ATOM 4896 C CA . GLU B 2 83 ? -14.167 -12.209 -14.152 1.00 20.57 81 GLU L CA 1
ATOM 4897 C C . GLU B 2 83 ? -14.298 -11.994 -15.661 1.00 19.61 81 GLU L C 1
ATOM 4898 O O . GLU B 2 83 ? -13.798 -11.002 -16.192 1.00 22.46 81 GLU L O 1
ATOM 4910 N N . ASP B 2 84 ? -14.961 -12.922 -16.351 1.00 19.41 82 ASP L N 1
ATOM 4911 C CA . ASP B 2 84 ? -15.146 -12.808 -17.797 1.00 20.55 82 ASP L CA 1
ATOM 4912 C C . ASP B 2 84 ? -16.254 -11.818 -18.164 1.00 21.07 82 ASP L C 1
ATOM 4913 O O . ASP B 2 84 ? -16.390 -11.446 -19.333 1.00 19.43 82 ASP L O 1
ATOM 4922 N N . GLU B 2 85 ? -17.046 -11.411 -17.173 1.00 21.31 83 GLU L N 1
ATOM 4923 C CA . GLU B 2 85 ? -18.139 -10.465 -17.392 1.00 21.39 83 GLU L CA 1
ATOM 4924 C C . GLU B 2 85 ? -17.589 -9.045 -17.515 1.00 23.24 83 GLU L C 1
ATOM 4925 O O . GLU B 2 85 ? -17.371 -8.343 -16.522 1.00 24.24 83 GLU L O 1
ATOM 4937 N N . THR B 2 86 ? -17.359 -8.632 -18.755 1.00 20.29 84 THR L N 1
ATOM 4938 C CA . THR B 2 86 ? -16.782 -7.335 -19.045 1.00 20.08 84 THR L CA 1
ATOM 4939 C C . THR B 2 86 ? -16.894 -7.072 -20.543 1.00 18.74 84 THR L C 1
ATOM 4940 O O . THR B 2 86 ? -17.623 -7.771 -21.250 1.00 18.91 84 THR L O 1
ATOM 4951 N N . THR B 2 87 ? -16.157 -6.078 -21.021 1.00 20.37 85 THR L N 1
ATOM 4952 C CA . THR B 2 87 ? -16.233 -5.653 -22.414 1.00 17.42 85 THR L CA 1
ATOM 4953 C C . THR B 2 87 ? -15.047 -6.164 -23.234 1.00 16.98 85 THR L C 1
ATOM 4954 O O . THR B 2 87 ? -13.904 -6.153 -22.758 1.00 19.17 85 THR L O 1
ATOM 4965 N N . TYR B 2 88 ? -15.335 -6.585 -24.468 1.00 16.44 86 TYR L N 1
ATOM 4966 C CA . TYR B 2 88 ? -14.334 -7.120 -25.398 1.00 14.96 86 TYR L CA 1
ATOM 4967 C C . TYR B 2 88 ? -14.368 -6.375 -26.726 1.00 21.85 86 TYR L C 1
ATOM 4968 O O . TYR B 2 88 ? -15.447 -6.077 -27.244 1.00 20.33 86 TYR L O 1
ATOM 4986 N N . TYR B 2 89 ? -13.185 -6.084 -27.264 1.00 16.98 87 TYR L N 1
ATOM 4987 C CA . TYR B 2 89 ? -13.044 -5.470 -28.581 1.00 17.13 87 TYR L CA 1
ATOM 4988 C C . TYR B 2 89 ? -12.189 -6.331 -29.477 1.00 18.29 87 TYR L C 1
ATOM 4989 O O . TYR B 2 89 ? -11.146 -6.815 -29.057 1.00 17.52 87 TYR L O 1
ATOM 5007 N N . CYS B 2 90 ? -12.612 -6.502 -30.720 1.00 15.11 88 CYS L N 1
ATOM 5008 C CA . CYS B 2 90 ? -11.715 -7.032 -31.728 1.00 16.58 88 CYS L CA 1
ATOM 5009 C C . CYS B 2 90 ? -11.049 -5.863 -32.438 1.00 16.31 88 CYS L C 1
ATOM 5010 O O . CYS B 2 90 ? -11.497 -4.711 -32.337 1.00 17.58 88 CYS L O 1
ATOM 5017 N N . CYS B 2 91 ? -9.952 -6.164 -33.117 1.00 13.71 89 CYS L N 1
ATOM 5018 C CA A CYS B 2 91 ? -9.256 -5.190 -33.945 0.70 17.20 89 CYS L CA 1
ATOM 5019 C CA B CYS B 2 91 ? -9.298 -5.186 -33.966 0.30 18.72 89 CYS L CA 1
ATOM 5020 C C . CYS B 2 91 ? -8.792 -5.851 -35.234 1.00 19.01 89 CYS L C 1
ATOM 5021 O O . CYS B 2 91 ? -8.237 -6.954 -35.201 1.00 19.50 89 CYS L O 1
ATOM 5034 N N . SER B 2 92 ? -9.026 -5.176 -36.350 1.00 14.78 90 SER L N 1
ATOM 5035 C CA . SER B 2 92 ? -8.560 -5.613 -37.652 1.00 16.00 90 SER L CA 1
ATOM 5036 C C . SER B 2 92 ? -7.303 -4.833 -38.013 1.00 14.01 90 SER L C 1
ATOM 5037 O O . SER B 2 92 ? -7.259 -3.604 -37.879 1.00 15.66 90 SER L O 1
ATOM 5045 N N . TYR B 2 93 ? -6.277 -5.545 -38.463 1.00 13.78 91 TYR L N 1
ATOM 5046 C CA . TYR B 2 93 ? -4.988 -4.932 -38.724 1.00 15.43 91 TYR L CA 1
ATOM 5047 C C . TYR B 2 93 ? -4.198 -5.699 -39.765 1.00 19.20 91 TYR L C 1
ATOM 5048 O O . TYR B 2 93 ? -4.481 -6.865 -40.053 1.00 18.05 91 TYR L O 1
ATOM 5066 N N . THR B 2 94 ? -3.209 -5.017 -40.329 1.00 17.38 92 THR L N 1
ATOM 5067 C CA . THR B 2 94 ? -2.259 -5.620 -41.252 1.00 15.65 92 THR L CA 1
ATOM 5068 C C . THR B 2 94 ? -0.882 -5.042 -40.973 1.00 18.21 92 THR L C 1
ATOM 5069 O O . THR B 2 94 ? -0.738 -4.123 -40.170 1.00 18.02 92 THR L O 1
ATOM 5080 N N . HIS B 2 95 ? 0.118 -5.584 -41.654 1.00 17.17 93 HIS L N 1
ATOM 5081 C CA . HIS B 2 95 ? 1.503 -5.141 -41.526 1.00 17.34 93 HIS L CA 1
ATOM 5082 C C . HIS B 2 95 ? 1.651 -3.618 -41.522 1.00 16.99 93 HIS L C 1
ATOM 5083 O O . HIS B 2 95 ? 2.347 -3.055 -40.672 1.00 19.59 93 HIS L O 1
ATOM 5096 N N . ASN B 2 96 ? 0.966 -2.962 -42.457 1.00 17.43 94 ASN L N 1
ATOM 5097 C CA . ASN B 2 96 ? 1.130 -1.532 -42.699 1.00 20.99 94 ASN L CA 1
ATOM 5098 C C . ASN B 2 96 ? -0.045 -0.672 -42.228 1.00 20.01 94 ASN L C 1
ATOM 5099 O O . ASN B 2 96 ? -0.035 0.545 -42.432 1.00 20.18 94 ASN L O 1
ATOM 5110 N N . SER B 2 97 ? -1.044 -1.289 -41.596 1.00 20.64 95 SER L N 1
ATOM 5111 C CA . SER B 2 97 ? -2.251 -0.561 -41.194 1.00 19.25 95 SER L CA 1
ATOM 5112 C C . SER B 2 97 ? -2.648 -0.856 -39.757 1.00 34.08 95 SER L C 1
ATOM 5113 O O . SER B 2 97 ? -2.892 -2.010 -39.388 1.00 27.95 95 SER L O 1
ATOM 5121 N N . GLY B 2 98 A -2.745 0.205 -38.963 1.00 19.82 95 GLY L N 1
ATOM 5122 C CA . GLY B 2 98 A -3.026 0.091 -37.546 1.00 16.91 95 GLY L CA 1
ATOM 5123 C C . GLY B 2 98 A -4.393 -0.479 -37.245 1.00 21.47 95 GLY L C 1
ATOM 5124 O O . GLY B 2 98 A -5.166 -0.774 -38.150 1.00 31.10 95 GLY L O 1
ATOM 5128 N N . CYS B 2 99 ? -4.696 -0.623 -35.962 1.00 17.20 96 CYS L N 1
ATOM 5129 C CA . CYS B 2 99 ? -5.955 -1.215 -35.536 1.00 18.47 96 CYS L CA 1
ATOM 5130 C C . CYS B 2 99 ? -7.182 -0.429 -35.961 1.00 16.76 96 CYS L C 1
ATOM 5131 O O . CYS B 2 99 ? -7.272 0.781 -35.738 1.00 17.55 96 CYS L O 1
ATOM 5139 N N . VAL B 2 100 ? -8.117 -1.134 -36.584 1.00 17.33 97 VAL L N 1
ATOM 5140 C CA . VAL B 2 100 ? -9.498 -0.694 -36.653 1.00 17.83 97 VAL L CA 1
ATOM 5141 C C . VAL B 2 100 ? -10.241 -1.487 -35.593 1.00 16.35 97 VAL L C 1
ATOM 5142 O O . VAL B 2 100 ? -10.334 -2.709 -35.688 1.00 16.57 97 VAL L O 1
ATOM 5155 N N . PHE B 2 101 ? -10.754 -0.809 -34.572 1.00 18.35 98 PHE L N 1
ATOM 5156 C CA . PHE B 2 101 ? -11.438 -1.500 -33.486 1.00 16.90 98 PHE L CA 1
ATOM 5157 C C . PHE B 2 101 ? -12.898 -1.744 -33.812 1.00 20.44 98 PHE L C 1
ATOM 5158 O O . PHE B 2 101 ? -13.549 -0.922 -34.459 1.00 20.31 98 PHE L O 1
ATOM 5175 N N . GLY B 2 102 ? -13.401 -2.887 -33.360 1.00 18.10 99 GLY L N 1
ATOM 5176 C CA . GLY B 2 102 ? -14.798 -3.221 -33.541 1.00 19.86 99 GLY L CA 1
ATOM 5177 C C . GLY B 2 102 ? -15.694 -2.410 -32.627 1.00 21.50 99 GLY L C 1
ATOM 5178 O O . GLY B 2 102 ? -15.217 -1.616 -31.819 1.00 19.93 99 GLY L O 1
ATOM 5182 N N . THR B 2 103 ? -17.000 -2.632 -32.734 1.00 18.59 100 THR L N 1
ATOM 5183 C CA . THR B 2 103 ? -17.969 -1.823 -32.013 1.00 19.69 100 THR L CA 1
ATOM 5184 C C . THR B 2 103 ? -18.104 -2.222 -30.542 1.00 19.35 100 THR L C 1
ATOM 5185 O O . THR B 2 103 ? -18.739 -1.510 -29.766 1.00 23.32 100 THR L O 1
ATOM 5196 N N . GLY B 2 104 ? -17.506 -3.353 -30.164 1.00 20.24 101 GLY L N 1
ATOM 5197 C CA . GLY B 2 104 ? -17.461 -3.771 -28.772 1.00 19.29 101 GLY L CA 1
ATOM 5198 C C . GLY B 2 104 ? -18.580 -4.720 -28.375 1.00 19.35 101 GLY L C 1
ATOM 5199 O O . GLY B 2 104 ? -19.686 -4.636 -28.908 1.00 22.89 101 GLY L O 1
ATOM 5203 N N . THR B 2 105 ? -18.287 -5.614 -27.431 1.00 18.39 102 THR L N 1
ATOM 5204 C CA . THR B 2 105 ? -19.263 -6.579 -26.919 1.00 18.41 102 THR L CA 1
ATOM 5205 C C . THR B 2 105 ? -19.220 -6.644 -25.398 1.00 19.53 102 THR L C 1
ATOM 5206 O O . THR B 2 105 ? -18.151 -6.800 -24.817 1.00 23.37 102 THR L O 1
ATOM 5217 N N . LYS B 2 106 ? -20.385 -6.534 -24.762 1.00 20.14 103 LYS L N 1
ATOM 5218 C CA . LYS B 2 106 ? -20.505 -6.785 -23.329 1.00 19.72 103 LYS L CA 1
ATOM 5219 C C . LYS B 2 106 ? -20.915 -8.233 -23.097 1.00 25.11 103 LYS L C 1
ATOM 5220 O O . LYS B 2 106 ? -21.960 -8.663 -23.578 1.00 23.40 103 LYS L O 1
ATOM 5239 N N . VAL B 2 107 ? -20.088 -8.974 -22.367 1.00 19.74 104 VAL L N 1
ATOM 5240 C CA . VAL B 2 107 ? -20.402 -10.344 -21.982 1.00 18.91 104 VAL L CA 1
ATOM 5241 C C . VAL B 2 107 ? -21.018 -10.362 -20.588 1.00 24.57 104 VAL L C 1
ATOM 5242 O O . VAL B 2 107 ? -20.457 -9.792 -19.652 1.00 22.89 104 VAL L O 1
ATOM 5255 N N . SER B 2 108 ? -22.180 -10.998 -20.464 1.00 22.62 105 SER L N 1
ATOM 5256 C CA . SER B 2 108 ? -22.786 -11.263 -19.166 1.00 22.18 105 SER L CA 1
ATOM 5257 C C . SER B 2 108 ? -22.604 -12.736 -18.825 1.00 22.36 105 SER L C 1
ATOM 5258 O O . SER B 2 108 ? -22.786 -13.602 -19.679 1.00 25.42 105 SER L O 1
ATOM 5266 N N . VAL B 2 109 ? -22.234 -13.012 -17.579 1.00 20.79 106 VAL L N 1
ATOM 5267 C CA . VAL B 2 109 ? -22.047 -14.383 -17.117 1.00 20.77 106 VAL L CA 1
ATOM 5268 C C . VAL B 2 109 ? -23.194 -14.759 -16.190 1.00 26.04 106 VAL L C 1
ATOM 5269 O O . VAL B 2 109 ? -23.300 -14.267 -15.062 1.00 23.46 106 VAL L O 1
ATOM 5282 N N . LEU B 2 110 A -24.055 -15.638 -16.688 1.00 21.05 106 LEU L N 1
ATOM 5283 C CA . LEU B 2 110 A -25.281 -16.002 -15.996 1.00 22.37 106 LEU L CA 1
ATOM 5284 C C . LEU B 2 110 A -25.053 -17.148 -15.018 1.00 24.77 106 LEU L C 1
ATOM 5285 O O . LEU B 2 110 A -23.993 -17.775 -15.018 1.00 26.11 106 LEU L O 1
ATOM 5301 N N . GLY B 2 111 ? -26.049 -17.404 -14.177 1.00 26.52 107 GLY L N 1
ATOM 5302 C CA . GLY B 2 111 ? -25.986 -18.499 -13.228 1.00 27.10 107 GLY L CA 1
ATOM 5303 C C . GLY B 2 111 ? -25.207 -18.174 -11.968 1.00 33.06 107 GLY L C 1
ATOM 5304 O O . GLY B 2 111 ? -24.897 -19.070 -11.183 1.00 37.37 107 GLY L O 1
ATOM 5308 N N . GLN B 2 112 ? -24.880 -16.899 -11.776 1.00 29.03 108 GLN L N 1
ATOM 5309 C CA . GLN B 2 112 ? -24.207 -16.460 -10.558 1.00 35.23 108 GLN L CA 1
ATOM 5310 C C . GLN B 2 112 ? -25.228 -16.161 -9.472 1.00 47.68 108 GLN L C 1
ATOM 5311 O O . GLN B 2 112 ? -26.365 -15.795 -9.763 1.00 33.01 108 GLN L O 1
ATOM 5325 N N . SER B 2 113 ? -24.810 -16.302 -8.220 1.00 37.38 109 SER L N 1
ATOM 5326 C CA . SER B 2 113 ? -25.680 -16.022 -7.088 1.00 35.30 109 SER L CA 1
ATOM 5327 C C . SER B 2 113 ? -26.031 -14.542 -7.012 1.00 28.06 109 SER L C 1
ATOM 5328 O O . SER B 2 113 ? -25.189 -13.681 -7.269 1.00 30.67 109 SER L O 1
ATOM 5336 N N . LYS B 2 114 ? -27.283 -14.251 -6.673 1.00 36.65 110 LYS L N 1
ATOM 5337 C CA . LYS B 2 114 ? -27.678 -12.886 -6.367 1.00 41.06 110 LYS L CA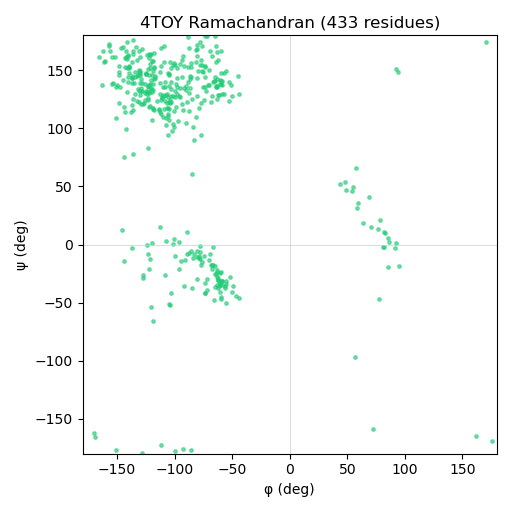 1
ATOM 5338 C C . LYS B 2 114 ? -26.905 -12.435 -5.138 1.00 33.17 110 LYS L C 1
ATOM 5339 O O . LYS B 2 114 ? -26.752 -13.195 -4.181 1.00 37.33 110 LYS L O 1
ATOM 5358 N N . ALA B 2 115 ? -26.394 -11.211 -5.181 1.00 36.34 111 ALA L N 1
ATOM 5359 C CA . ALA B 2 115 ? -25.751 -10.602 -4.024 1.00 33.16 111 ALA L CA 1
ATOM 5360 C C . ALA B 2 115 ? -26.460 -9.296 -3.702 1.00 31.88 111 ALA L C 1
ATOM 5361 O O . ALA B 2 115 ? -26.611 -8.432 -4.568 1.00 31.35 111 ALA L O 1
ATOM 5368 N N . ASN B 2 116 ? -26.905 -9.164 -2.457 1.00 32.10 112 ASN L N 1
ATOM 5369 C CA . ASN B 2 116 ? -27.622 -7.974 -2.024 1.00 32.74 112 ASN L CA 1
ATOM 5370 C C . ASN B 2 116 ? -26.652 -6.843 -1.704 1.00 27.82 112 ASN L C 1
ATOM 5371 O O . ASN B 2 116 ? -25.566 -7.092 -1.180 1.00 36.03 112 ASN L O 1
ATOM 5382 N N . PRO B 2 117 ? -27.038 -5.595 -2.016 1.00 29.98 113 PRO L N 1
ATOM 5383 C CA . PRO B 2 117 ? -26.129 -4.468 -1.780 1.00 28.39 113 PRO L CA 1
ATOM 5384 C C . PRO B 2 117 ? -25.858 -4.202 -0.306 1.00 27.04 113 PRO L C 1
ATOM 5385 O O . PRO B 2 117 ? -26.761 -4.310 0.524 1.00 30.03 113 PRO L O 1
ATOM 5396 N N . SER B 2 118 ? -24.606 -3.882 0.005 1.00 30.90 114 SER L N 1
ATOM 5397 C CA . SER B 2 118 ? -24.256 -3.316 1.299 1.00 26.55 114 SER L CA 1
ATOM 5398 C C . SER B 2 118 ? -24.383 -1.806 1.172 1.00 25.27 114 SER L C 1
ATOM 5399 O O . SER B 2 118 ? -23.754 -1.197 0.304 1.00 27.15 114 SER L O 1
ATOM 5407 N N . VAL B 2 119 ? -25.214 -1.210 2.020 1.00 26.53 115 VAL L N 1
ATOM 5408 C CA . VAL B 2 119 ? -25.519 0.211 1.928 1.00 26.70 115 VAL L CA 1
ATOM 5409 C C . VAL B 2 119 ? -25.116 0.940 3.202 1.00 27.65 115 VAL L C 1
ATOM 5410 O O . VAL B 2 119 ? -25.432 0.498 4.305 1.00 28.71 115 VAL L O 1
ATOM 5423 N N . THR B 2 120 ? -24.411 2.053 3.033 1.00 27.12 116 THR L N 1
ATOM 5424 C CA . THR B 2 120 ? -24.089 2.943 4.141 1.00 28.09 116 THR L CA 1
ATOM 5425 C C . THR B 2 120 ? -24.459 4.369 3.763 1.00 28.53 116 THR L C 1
ATOM 5426 O O . THR B 2 120 ? -24.073 4.852 2.700 1.00 28.89 116 THR L O 1
ATOM 5437 N N . LEU B 2 121 ? -25.212 5.025 4.639 1.00 29.75 117 LEU L N 1
ATOM 5438 C CA . LEU B 2 121 ? -25.610 6.414 4.449 1.00 30.39 117 LEU L CA 1
ATOM 5439 C C . LEU B 2 121 ? -24.909 7.297 5.470 1.00 33.10 117 LEU L C 1
ATOM 5440 O O . LEU B 2 121 ? -24.989 7.042 6.676 1.00 32.57 117 LEU L O 1
ATOM 5456 N N . PHE B 2 122 ? -24.232 8.335 4.985 1.00 31.13 118 PHE L N 1
ATOM 5457 C CA . PHE B 2 122 ? -23.541 9.285 5.852 1.00 32.17 118 PHE L CA 1
ATOM 5458 C C . PHE B 2 122 ? -24.255 10.636 5.881 1.00 33.40 118 PHE L C 1
ATOM 5459 O O . PHE B 2 122 ? -24.720 11.111 4.845 1.00 33.17 118 PHE L O 1
ATOM 5476 N N . PRO B 2 123 ? -24.338 11.263 7.067 1.00 34.87 119 PRO L N 1
ATOM 5477 C CA . PRO B 2 123 ? -24.899 12.612 7.181 1.00 36.26 119 PRO L CA 1
ATOM 5478 C C . PRO B 2 123 ? -23.871 13.670 6.794 1.00 36.56 119 PRO L C 1
ATOM 5479 O O . PRO B 2 123 ? -22.703 13.328 6.602 1.00 35.84 119 PRO L O 1
ATOM 5490 N N . PRO B 2 124 ? -24.285 14.942 6.684 1.00 37.87 120 PRO L N 1
ATOM 5491 C CA . PRO B 2 124 ? -23.269 15.946 6.372 1.00 38.50 120 PRO L CA 1
ATOM 5492 C C . PRO B 2 124 ? -22.330 16.163 7.549 1.00 43.57 120 PRO L C 1
ATOM 5493 O O . PRO B 2 124 ? -22.737 15.991 8.697 1.00 45.67 120 PRO L O 1
ATOM 5504 N N . SER B 2 125 ? -21.087 16.527 7.266 1.00 48.80 121 SER L N 1
ATOM 5505 C CA . SER B 2 125 ? -20.126 16.799 8.322 1.00 40.98 121 SER L CA 1
ATOM 5506 C C . SER B 2 125 ? -20.386 18.173 8.928 1.00 46.61 121 SER L C 1
ATOM 5507 O O . SER B 2 125 ? -21.018 19.028 8.304 1.00 43.68 121 SER L O 1
ATOM 5515 N N . SER B 2 126 ? -19.907 18.379 10.149 1.00 45.45 122 SER L N 1
ATOM 5516 C CA . SER B 2 126 ? -20.009 19.684 10.786 1.00 54.47 122 SER L CA 1
ATOM 5517 C C . SER B 2 126 ? -19.204 20.695 9.979 1.00 48.25 122 SER L C 1
ATOM 5518 O O . SER B 2 126 ? -19.593 21.854 9.853 1.00 50.42 122 SER L O 1
ATOM 5526 N N . GLU B 2 127 ? -18.088 20.237 9.417 1.00 55.68 123 GLU L N 1
ATOM 5527 C CA . GLU B 2 127 ? -17.216 21.093 8.619 1.00 56.14 123 GLU L CA 1
ATOM 5528 C C . GLU B 2 127 ? -17.948 21.656 7.405 1.00 60.73 123 GLU L C 1
ATOM 5529 O O . GLU B 2 127 ? -17.776 22.825 7.056 1.00 49.65 123 GLU L O 1
ATOM 5541 N N . GLU B 2 128 ? -18.762 20.823 6.761 1.00 49.22 124 GLU L N 1
ATOM 5542 C CA . GLU B 2 128 ? -19.493 21.246 5.571 1.00 46.99 124 GLU L CA 1
ATOM 5543 C C . GLU B 2 128 ? -20.623 22.214 5.916 1.00 47.92 124 GLU L C 1
ATOM 5544 O O . GLU B 2 128 ? -20.884 23.164 5.181 1.00 59.02 124 GLU L O 1
ATOM 5556 N N . LEU B 2 129 ? -21.302 21.962 7.028 1.00 47.09 125 LEU L N 1
ATOM 5557 C CA . LEU B 2 129 ? -22.405 22.819 7.447 1.00 49.54 125 LEU L CA 1
ATOM 5558 C C . LEU B 2 129 ? -21.900 24.217 7.795 1.00 56.60 125 LEU L C 1
ATOM 5559 O O . LEU B 2 129 ? -22.644 25.192 7.706 1.00 62.31 125 LEU L O 1
ATOM 5575 N N . GLN B 2 130 ? -20.629 24.310 8.174 1.00 53.56 126 GLN L N 1
ATOM 5576 C CA . GLN B 2 130 ? -19.993 25.598 8.436 1.00 62.89 126 GLN L CA 1
ATOM 5577 C C . GLN B 2 130 ? -19.681 26.358 7.146 1.00 71.86 126 GLN L C 1
ATOM 5578 O O . GLN B 2 130 ? -19.321 27.534 7.185 1.00 79.89 126 GLN L O 1
ATOM 5592 N N . ALA B 2 131 ? -19.829 25.689 6.005 1.00 64.96 127 ALA L N 1
ATOM 5593 C CA . ALA B 2 131 ? -19.208 26.155 4.762 1.00 63.48 127 ALA L CA 1
ATOM 5594 C C . ALA B 2 131 ? -20.014 27.012 3.749 1.00 73.23 127 ALA L C 1
ATOM 5595 O O . ALA B 2 131 ? -19.366 27.670 2.941 1.00 92.55 127 ALA L O 1
ATOM 5602 N N . ASN B 2 132 ? -21.353 27.045 3.706 1.00 72.96 128 ASN L N 1
ATOM 5603 C CA . ASN B 2 132 ? -22.299 26.247 4.472 1.00 58.51 128 ASN L CA 1
ATOM 5604 C C . ASN B 2 132 ? -23.166 25.431 3.520 1.00 72.90 128 ASN L C 1
ATOM 5605 O O . ASN B 2 132 ? -24.035 25.963 2.828 1.00 68.92 128 ASN L O 1
ATOM 5616 N N . LYS B 2 133 ? -22.905 24.132 3.479 1.00 65.15 129 LYS L N 1
ATOM 5617 C CA . LYS B 2 133 ? -23.619 23.228 2.589 1.00 62.77 129 LYS L CA 1
ATOM 5618 C C . LYS B 2 133 ? -23.989 21.962 3.342 1.00 60.85 129 LYS L C 1
ATOM 5619 O O . LYS B 2 133 ? -23.624 21.797 4.505 1.00 45.49 129 LYS L O 1
ATOM 5638 N N . ALA B 2 134 ? -24.715 21.072 2.675 1.00 45.50 130 ALA L N 1
ATOM 5639 C CA . ALA B 2 134 ? -25.079 19.789 3.257 1.00 53.55 130 ALA L CA 1
ATOM 5640 C C . ALA B 2 134 ? -25.169 18.732 2.167 1.00 41.61 130 ALA L C 1
ATOM 5641 O O . ALA B 2 134 ? -25.924 18.881 1.204 1.00 42.20 130 ALA L O 1
ATOM 5648 N N . THR B 2 135 ? -24.378 17.673 2.318 1.00 39.01 131 THR L N 1
ATOM 5649 C CA . THR B 2 135 ? -24.390 16.565 1.376 1.00 37.14 131 THR L CA 1
ATOM 5650 C C . THR B 2 135 ? -24.576 15.244 2.109 1.00 37.35 131 THR L C 1
ATOM 5651 O O . THR B 2 135 ? -23.780 14.895 2.980 1.00 42.38 131 THR L O 1
ATOM 5662 N N . LEU B 2 136 ? -25.639 14.525 1.762 1.00 36.09 132 LEU L N 1
ATOM 5663 C CA . LEU B 2 136 ? -25.818 13.151 2.213 1.00 34.92 132 LEU L CA 1
ATOM 5664 C C . LEU B 2 136 ? -25.168 12.235 1.192 1.00 32.79 132 LEU L C 1
ATOM 5665 O O . LEU B 2 136 ? -25.323 12.438 -0.011 1.00 32.79 132 LEU L O 1
ATOM 5681 N N . VAL B 2 137 ? -24.441 11.233 1.678 1.00 31.22 133 VAL L N 1
ATOM 5682 C CA . VAL B 2 137 ? -23.724 10.308 0.811 1.00 29.41 133 VAL L CA 1
ATOM 5683 C C . VAL B 2 137 ? -24.186 8.881 1.067 1.00 28.71 133 VAL L C 1
ATOM 5684 O O . VAL B 2 137 ? -24.050 8.362 2.177 1.00 28.71 133 VAL L O 1
ATOM 5697 N N . CYS B 2 138 ? -24.737 8.265 0.026 1.00 29.80 134 CYS L N 1
ATOM 5698 C CA . CYS B 2 138 ? -25.210 6.888 0.081 1.00 28.08 134 CYS L CA 1
ATOM 5699 C C . CYS B 2 138 ? -24.300 6.005 -0.767 1.00 27.11 134 CYS L C 1
ATOM 5700 O O . CYS B 2 138 ? -24.304 6.102 -1.992 1.00 27.25 134 CYS L O 1
ATOM 5707 N N . LEU B 2 139 ? -23.515 5.158 -0.103 1.00 25.30 135 LEU L N 1
ATOM 5708 C CA . LEU B 2 139 ? -22.550 4.294 -0.775 1.00 26.76 135 LEU L CA 1
ATOM 5709 C C . LEU B 2 139 ? -23.072 2.865 -0.846 1.00 25.85 135 LEU L C 1
ATOM 5710 O O . LEU B 2 139 ? -23.562 2.322 0.143 1.00 26.28 135 LEU L O 1
ATOM 5726 N N . ILE B 2 140 ? -22.949 2.272 -2.029 1.00 24.93 136 ILE L N 1
ATOM 5727 C CA . ILE B 2 140 ? -23.595 1.006 -2.350 1.00 25.30 136 ILE L CA 1
ATOM 5728 C C . ILE B 2 140 ? -22.582 0.054 -2.966 1.00 22.08 136 ILE L C 1
ATOM 5729 O O . ILE B 2 140 ? -21.978 0.372 -3.986 1.00 22.05 136 ILE L O 1
ATOM 5745 N N . SER B 2 141 ? -22.403 -1.117 -2.362 1.00 22.08 137 SER L N 1
ATOM 5746 C CA . SER B 2 141 ? -21.366 -2.040 -2.823 1.00 21.10 137 SER L CA 1
ATOM 5747 C C . SER B 2 141 ? -21.781 -3.505 -2.774 1.00 23.38 137 SER L C 1
ATOM 5748 O O . SER B 2 141 ? -22.785 -3.867 -2.157 1.00 23.92 137 SER L O 1
ATOM 5756 N N . ASP B 2 142 ? -20.982 -4.333 -3.441 1.00 23.01 138 ASP L N 1
ATOM 5757 C CA . ASP B 2 142 ? -21.102 -5.788 -3.394 1.00 25.33 138 ASP L CA 1
ATOM 5758 C C . ASP B 2 142 ? -22.453 -6.314 -3.867 1.00 27.74 138 ASP L C 1
ATOM 5759 O O . ASP B 2 142 ? -22.946 -7.308 -3.326 1.00 33.90 138 ASP L O 1
ATOM 5768 N N . PHE B 2 143 ? -23.058 -5.674 -4.867 1.00 23.46 139 PHE L N 1
ATOM 5769 C CA . PHE B 2 143 ? -24.309 -6.202 -5.407 1.00 24.05 139 PHE L CA 1
ATOM 5770 C C . PHE B 2 143 ? -24.120 -6.854 -6.773 1.00 30.58 139 PHE L C 1
ATOM 5771 O O . PHE B 2 143 ? -23.256 -6.469 -7.564 1.00 26.56 139 PHE L O 1
ATOM 5788 N N . TYR B 2 144 ? -24.924 -7.883 -7.010 1.00 25.28 140 TYR L N 1
ATOM 5789 C CA . TYR B 2 144 ? -24.960 -8.567 -8.289 1.00 25.67 140 TYR L CA 1
ATOM 5790 C C . TYR B 2 144 ? -26.368 -9.107 -8.507 1.00 27.67 140 TYR L C 1
ATOM 5791 O O . TYR B 2 144 ? -26.959 -9.651 -7.574 1.00 28.71 140 TYR L O 1
ATOM 5809 N N . PRO B 2 145 ? -26.917 -8.968 -9.731 1.00 28.47 141 PRO L N 1
ATOM 5810 C CA . PRO B 2 145 ? -26.357 -8.352 -10.944 1.00 27.71 141 PRO L CA 1
ATOM 5811 C C . PRO B 2 145 ? -26.088 -6.859 -10.784 1.00 26.74 141 PRO L C 1
ATOM 5812 O O . PRO B 2 145 ? -26.491 -6.262 -9.785 1.00 29.49 141 PRO L O 1
ATOM 5823 N N . GLY B 2 146 ? -25.407 -6.269 -11.758 1.00 30.80 142 GLY L N 1
ATOM 5824 C CA . GLY B 2 146 ? -24.907 -4.913 -11.622 1.00 28.04 142 GLY L CA 1
ATOM 5825 C C . GLY B 2 146 ? -25.907 -3.830 -11.969 1.00 30.01 142 GLY L C 1
ATOM 5826 O O . GLY B 2 146 ? -25.673 -3.034 -12.876 1.00 31.66 142 GLY L O 1
ATOM 5830 N N . ALA B 2 147 ? -27.020 -3.794 -11.243 1.00 29.39 143 ALA L N 1
ATOM 5831 C CA . ALA B 2 147 ? -28.003 -2.730 -11.411 1.00 30.93 143 ALA L CA 1
ATOM 5832 C C . ALA B 2 147 ? -28.751 -2.458 -10.112 1.00 32.58 143 ALA L C 1
ATOM 5833 O O . ALA B 2 147 ? -29.165 -3.384 -9.415 1.00 36.19 143 ALA L O 1
ATOM 5840 N N . VAL B 2 148 ? -28.913 -1.177 -9.798 1.00 32.02 144 VAL L N 1
ATOM 5841 C CA . VAL B 2 148 ? -29.756 -0.747 -8.691 1.00 33.39 144 VAL L CA 1
ATOM 5842 C C . VAL B 2 148 ? -30.483 0.525 -9.090 1.00 35.52 144 VAL L C 1
ATOM 5843 O O . VAL B 2 148 ? -30.089 1.204 -10.037 1.00 34.12 144 VAL L O 1
ATOM 5856 N N . THR B 2 149 ? -31.556 0.833 -8.370 1.00 38.09 145 THR L N 1
ATOM 5857 C CA . THR B 2 149 ? -32.178 2.146 -8.448 1.00 38.24 145 THR L CA 1
ATOM 5858 C C . THR B 2 149 ? -32.186 2.737 -7.046 1.00 36.83 145 THR L C 1
ATOM 5859 O O . THR B 2 149 ? -32.311 2.008 -6.060 1.00 38.89 145 THR L O 1
ATOM 5870 N N . VAL B 2 150 ? -32.036 4.054 -6.962 1.00 39.98 146 VAL L N 1
ATOM 5871 C CA . VAL B 2 150 ? -31.946 4.734 -5.678 1.00 40.66 146 VAL L CA 1
ATOM 5872 C C . VAL B 2 150 ? -33.018 5.808 -5.551 1.00 54.98 146 VAL L C 1
ATOM 5873 O O . VAL B 2 150 ? -33.260 6.578 -6.482 1.00 50.38 146 VAL L O 1
ATOM 5886 N N . ALA B 2 151 ? -33.656 5.841 -4.386 1.00 40.13 147 ALA L N 1
ATOM 5887 C CA . ALA B 2 151 ? -34.637 6.865 -4.058 1.00 43.02 147 ALA L CA 1
ATOM 5888 C C . ALA B 2 151 ? -34.306 7.467 -2.699 1.00 54.59 147 ALA L C 1
ATOM 5889 O O . ALA B 2 151 ? -33.824 6.768 -1.808 1.00 61.43 147 ALA L O 1
ATOM 5896 N N . TRP B 2 152 ? -34.571 8.761 -2.547 1.00 44.17 148 TRP L N 1
ATOM 5897 C CA . TRP B 2 152 ? -34.310 9.458 -1.295 1.00 44.34 148 TRP L CA 1
ATOM 5898 C C . TRP B 2 152 ? -35.609 9.868 -0.623 1.00 47.64 148 TRP L C 1
ATOM 5899 O O . TRP B 2 152 ? -36.630 10.068 -1.285 1.00 50.05 148 TRP L O 1
ATOM 5920 N N . LYS B 2 153 ? -35.560 9.997 0.699 1.00 47.96 149 LYS L N 1
ATOM 5921 C CA . LYS B 2 153 ? -36.722 10.424 1.465 1.00 51.22 149 LYS L CA 1
ATOM 5922 C C . LYS B 2 153 ? -36.369 11.469 2.502 1.00 51.76 149 LYS L C 1
ATOM 5923 O O . LYS B 2 153 ? -35.338 11.394 3.172 1.00 49.66 149 LYS L O 1
ATOM 5942 N N . ALA B 2 154 ? -37.257 12.446 2.610 1.00 54.86 150 ALA L N 1
ATOM 5943 C CA . ALA B 2 154 ? -37.203 13.449 3.650 1.00 60.67 150 ALA L CA 1
ATOM 5944 C C . ALA B 2 154 ? -38.312 13.112 4.640 1.00 67.78 150 ALA L C 1
ATOM 5945 O O . ALA B 2 154 ? -39.492 13.238 4.320 1.00 66.21 150 ALA L O 1
ATOM 5952 N N . ASP B 2 155 ? -37.920 12.673 5.833 1.00 61.62 151 ASP L N 1
ATOM 5953 C CA . ASP B 2 155 ? -38.836 12.029 6.771 1.00 60.54 151 ASP L CA 1
ATOM 5954 C C . ASP B 2 155 ? -39.4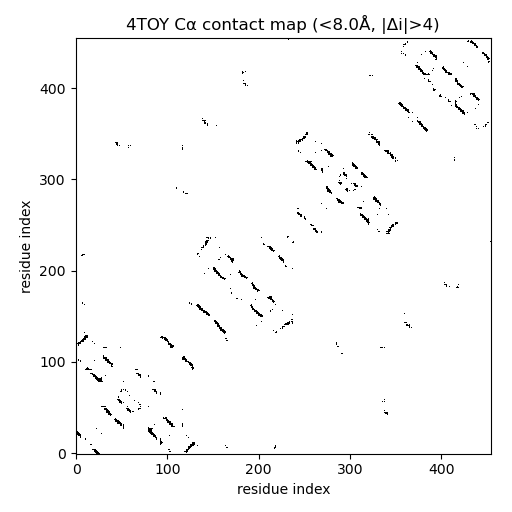78 10.816 6.087 1.00 63.76 151 ASP L C 1
ATOM 5955 O O . ASP B 2 155 ? -38.871 9.746 6.035 1.00 67.53 151 ASP L O 1
ATOM 5964 N N . SER B 2 156 ? -40.683 10.988 5.545 1.00 71.64 152 SER L N 1
ATOM 5965 C CA . SER B 2 156 ? -41.429 9.876 4.954 1.00 77.22 152 SER L CA 1
ATOM 5966 C C . SER B 2 156 ? -41.827 10.109 3.491 1.00 76.96 152 SER L C 1
ATOM 5967 O O . SER B 2 156 ? -42.439 9.233 2.874 1.00 72.02 152 SER L O 1
ATOM 5975 N N . SER B 2 157 ? -41.473 11.269 2.938 1.00 64.81 153 SER L N 1
ATOM 5976 C CA . SER B 2 157 ? -41.881 11.625 1.578 1.00 66.36 153 SER L CA 1
ATOM 5977 C C . SER B 2 157 ? -40.695 11.804 0.616 1.00 78.58 153 SER L C 1
ATOM 5978 O O . SER B 2 157 ? -39.633 12.273 1.027 1.00 71.05 153 SER L O 1
ATOM 5986 N N . PRO B 2 158 ? -40.879 11.426 -0.668 1.00 72.42 154 PRO L N 1
ATOM 5987 C CA . PRO B 2 158 ? -39.861 11.536 -1.723 1.00 60.34 154 PRO L CA 1
ATOM 5988 C C . PRO B 2 158 ? -39.091 12.858 -1.776 1.00 70.58 154 PRO L C 1
ATOM 5989 O O . PRO B 2 158 ? -39.655 13.921 -1.515 1.00 61.72 154 PRO L O 1
ATOM 6000 N N . VAL B 2 159 ? -37.811 12.771 -2.136 1.00 57.13 155 VAL L N 1
ATOM 6001 C CA . VAL B 2 159 ? -36.993 13.942 -2.457 1.00 58.82 155 VAL L CA 1
ATOM 6002 C C . VAL B 2 159 ? -36.536 13.832 -3.913 1.00 78.22 155 VAL L C 1
ATOM 6003 O O . VAL B 2 159 ? -36.401 12.729 -4.439 1.00 77.58 155 VAL L O 1
ATOM 6016 N N . LYS B 2 160 ? -36.297 14.973 -4.554 1.00 63.93 156 LYS L N 1
ATOM 6017 C CA . LYS B 2 160 ? -36.106 15.025 -6.005 1.00 67.27 156 LYS L CA 1
ATOM 6018 C C . LYS B 2 160 ? -35.064 16.056 -6.431 1.00 68.42 156 LYS L C 1
ATOM 6019 O O . LYS B 2 160 ? -34.617 16.064 -7.576 1.00 81.64 156 LYS L O 1
ATOM 6038 N N . ALA B 2 161 ? -34.700 16.934 -5.502 1.00 62.58 157 ALA L N 1
ATOM 6039 C CA . ALA B 2 161 ? -33.858 18.084 -5.801 1.00 61.02 157 ALA L CA 1
ATOM 6040 C C . ALA B 2 161 ? -32.454 17.882 -5.249 1.00 57.45 157 ALA L C 1
ATOM 6041 O O . ALA B 2 161 ? -32.264 17.698 -4.048 1.00 55.35 157 ALA L O 1
ATOM 6043 N N . GLY B 2 162 ? -31.470 17.931 -6.136 1.00 53.09 158 GLY L N 1
ATOM 6044 C CA . GLY B 2 162 ? -30.091 17.756 -5.734 1.00 53.10 158 GLY L CA 1
ATOM 6045 C C . GLY B 2 162 ? -29.725 16.306 -5.504 1.00 47.76 158 GLY L C 1
ATOM 6046 O O . GLY B 2 162 ? -28.777 16.022 -4.780 1.00 46.23 158 GLY L O 1
ATOM 6047 N N . VAL B 2 163 ? -30.497 15.391 -6.088 1.00 44.35 159 VAL L N 1
ATOM 6048 C CA . VAL B 2 163 ? -30.109 13.985 -6.127 1.00 41.25 159 VAL L CA 1
ATOM 6049 C C . VAL B 2 163 ? -29.276 13.685 -7.359 1.00 39.80 159 VAL L C 1
ATOM 6050 O O . VAL B 2 163 ? -29.675 13.989 -8.485 1.00 41.23 159 VAL L O 1
ATOM 6063 N N A GLU B 2 164 ? -28.110 13.075 -7.155 0.77 37.17 160 GLU L N 1
ATOM 6064 N N B GLU B 2 164 ? -28.132 13.065 -7.125 0.23 37.18 160 GLU L N 1
ATOM 6065 C CA A GLU B 2 164 ? -27.255 12.662 -8.268 0.77 35.76 160 GLU L CA 1
ATOM 6066 C CA B GLU B 2 164 ? -27.305 12.605 -8.212 0.23 36.17 160 GLU L CA 1
ATOM 6067 C C A GLU B 2 164 ? -26.609 11.306 -7.983 0.77 41.50 160 GLU L C 1
ATOM 6068 C C B GLU B 2 164 ? -26.740 11.241 -7.908 0.23 38.90 160 GLU L C 1
ATOM 6069 O O A GLU B 2 164 ? -25.929 11.126 -6.972 0.77 35.39 160 GLU L O 1
ATOM 6070 O O B GLU B 2 164 ? -26.224 10.995 -6.819 0.23 36.65 160 GLU L O 1
ATOM 6093 N N . THR B 2 165 ? -26.837 10.362 -8.894 1.00 32.89 161 THR L N 1
ATOM 6094 C CA . THR B 2 165 ? -26.449 8.971 -8.721 1.00 30.99 161 THR L CA 1
ATOM 6095 C C . THR B 2 165 ? -25.558 8.498 -9.862 1.00 33.22 161 THR L C 1
ATOM 6096 O O . THR B 2 165 ? -25.820 8.790 -11.027 1.00 32.88 161 THR L O 1
ATOM 6106 N N . THR B 2 166 ? -24.509 7.761 -9.520 1.00 31.61 162 THR L N 1
ATOM 6107 C CA . THR B 2 166 ? -23.571 7.261 -10.517 1.00 28.67 162 THR L CA 1
ATOM 6108 C C . THR B 2 166 ? -24.112 6.020 -11.205 1.00 31.27 162 THR L C 1
ATOM 6109 O O . THR B 2 166 ? -25.042 5.376 -10.714 1.00 35.83 162 THR L O 1
ATOM 6120 N N . THR B 2 167 ? -23.525 5.699 -12.352 1.00 30.91 163 THR L N 1
ATOM 6121 C CA . THR B 2 167 ? -23.724 4.408 -12.990 1.00 32.69 163 THR L CA 1
ATOM 6122 C C . THR B 2 167 ? -23.090 3.320 -12.126 1.00 29.40 163 THR L C 1
ATOM 6123 O O . THR B 2 167 ? -22.256 3.618 -11.267 1.00 30.68 163 THR L O 1
ATOM 6134 N N . PRO B 2 168 ? -23.479 2.054 -12.341 1.00 26.24 164 PRO L N 1
ATOM 6135 C CA . PRO B 2 168 ? -22.804 0.979 -11.613 1.00 23.40 164 PRO L CA 1
ATOM 6136 C C . PRO B 2 168 ? -21.426 0.702 -12.197 1.00 26.20 164 PRO L C 1
ATOM 6137 O O . PRO B 2 168 ? -21.227 0.879 -13.401 1.00 29.16 164 PRO L O 1
ATOM 6148 N N . SER B 2 169 ? -20.492 0.287 -11.349 1.00 23.40 165 SER L N 1
ATOM 6149 C CA . SER B 2 169 ? -19.147 -0.062 -11.792 1.00 21.65 165 SER L CA 1
ATOM 6150 C C . SER B 2 169 ? -18.730 -1.389 -11.174 1.00 20.63 165 SER L C 1
ATOM 6151 O O . SER B 2 169 ? -19.082 -1.689 -10.037 1.00 22.53 165 SER L O 1
ATOM 6159 N N . LYS B 2 170 ? -17.964 -2.173 -11.925 1.00 22.33 166 LYS L N 1
ATOM 6160 C CA . LYS B 2 170 ? -17.558 -3.500 -11.482 1.00 23.36 166 LYS L CA 1
ATOM 6161 C C . LYS B 2 170 ? -16.375 -3.438 -10.520 1.00 30.16 166 LYS L C 1
ATOM 6162 O O . LYS B 2 170 ? -15.348 -2.820 -10.816 1.00 34.15 166 LYS L O 1
ATOM 6181 N N . GLN B 2 171 ? -16.537 -4.083 -9.369 1.00 21.70 167 GLN L N 1
ATOM 6182 C CA . GLN B 2 171 ? -15.486 -4.193 -8.366 1.00 22.01 167 GLN L CA 1
ATOM 6183 C C . GLN B 2 171 ? -14.502 -5.300 -8.723 1.00 24.69 167 GLN L C 1
ATOM 6184 O O . GLN B 2 171 ? -14.767 -6.124 -9.605 1.00 23.84 167 GLN L O 1
ATOM 6198 N N . SER B 2 172 ? -13.376 -5.337 -8.016 1.00 27.78 168 SER L N 1
ATOM 6199 C CA . SER B 2 172 ? -12.371 -6.367 -8.245 1.00 28.38 168 SER L CA 1
ATOM 6200 C C . SER B 2 172 ? -12.893 -7.767 -7.916 1.00 33.05 168 SER L C 1
ATOM 6201 O O . SER B 2 172 ? -12.400 -8.754 -8.461 1.00 29.75 168 SER L O 1
ATOM 6209 N N . ASN B 2 173 ? -13.883 -7.857 -7.029 1.00 27.61 169 ASN L N 1
ATOM 6210 C CA . ASN B 2 173 ? -14.456 -9.156 -6.669 1.00 29.42 169 ASN L CA 1
ATOM 6211 C C . ASN B 2 173 ? -15.613 -9.558 -7.588 1.00 21.46 169 ASN L C 1
ATOM 6212 O O . ASN B 2 173 ? -16.330 -10.516 -7.310 1.00 24.60 169 ASN L O 1
ATOM 6223 N N . ASN B 2 174 ? -15.776 -8.805 -8.674 1.00 23.47 170 ASN L N 1
ATOM 6224 C CA . ASN B 2 174 ? -16.745 -9.098 -9.735 1.00 23.52 170 ASN L CA 1
ATOM 6225 C C . ASN B 2 174 ? -18.202 -8.892 -9.320 1.00 24.48 170 ASN L C 1
ATOM 6226 O O . ASN B 2 174 ? -19.120 -9.345 -10.001 1.00 28.17 170 ASN L O 1
ATOM 6237 N N . LYS B 2 175 ? -18.400 -8.199 -8.203 1.00 23.27 171 LYS L N 1
ATOM 6238 C CA . LYS B 2 175 ? -19.693 -7.614 -7.874 1.00 24.29 171 LYS L CA 1
ATOM 6239 C C . LYS B 2 175 ? -19.627 -6.133 -8.236 1.00 22.34 171 LYS L C 1
ATOM 6240 O O . LYS B 2 175 ? -18.604 -5.674 -8.737 1.00 23.37 171 LYS L O 1
ATOM 6259 N N . TYR B 2 176 ? -20.697 -5.386 -7.974 1.00 20.96 172 TYR L N 1
ATOM 6260 C CA . TYR B 2 176 ? -20.799 -4.011 -8.462 1.00 20.37 172 TYR L CA 1
ATOM 6261 C C . TYR B 2 176 ? -20.977 -2.983 -7.352 1.00 21.72 172 TYR L C 1
ATOM 6262 O O . TYR B 2 176 ? -21.334 -3.318 -6.222 1.00 22.98 172 TYR L O 1
ATOM 6280 N N . ALA B 2 177 ? -20.716 -1.726 -7.707 1.00 21.68 173 ALA L N 1
ATOM 6281 C CA . ALA B 2 177 ? -20.787 -0.603 -6.781 1.00 20.83 173 ALA L CA 1
ATOM 6282 C C . ALA B 2 177 ? -21.418 0.613 -7.442 1.00 21.82 173 ALA L C 1
AT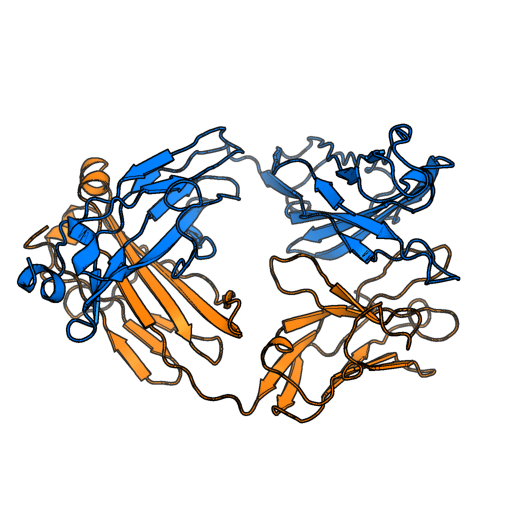OM 6283 O O . ALA B 2 177 ? -21.340 0.789 -8.659 1.00 22.43 173 ALA L O 1
ATOM 6290 N N . ALA B 2 178 ? -22.037 1.455 -6.624 1.00 23.45 174 ALA L N 1
ATOM 6291 C CA . ALA B 2 178 ? -22.579 2.726 -7.082 1.00 24.91 174 ALA L CA 1
ATOM 6292 C C . ALA B 2 178 ? -22.673 3.674 -5.899 1.00 24.11 174 ALA L C 1
ATOM 6293 O O . ALA B 2 178 ? -22.557 3.252 -4.751 1.00 23.99 174 ALA L O 1
ATOM 6300 N N . SER B 2 179 ? -22.881 4.956 -6.178 1.00 24.89 175 SER L N 1
ATOM 6301 C CA . SER B 2 179 ? -23.046 5.934 -5.116 1.00 24.34 175 SER L CA 1
ATOM 6302 C C . SER B 2 179 ? -24.087 6.969 -5.508 1.00 30.58 175 SER L C 1
ATOM 6303 O O . SER B 2 179 ? -24.322 7.221 -6.691 1.00 28.26 175 SER L O 1
ATOM 6311 N N . SER B 2 180 ? -24.723 7.544 -4.498 1.00 27.10 176 SER L N 1
ATOM 6312 C CA . SER B 2 180 ? -25.731 8.569 -4.711 1.00 29.06 176 SER L CA 1
ATOM 6313 C C . SER B 2 180 ? -25.528 9.690 -3.710 1.00 29.77 176 SER L C 1
ATOM 6314 O O . SER B 2 180 ? -25.178 9.446 -2.549 1.00 29.25 176 SER L O 1
ATOM 6322 N N . TYR B 2 181 ? -25.761 10.915 -4.169 1.00 31.19 177 TYR L N 1
ATOM 6323 C CA . TYR B 2 181 ? -25.531 12.110 -3.369 1.00 32.15 177 TYR L CA 1
ATOM 6324 C C . TYR B 2 181 ? -26.787 12.962 -3.326 1.00 34.68 177 TYR L C 1
ATOM 6325 O O . TYR B 2 181 ? -27.378 13.230 -4.364 1.00 37.81 177 TYR L O 1
ATOM 6343 N N . LEU B 2 182 ? -27.196 13.364 -2.125 1.00 35.77 178 LEU L N 1
ATOM 6344 C CA . LEU B 2 182 ? -28.290 14.317 -1.961 1.00 39.97 178 LEU L CA 1
ATOM 6345 C C . LEU B 2 182 ? -27.742 15.617 -1.380 1.00 39.79 178 LEU L C 1
ATOM 6346 O O . LEU B 2 182 ? -27.213 15.634 -0.265 1.00 38.88 178 LEU L O 1
ATOM 6362 N N . SER B 2 183 ? -27.848 16.696 -2.152 1.00 42.18 179 SER L N 1
ATOM 6363 C CA . SER B 2 183 ? -27.407 18.008 -1.698 1.00 43.09 179 SER L CA 1
ATOM 6364 C C . SER B 2 183 ? -28.556 18.757 -1.032 1.00 46.65 179 SER L C 1
ATOM 6365 O O . SER B 2 183 ? -29.679 18.777 -1.540 1.00 46.95 179 SER L O 1
ATOM 6373 N N . LEU B 2 184 ? -28.261 19.359 0.115 1.00 45.86 180 LEU L N 1
ATOM 6374 C CA . LEU B 2 184 ? -29.238 20.144 0.860 1.00 48.79 180 LEU L CA 1
ATOM 6375 C C . LEU B 2 184 ? -28.607 21.433 1.353 1.00 50.12 180 LEU L C 1
ATOM 6376 O O . LEU B 2 184 ? -27.387 21.585 1.325 1.00 54.34 180 LEU L O 1
ATOM 6392 N N . THR B 2 185 ? -29.445 22.364 1.797 1.00 53.19 181 THR L N 1
ATOM 6393 C CA . THR B 2 185 ? -28.970 23.476 2.605 1.00 54.74 181 THR L CA 1
ATOM 6394 C C . THR B 2 185 ? -29.007 23.017 4.055 1.00 54.47 181 THR L C 1
ATOM 6395 O O . THR B 2 185 ? -29.809 22.147 4.404 1.00 54.32 181 THR L O 1
ATOM 6406 N N . PRO B 2 186 ? -28.137 23.586 4.904 1.00 54.66 182 PRO L N 1
ATOM 6407 C CA . PRO B 2 186 ? -28.143 23.227 6.326 1.00 54.72 182 PRO L CA 1
ATOM 6408 C C . PRO B 2 186 ? -29.530 23.333 6.955 1.00 57.38 182 PRO L C 1
ATOM 6409 O O . PRO B 2 186 ? -29.832 22.609 7.902 1.00 57.19 182 PRO L O 1
ATOM 6420 N N . GLU B 2 187 ? -30.364 24.216 6.414 1.00 61.06 183 GLU L N 1
ATOM 6421 C CA . GLU B 2 187 ? -31.692 24.454 6.964 1.00 63.14 183 GLU L CA 1
ATOM 6422 C C . GLU B 2 187 ? -32.624 23.287 6.655 1.00 62.50 183 GLU L C 1
ATOM 6423 O O . GLU B 2 187 ? -33.408 22.872 7.507 1.00 63.78 183 GLU L O 1
ATOM 6435 N N . GLN B 2 188 ? -32.540 22.763 5.435 1.00 60.72 184 GLN L N 1
ATOM 6436 C CA . GLN B 2 188 ? -33.306 21.577 5.065 1.00 59.93 184 GLN L CA 1
ATOM 6437 C C . GLN B 2 188 ? -32.931 20.414 5.967 1.00 58.20 184 GLN L C 1
ATOM 6438 O O . GLN B 2 188 ? -33.793 19.709 6.491 1.00 58.61 184 GLN L O 1
ATOM 6452 N N . TRP B 2 189 ? -31.627 20.224 6.133 1.00 55.09 185 TRP L N 1
ATOM 6453 C CA . TRP B 2 189 ? -31.091 19.136 6.938 1.00 52.96 185 TRP L CA 1
ATOM 6454 C C . TRP B 2 189 ? -31.655 19.174 8.357 1.00 55.02 185 TRP L C 1
ATOM 6455 O O . TRP B 2 189 ? -32.166 18.174 8.854 1.00 54.88 185 TRP L O 1
ATOM 6476 N N . LYS B 2 190 ? -31.595 20.340 8.990 1.00 57.19 186 LYS L N 1
ATOM 6477 C CA . LYS B 2 190 ? -32.022 20.483 10.380 1.00 66.16 186 LYS L CA 1
ATOM 6478 C C . LYS B 2 190 ? -33.537 20.615 10.534 1.00 62.55 186 LYS L C 1
ATOM 6479 O O . LYS B 2 190 ? -34.047 20.633 11.655 1.00 70.90 186 LYS L O 1
ATOM 6498 N N . SER B 2 191 ? -34.252 20.704 9.414 1.00 63.85 187 SER L N 1
ATOM 6499 C CA . SER B 2 191 ? -35.696 20.941 9.441 1.00 74.08 187 SER L CA 1
ATOM 6500 C C . SER B 2 191 ? -36.511 19.654 9.327 1.00 80.11 187 SER L C 1
ATOM 6501 O O . SER B 2 191 ? -37.741 19.695 9.296 1.00 69.57 187 SER L O 1
ATOM 6509 N N . HIS B 2 192 ? -35.823 18.519 9.260 1.00 63.07 188 HIS L N 1
ATOM 6510 C CA . HIS B 2 192 ? -36.480 17.217 9.216 1.00 62.70 188 HIS L CA 1
ATOM 6511 C C . HIS B 2 192 ? -36.077 16.366 10.405 1.00 61.72 188 HIS L C 1
ATOM 6512 O O . HIS B 2 192 ? -35.023 16.579 11.001 1.00 60.27 188 HIS L O 1
ATOM 6525 N N . ARG B 2 193 ? -36.912 15.387 10.733 1.00 62.72 189 ARG L N 1
ATOM 6526 C CA . ARG B 2 193 ? -36.570 14.426 11.769 1.00 61.88 189 ARG L CA 1
ATOM 6527 C C . ARG B 2 193 ? -35.516 13.457 11.247 1.00 58.13 189 ARG L C 1
ATOM 6528 O O . ARG B 2 193 ? -34.655 13.004 12.001 1.00 56.54 189 ARG L O 1
ATOM 6549 N N . SER B 2 194 ? -35.576 13.152 9.953 1.00 58.71 190 SER L N 1
ATOM 6550 C CA . SER B 2 194 ? -34.620 12.227 9.354 1.00 53.46 190 SER L CA 1
ATOM 6551 C C . SER B 2 194 ? -34.622 12.270 7.827 1.00 58.01 190 SER L C 1
ATOM 6552 O O . SER B 2 194 ? -35.568 12.755 7.204 1.00 53.88 190 SER L O 1
ATOM 6560 N N . TYR B 2 195 ? -33.539 11.761 7.244 1.00 48.74 191 TYR L N 1
ATOM 6561 C CA . TYR B 2 195 ? -33.435 11.545 5.806 1.00 47.55 191 TYR L CA 1
ATOM 6562 C C . TYR B 2 195 ? -33.074 10.089 5.548 1.00 47.16 191 TYR L C 1
ATOM 6563 O O . TYR B 2 195 ? -32.354 9.480 6.343 1.00 43.89 191 TYR L O 1
ATOM 6581 N N . SER B 2 196 ? -33.551 9.537 4.435 1.00 44.98 192 SER L N 1
ATOM 6582 C CA . SER B 2 196 ? -33.278 8.141 4.109 1.00 43.23 192 SER L CA 1
ATOM 6583 C C . SER B 2 196 ? -32.862 7.931 2.659 1.00 41.51 192 SER L C 1
ATOM 6584 O O . SER B 2 196 ? -33.344 8.613 1.760 1.00 42.60 192 SER L O 1
ATOM 6592 N N . CYS B 2 197 ? -31.946 6.990 2.454 1.00 39.10 193 CYS L N 1
ATOM 6593 C CA A CYS B 2 197 ? -31.586 6.539 1.117 0.68 37.59 193 CYS L CA 1
ATOM 6594 C CA B CYS B 2 197 ? -31.593 6.548 1.111 0.32 37.61 193 CYS L CA 1
ATOM 6595 C C . CYS B 2 197 ? -32.113 5.124 0.934 1.00 37.73 193 CYS L C 1
ATOM 6596 O O . CYS B 2 197 ? -31.799 4.231 1.723 1.00 41.42 193 CYS L O 1
ATOM 6607 N N . GLN B 2 198 ? -32.942 4.934 -0.088 1.00 40.48 194 GLN L N 1
ATOM 6608 C CA . GLN B 2 198 ? -33.548 3.638 -0.360 1.00 39.40 194 GLN L CA 1
ATOM 6609 C C . GLN B 2 198 ? -32.944 3.035 -1.615 1.00 37.65 194 GLN L C 1
ATOM 6610 O O . GLN B 2 198 ? -33.081 3.585 -2.707 1.00 38.69 194 GLN L O 1
ATOM 6624 N N . VAL B 2 199 ? -32.276 1.900 -1.449 1.00 36.07 195 VAL L N 1
ATOM 6625 C CA . VAL B 2 199 ? -31.590 1.239 -2.549 1.00 34.41 195 VAL L CA 1
ATOM 6626 C C . VAL B 2 199 ? -32.366 -0.000 -2.963 1.00 35.56 195 VAL L C 1
ATOM 6627 O O . VAL B 2 199 ? -32.532 -0.930 -2.175 1.00 37.82 195 VAL L O 1
ATOM 6640 N N . THR B 2 200 ? -32.841 -0.000 -4.204 1.00 36.32 196 THR L N 1
ATOM 6641 C CA . THR B 2 200 ? -33.629 -1.104 -4.728 1.00 37.75 196 THR L CA 1
ATOM 6642 C C . THR B 2 200 ? -32.775 -1.957 -5.653 1.00 36.00 196 THR L C 1
ATOM 6643 O O . THR B 2 200 ? -32.145 -1.451 -6.581 1.00 34.85 196 THR L O 1
ATOM 6654 N N . HIS B 2 201 ? -32.762 -3.254 -5.375 1.00 36.56 197 HIS L N 1
ATOM 6655 C CA . HIS B 2 201 ? -31.980 -4.217 -6.136 1.00 34.67 197 HIS L CA 1
ATOM 6656 C C . HIS B 2 201 ? -32.825 -5.464 -6.356 1.00 39.05 197 HIS L C 1
ATOM 6657 O O . HIS B 2 201 ? -33.175 -6.161 -5.400 1.00 38.46 197 HIS L O 1
ATOM 6670 N N . GLU B 2 202 ? -33.172 -5.726 -7.612 1.00 41.10 198 GLU L N 1
ATOM 6671 C CA . GLU B 2 202 ? -33.997 -6.880 -7.961 1.00 42.95 198 GLU L CA 1
ATOM 6672 C C . GLU B 2 202 ? -35.301 -6.912 -7.163 1.00 44.96 198 GLU L C 1
ATOM 6673 O O . GLU B 2 202 ? -35.681 -7.951 -6.623 1.00 49.75 198 GLU L O 1
ATOM 6685 N N . GLY B 2 203 ? -35.975 -5.769 -7.081 1.00 44.34 199 GLY L N 1
ATOM 6686 C CA . GLY B 2 203 ? -37.263 -5.683 -6.416 1.00 46.30 199 GLY L CA 1
ATOM 6687 C C . GLY B 2 203 ? -37.181 -5.460 -4.916 1.00 46.05 199 GLY L C 1
ATOM 6688 O O . GLY B 2 203 ? -38.151 -5.015 -4.301 1.00 48.51 199 GLY L O 1
ATOM 6692 N N . SER B 2 204 ? -36.028 -5.765 -4.325 1.00 43.50 200 SER L N 1
ATOM 6693 C CA . SER B 2 204 ? -35.859 -5.645 -2.879 1.00 46.11 200 SER L CA 1
ATOM 6694 C C . SER B 2 204 ? -35.207 -4.317 -2.505 1.00 42.32 200 SER L C 1
ATOM 6695 O O . SER B 2 204 ? -34.150 -3.961 -3.032 1.00 39.76 200 SER L O 1
ATOM 6703 N N . THR B 2 205 ? -35.841 -3.598 -1.582 1.00 50.19 201 THR L N 1
ATOM 6704 C CA . THR B 2 205 ? -35.390 -2.271 -1.182 1.00 42.08 201 THR L CA 1
ATOM 6705 C C . THR B 2 205 ? -34.843 -2.277 0.243 1.00 49.63 201 THR L C 1
ATOM 6706 O O . THR B 2 205 ? -35.519 -2.724 1.169 1.00 60.76 201 THR L O 1
ATOM 6717 N N . VAL B 2 206 ? -33.620 -1.778 0.410 1.00 58.60 202 VAL L N 1
ATOM 6718 C CA . VAL B 2 206 ? -33.055 -1.560 1.738 1.00 59.83 202 VAL L CA 1
ATOM 6719 C C . VAL B 2 206 ? -33.092 -0.069 2.044 1.00 59.70 202 VAL L C 1
ATOM 6720 O O . VAL B 2 206 ? -32.942 0.760 1.145 1.00 56.72 202 VAL L O 1
ATOM 6733 N N . GLU B 2 207 ? -33.295 0.264 3.313 1.00 52.15 203 GLU L N 1
ATOM 6734 C CA . GLU B 2 207 ? -33.356 1.653 3.746 1.00 52.37 203 GLU L CA 1
ATOM 6735 C C . GLU B 2 207 ? -32.308 1.930 4.813 1.00 69.03 203 GLU L C 1
ATOM 6736 O O . GLU B 2 207 ? -32.184 1.180 5.782 1.00 68.99 203 GLU L O 1
ATOM 6748 N N . LYS B 2 208 ? -31.551 3.004 4.620 1.00 43.66 204 LYS L N 1
ATOM 6749 C CA . LYS B 2 208 ? -30.667 3.521 5.655 1.00 44.93 204 LYS L CA 1
ATOM 6750 C C . LYS B 2 208 ? -31.090 4.945 5.968 1.00 47.91 204 LYS L C 1
ATOM 6751 O O . LYS B 2 208 ? -31.472 5.696 5.072 1.00 40.01 204 LYS L O 1
ATOM 6770 N N . THR B 2 209 ? -31.030 5.302 7.246 1.00 39.83 205 THR L N 1
ATOM 6771 C CA . THR B 2 209 ? -31.546 6.580 7.715 1.00 41.71 205 THR L CA 1
ATOM 6772 C C . THR B 2 209 ? -30.543 7.294 8.612 1.00 41.83 205 THR L C 1
ATOM 6773 O O . THR B 2 209 ? -29.796 6.658 9.357 1.00 43.26 205 THR L O 1
ATOM 6784 N N . VAL B 2 210 ? -30.531 8.621 8.519 1.00 41.91 206 VAL L N 1
ATOM 6785 C CA . VAL B 2 210 ? -29.726 9.468 9.391 1.00 42.03 206 VAL L CA 1
ATOM 6786 C C . VAL B 2 210 ? -30.592 10.603 9.923 1.00 44.78 206 VAL L C 1
ATOM 6787 O O . VAL B 2 210 ? -31.617 10.930 9.326 1.00 46.20 206 VAL L O 1
ATOM 6800 N N . ALA B 2 211 ? -30.172 11.202 11.035 1.00 53.91 207 ALA L N 1
ATOM 6801 C CA . ALA B 2 211 ? -30.931 12.275 11.670 1.00 51.17 207 ALA L CA 1
ATOM 6802 C C . ALA B 2 211 ? -29.995 13.363 12.198 1.00 51.97 207 ALA L C 1
ATOM 6803 O O . ALA B 2 211 ? -28.897 13.060 12.668 1.00 54.58 207 ALA L O 1
ATOM 6810 N N . PRO B 2 212 ? -30.424 14.638 12.130 1.00 50.61 208 PRO L N 1
ATOM 6811 C CA . PRO B 2 212 ? -29.532 15.724 12.555 1.00 50.91 208 PRO L CA 1
ATOM 6812 C C . PRO B 2 212 ? -29.404 15.867 14.067 1.00 57.41 208 PRO L C 1
ATOM 6813 O O . PRO B 2 212 ? -28.486 16.534 14.544 1.00 52.73 208 PRO L O 1
ATOM 6824 N N . THR B 2 213 ? -30.315 15.240 14.800 1.00 54.29 209 THR L N 1
ATOM 6825 C CA . THR B 2 213 ? -30.552 15.576 16.203 1.00 63.06 209 THR L CA 1
ATOM 6826 C C . THR B 2 213 ? -29.320 15.499 17.123 1.00 66.27 209 THR L C 1
ATOM 6827 O O . THR B 2 213 ? -29.169 16.338 18.014 1.00 60.11 209 THR L O 1
ATOM 6838 N N . GLU B 2 214 ? -28.441 14.522 16.903 1.00 63.38 210 GLU L N 1
ATOM 6839 C CA . GLU B 2 214 ? -27.310 14.289 17.809 1.00 79.59 210 GLU L CA 1
ATOM 6840 C C . GLU B 2 214 ? -25.950 14.585 17.175 1.00 76.63 210 GLU L C 1
ATOM 6841 O O . GLU B 2 214 ? -24.911 14.191 17.709 1.00 74.83 210 GLU L O 1
ATOM 6853 N N . CYS B 2 215 ? -25.955 15.287 16.047 1.00 63.98 211 CYS L N 1
ATOM 6854 C CA . CYS B 2 215 ? -24.719 15.588 15.333 1.00 66.06 211 CYS L CA 1
ATOM 6855 C C . CYS B 2 215 ? -24.145 16.939 15.753 1.00 72.99 211 CYS L C 1
ATOM 6856 O O . CYS B 2 215 ? -22.992 17.256 15.453 1.00 76.64 211 CYS L O 1
#

Radius of gyration: 24.47 Å; Cα contacts (8 Å, |Δi|>4): 1219; chains: 2; bounding box: 64×50×70 Å

Nearest PDB structures (foldseek):
  6mco-assembly1_E  TM=9.838E-01  e=9.293E-36  Homo sapiens
  7z0x-assembly1_L  TM=9.291E-01  e=1.914E-31  Homo sapiens
  5wca-assembly1_L  TM=9.252E-01  e=1.728E-31  Homo sapiens
  6b5s-assembly1_L  TM=7.176E-01  e=3.539E-31  Homo sapiens
  7jmp-assembly1_L  TM=5.299E-01  e=4.126E-31  Homo sapiens

B-factor: mean 36.63, std 19.21, range [11.58, 134.71]

Secondary structure (DSSP, 8-state):
-EEEEPPPEEE-TT--EEEEEEEEEE-GGGS-EEEEEEETTTEEEEEEEE-TTT--EEE-GGGTTTEEEEE---EE-SSS-EEEEEEEEE-S--GGG-EEEEEEEE-TTSTT-TT-EEEE---EEEEE-SSPPBPPEEEEEEEEEEETTTTEEEEEEEEEEEBSS--EEEEGGGTB-TTEEEPPPEE-TTS-EEEEEEEEEEGGGGGT---EEEEEEGGGTEEEEEE-------HHHHTT-/--SEE-SEEEEETTS-EEEEEE--TTTSSTT-EEEEEE--TTS--EEEEETTTEEPTT--TTEEEEE-SS-EEEEE-S--GGG-SEEEEEEEETTEEEEE---EEEEEESPPPBPPEEEEEPPPHHHHTTT-EEEEEEEEEEBSS--EEEEEETTEEE-SSEEEPPPEE-TTS-EEEEEEEEE-HHHHHTSS-EEEEEEETTEEEEEEE-STT-

Foldseek 3Di:
DAWAKDAAEEAEAQFKDKIKTKDKDFFQQPWKKWKWWAFPVPGIDTAWIAHQNPRDIDGDPVQPVFKDKDWDHWADDDPGMTMIMIMIMGGRDDQRVFGWMKMFIACVVVPVCRHHGDGIHPTYTYGYDPDDWDAWDKDKAEWEDPDLVQQKIKIWIKTDFTDDDDKDKDKPVNPDDPQKDWDDWDQDPVRTIMTMIMGMDGLVCLVPDWIWMWMDDVNVPDIDTDTRNHQDPHPSSNVVD/DQWAKDAEDEDAAQAKDKIKIFGDPVFDDPQKKKWKWFDAPPDDIDTQGTRFFHGDPPHDPQWGWHGDRGIIMIMGGNDDLVVQGKMWMWIDHPPGDTDIYPIYGYDYPPDDFWAKDKDKDWADPVCVVVPWTKIKIKIDDGPPFDKDKWKDFQHDTDDPQKDKDHWHADPVSHIIIMIMRIDTVCSQQVGQKMWMWIGDPNDIDIDIDGPPPD

Solvent-accessible surface area: 20470 Å² total